Protein AF-0000000084983436 (afdb_homodimer)

Sequence (596 aa):
MAKIRTFELDRWSEPDEKRRVRHIGMADAKETFDRLQTHLELKGLLPDEYFLFSDELTGELPEFDQALCIPNFGASEGIYLDISLACRDKDGKRYFQNFATGKTLGETADDYYRMFRIAAECSLMLNGRGNTYEQKKVDIVLTEQEAEAVGTVVDMELCGHHPPEAEAILNSALEKIDRIAFAKVQTITCHGKDNYSLWSAEIPKDMLHSILHEACERVGTLDELMDAMNPKDGYEMRLFIQTPGRQFAFYRIPERLSNLEDYANEGCSVRGTKDEIMAEIFTEWAPAQEDLEDDFELMAKIRTFELDRWSEPDEKRRVRHIGMADAKETFDRLQTHLELKGLLPDEYFLFSDELTGELPEFDQALCIPNFGASEGIYLDISLACRDKDGKRYFQNFATGKTLGETADDYYRMFRIAAECSLMLNGRGNTYEQKKVDIVLTEQEAEAVGTVVDMELCGHHPPEAEAILNSALEKIDRIAFAKVQTITCHGKDNYSLWSAEIPKDMLHSILHEACERVGTLDELMDAMNPKDGYEMRLFIQTPGRQFAFYRIPERLSNLEDYANEGCSVRGTKDEIMAEIFTEWAPAQEDLEDDFEL

Radius of gyration: 29.07 Å; Cα contacts (8 Å, |Δi|>4): 1118; chains: 2; bounding box: 85×86×65 Å

Nearest PDB structures (foldseek):
  2o0y-assembly2_D  TM=4.821E-01  e=8.576E-01  Rhodococcus sp. (in: high G+C Gram-positive bacteria)
  2il5-assembly1_A  TM=3.786E-01  e=1.068E+00  Staphylococcus aureus subsp. aureus USA300
  5hzk-assembly1_B  TM=2.200E-01  e=2.177E-01  Homo sapiens
  6icp-assembly1_B  TM=2.223E-01  e=8.118E-01  Pseudomonas putida
  6icp-assembly1_A-2  TM=2.241E-01  e=1.749E+00  Pseudomonas putida

Solvent-accessible surface area (backbone atoms only — not comparable to full-atom values): 32017 Å² total; per-residue (Å²): 126,44,24,44,66,24,43,65,38,72,35,65,46,73,62,44,98,84,65,49,65,44,83,74,48,45,37,47,39,64,61,50,48,54,49,49,50,50,51,26,50,74,69,71,44,53,53,79,71,38,72,42,76,35,83,83,58,72,57,51,38,72,76,56,82,41,55,44,49,46,61,42,72,40,94,84,62,22,32,32,34,43,31,30,30,39,26,57,50,98,85,63,50,76,46,72,43,65,49,34,43,30,28,31,71,51,74,33,45,50,45,51,49,49,44,30,52,35,27,39,53,52,32,46,34,62,58,39,54,42,42,72,27,49,34,61,60,40,79,32,73,31,40,55,67,28,42,52,52,50,42,48,52,52,53,57,57,65,73,49,93,62,59,68,68,60,44,52,39,50,51,53,40,41,51,45,49,47,49,63,31,61,33,83,42,38,33,44,31,34,58,48,89,65,33,30,32,41,34,38,26,26,29,42,31,55,55,52,48,52,36,65,69,71,28,61,73,49,77,36,44,65,70,60,51,58,66,67,58,73,43,82,79,61,60,38,62,28,39,48,45,82,39,88,88,78,25,29,35,38,26,42,58,50,76,95,53,66,60,46,72,75,57,31,26,49,65,50,73,49,73,36,37,55,70,55,48,50,52,52,53,53,61,72,57,55,65,80,71,68,80,58,67,71,76,73,63,128,128,47,25,44,70,23,43,66,39,71,34,65,46,72,62,43,98,86,65,50,64,44,82,74,47,45,38,46,38,66,61,52,47,52,49,50,52,50,50,25,48,75,68,71,47,53,54,79,71,39,74,41,76,36,83,86,59,71,60,50,38,73,76,55,83,41,55,44,50,46,62,42,73,40,95,85,64,21,32,33,35,44,30,28,30,39,25,57,49,97,85,64,50,75,46,74,43,65,49,33,42,30,29,32,72,51,74,32,44,48,45,52,48,50,45,30,52,36,27,39,53,51,32,46,33,63,58,40,54,41,43,71,27,49,34,61,61,41,79,32,74,30,40,56,66,29,42,51,52,49,41,49,51,52,53,57,58,66,72,49,92,63,58,69,68,59,45,51,40,50,51,53,42,41,51,48,48,47,48,64,32,62,33,83,42,38,31,44,30,32,59,46,89,64,33,30,32,40,35,40,24,30,30,42,31,54,56,51,49,52,36,65,71,69,27,61,74,48,76,37,45,63,69,58,52,57,66,66,59,72,42,82,80,60,62,35,61,28,38,48,46,80,41,89,85,80,26,28,34,37,26,43,57,48,77,95,54,64,61,48,71,78,56,26,35,37,67,51,75,48,75,35,37,55,70,54,46,52,52,52,54,55,61,72,56,55,66,80,72,69,79,59,67,70,77,71,66,130

Secondary structure (DSSP, 8-state):
--EEEPP--EEEPPP-TTS---EEEE-BHHHHHHHHHHHHHHTT---SSEEEE-TT--SBPPPEEEEEEEEEE-SSSSEEEEEEEEEE-TTS-EEEEEEEEEEE---SHHHHHHHHHHHHHHHHHHHSTT-EEE--EEEEEEEHHHHHHHHHHHHHHHTS---HHHHHHHHHHHHHHHHT-EEEEEEEEEEETTEEEEEEEEEEHHHHHHHHHHSPEEEE-HHHHHHH---SSS-EEEEEEEETTTEEEEEEPPGGG--GGGT-EEEEEEEE-HHHHHHHHHHHT-------STT---/--EEEPP--EEEPPP-TT----EEEE-BHHHHHHHHHHHHHHTT---SSEEEE-TT--SBPPPEEEEEEEEEE-SSSSEEEEEEEEEE-TTS-EEEEEEEEEEE---SHHHHHHHHHHHHHHHHHHHSTT-EEE--EEEEEEEHHHHHHHHHHHHHHHTS---HHHHHHHHHHHHHHHHT-EEEEEEEEEEETTEEEEEEEEEEHHHHHHHHHHSPEEEE-HHHHHHH---SSS-EEEEEEEETTTEEEEEEPPGGG--GGGG-SSEEEEEE-HHHHHHHHHHHT-------STT---

pLDDT: mean 81.08, std 16.31, range [18.8, 98.56]

Foldseek 3Di:
DDKDWADQFWDWDQQDPVRDIDTDATHFQVVLQVVLQVVCVVVVLAADPDKDFDPVDGTGDDDAQFWDWDWDADPVFWIKTWTWGWDADPVRDTDIHTTMMGTHRDDDPVRRVSSVVSSVSVRCRVNVNGDMDDDDDDDDDDDLVVLVVVLVVLVVVLVDDDDPVVNVVSVVVSCVSLQAHWDWWWKWKDFDAQKIKIKIFTAGPVLVVVQVVPWDKDKDALVVVVVPDDDPDGMFMWIWDQDPPNMIITTGGDPVCVPVVVGTDDMDMDIGGSVVVVVVVVVVVPPPPPPVPPPPDD/DDKDWADQFWDWDQQDPVGDIDTPATHFQVVLQVVLQVVCVVVVLAADPDKDFDPVDGTGDDDAQFWDWDWDADPVFWIKTWTWGWDADPVRDTDIHTTMMGTHRDDDPVRRVSSVVSSVSVRCRVNVNGDMDDDDDDDDDDDLVRLVVVLVVLVVVLVDDDDPVVNVVSVVVSCVSLQAHWDWWWKWKDFDAQKIKIKIFTAGPVLVVVQVVPWDKDKDALVVVVVPDDDPDGMFMWIWDQDPPNMIITTGGDPVCVPRVVGTPDMDMDIGGSVVVVVVVCVVPPPPPPPVPPPPDD

Structure (mmCIF, N/CA/C/O backbone):
data_AF-0000000084983436-model_v1
#
loop_
_entity.id
_entity.type
_entity.pdbx_description
1 polymer 'Uncharacterized protein'
#
loop_
_atom_site.group_PDB
_atom_site.id
_atom_site.type_symbol
_atom_site.label_atom_id
_atom_site.label_alt_id
_atom_site.label_comp_id
_atom_site.label_asym_id
_atom_site.label_entity_id
_atom_site.label_seq_id
_atom_site.pdbx_PDB_ins_code
_atom_site.Cartn_x
_atom_site.Cartn_y
_atom_site.Cartn_z
_atom_site.occupancy
_atom_site.B_iso_or_equiv
_atom_site.auth_seq_id
_atom_site.auth_comp_id
_atom_site.auth_asym_id
_atom_site.auth_atom_id
_atom_site.pdbx_PDB_model_num
ATOM 1 N N . MET A 1 1 ? 10.188 -8.695 -18.422 1 47.88 1 MET A N 1
ATOM 2 C CA . MET A 1 1 ? 9.352 -7.938 -17.5 1 47.88 1 MET A CA 1
ATOM 3 C C . MET A 1 1 ? 8.656 -8.867 -16.5 1 47.88 1 MET A C 1
ATOM 5 O O . MET A 1 1 ? 8.203 -9.945 -16.875 1 47.88 1 MET A O 1
ATOM 9 N N . ALA A 1 2 ? 8.773 -8.5 -15.164 1 62.19 2 ALA A N 1
ATOM 10 C CA . ALA A 1 2 ? 8.211 -9.406 -14.164 1 62.19 2 ALA A CA 1
ATOM 11 C C . ALA A 1 2 ? 6.691 -9.445 -14.242 1 62.19 2 ALA A C 1
ATOM 13 O O . ALA A 1 2 ? 6.059 -8.469 -14.648 1 62.19 2 ALA A O 1
ATOM 14 N N . LYS A 1 3 ? 6.168 -10.625 -14.195 1 74.5 3 LYS A N 1
ATOM 15 C CA . LYS A 1 3 ? 4.723 -10.828 -14.219 1 74.5 3 LYS A CA 1
ATOM 16 C C . LYS A 1 3 ? 4.25 -11.57 -12.969 1 74.5 3 LYS A C 1
ATOM 18 O O . LYS A 1 3 ? 5.016 -12.32 -12.367 1 74.5 3 LYS A O 1
ATOM 23 N N . ILE A 1 4 ? 3.041 -11.25 -12.625 1 77.38 4 ILE A N 1
ATOM 24 C CA . ILE A 1 4 ? 2.402 -11.961 -11.523 1 77.38 4 ILE A CA 1
ATOM 25 C C . ILE A 1 4 ? 1.145 -12.664 -12.023 1 77.38 4 ILE A C 1
ATOM 27 O O . ILE A 1 4 ? 0.294 -12.047 -12.672 1 77.38 4 ILE A O 1
ATOM 31 N N . ARG A 1 5 ? 1.092 -13.922 -11.82 1 82.25 5 ARG A N 1
ATOM 32 C CA . ARG A 1 5 ? -0.089 -14.703 -12.18 1 82.25 5 ARG A CA 1
ATOM 33 C C . ARG A 1 5 ? -1.005 -14.891 -10.977 1 82.25 5 ARG A C 1
ATOM 35 O O . ARG A 1 5 ? -0.555 -15.305 -9.906 1 82.25 5 ARG A O 1
ATOM 42 N N . THR A 1 6 ? -2.23 -14.656 -11.195 1 90.06 6 THR A N 1
ATOM 43 C CA . THR A 1 6 ? -3.191 -14.773 -10.109 1 90.06 6 THR A CA 1
ATOM 44 C C . THR A 1 6 ? -3.77 -16.188 -10.039 1 90.06 6 THR A C 1
ATOM 46 O O . THR A 1 6 ? -3.469 -17.016 -10.891 1 90.06 6 THR A O 1
ATOM 49 N N . PHE A 1 7 ? -4.508 -16.453 -9.016 1 91.06 7 PHE A N 1
ATOM 50 C CA . PHE A 1 7 ? -5.035 -17.797 -8.797 1 91.06 7 PHE A CA 1
ATOM 51 C C . PHE A 1 7 ? -6.109 -18.125 -9.82 1 91.06 7 PHE A C 1
ATOM 53 O O . PHE A 1 7 ? -7.031 -17.344 -10.039 1 91.06 7 PHE A O 1
ATOM 60 N N . GLU A 1 8 ? -5.914 -19.234 -10.438 1 90.62 8 GLU A N 1
ATOM 61 C CA . GLU A 1 8 ? -6.996 -19.766 -11.258 1 90.62 8 GLU A CA 1
ATOM 62 C C . GLU A 1 8 ? -8.07 -20.422 -10.398 1 90.62 8 GLU A C 1
ATOM 64 O O . GLU A 1 8 ? -7.887 -21.547 -9.914 1 90.62 8 GLU A O 1
ATOM 69 N N . LEU A 1 9 ? -9.18 -19.766 -10.336 1 94.5 9 LEU A N 1
ATOM 70 C CA . LEU A 1 9 ? -10.172 -20.25 -9.391 1 94.5 9 LEU A CA 1
ATOM 71 C C . LEU A 1 9 ? -11.344 -20.906 -10.117 1 94.5 9 LEU A C 1
ATOM 73 O O . LEU A 1 9 ? -12.133 -21.625 -9.5 1 94.5 9 LEU A O 1
ATOM 77 N N . ASP A 1 10 ? -11.477 -20.609 -11.383 1 92.12 10 ASP A N 1
ATOM 78 C CA . ASP A 1 10 ? -12.531 -21.219 -12.188 1 92.12 10 ASP A CA 1
ATOM 79 C C . ASP A 1 10 ? -12.094 -22.578 -12.734 1 92.12 10 ASP A C 1
ATOM 81 O O . ASP A 1 10 ? -10.961 -22.734 -13.195 1 92.12 10 ASP A O 1
ATOM 85 N N . ARG A 1 11 ? -13.023 -23.484 -12.633 1 90.88 11 ARG A N 1
ATOM 86 C CA . ARG A 1 11 ? -12.789 -24.797 -13.234 1 90.88 11 ARG A CA 1
ATOM 87 C C . ARG A 1 11 ? -13.578 -24.953 -14.531 1 90.88 11 ARG A C 1
ATOM 89 O O . ARG A 1 11 ? -14.758 -24.609 -14.594 1 90.88 11 ARG A O 1
ATOM 96 N N . TRP A 1 12 ? -12.875 -25.453 -15.445 1 88.56 12 TRP A N 1
ATOM 97 C CA . TRP A 1 12 ? -13.477 -25.609 -16.766 1 88.56 12 TRP A CA 1
ATOM 98 C C . TRP A 1 12 ? -13.391 -27.047 -17.25 1 88.56 12 TRP A C 1
ATOM 100 O O . TRP A 1 12 ? -12.453 -27.766 -16.906 1 88.56 12 TRP A O 1
ATOM 110 N N . SER A 1 13 ? -14.375 -27.516 -18.016 1 86.88 13 SER A N 1
ATOM 111 C CA . SER A 1 13 ? -14.398 -28.859 -18.578 1 86.88 13 SER A CA 1
ATOM 112 C C . SER A 1 13 ? -13.383 -29.016 -19.703 1 86.88 13 SER A C 1
ATOM 114 O O . SER A 1 13 ? -12.867 -28.016 -20.219 1 86.88 13 SER A O 1
ATOM 116 N N . GLU A 1 14 ? -13.07 -30.25 -19.953 1 87.62 14 GLU A N 1
ATOM 117 C CA . GLU A 1 14 ? -12.344 -30.5 -21.188 1 87.62 14 GLU A CA 1
ATOM 118 C C . GLU A 1 14 ? -13.156 -30.078 -22.406 1 87.62 14 GLU A C 1
ATOM 120 O O . GLU A 1 14 ? -14.391 -30.109 -22.375 1 87.62 14 GLU A O 1
ATOM 125 N N . PRO A 1 15 ? -12.359 -29.547 -23.406 1 86.12 15 PRO A N 1
ATOM 126 C CA . PRO A 1 15 ? -13.109 -29.172 -24.609 1 86.12 15 PRO A CA 1
ATOM 127 C C . PRO A 1 15 ? -13.922 -30.328 -25.188 1 86.12 15 PRO A C 1
ATOM 129 O O . PRO A 1 15 ? -13.453 -31.469 -25.188 1 86.12 15 PRO A O 1
ATOM 132 N N . ASP A 1 16 ? -15.18 -30.125 -25.469 1 85 16 ASP A N 1
ATOM 133 C CA . ASP A 1 16 ? -16.016 -31.156 -26.078 1 85 16 ASP A CA 1
ATOM 134 C C . ASP A 1 16 ? -15.68 -31.312 -27.562 1 85 16 ASP A C 1
ATOM 136 O O . ASP A 1 16 ? -14.688 -30.766 -28.047 1 85 16 ASP A O 1
ATOM 140 N N . GLU A 1 17 ? -16.359 -32.219 -28.266 1 83.12 17 GLU A N 1
ATOM 141 C CA . GLU A 1 17 ? -16.125 -32.531 -29.672 1 83.12 17 GLU A CA 1
ATOM 142 C C . GLU A 1 17 ? -16.125 -31.25 -30.516 1 83.12 17 GLU A C 1
ATOM 144 O O . GLU A 1 17 ? -15.477 -31.203 -31.562 1 83.12 17 GLU A O 1
ATOM 149 N N . LYS A 1 18 ? -16.859 -30.344 -30.188 1 87.5 18 LYS A N 1
ATOM 150 C CA . LYS A 1 18 ? -16.953 -29.078 -30.906 1 87.5 18 LYS A CA 1
ATOM 151 C C . LYS A 1 18 ? -15.961 -28.062 -30.359 1 87.5 18 LYS A C 1
ATOM 153 O O . LYS A 1 18 ? -16.109 -26.859 -30.578 1 87.5 18 LYS A O 1
ATOM 158 N N . ARG A 1 19 ? -15.07 -28.375 -29.438 1 81.94 19 ARG A N 1
ATOM 159 C CA . ARG A 1 19 ? -13.992 -27.609 -28.844 1 81.94 19 ARG A CA 1
ATOM 160 C C . ARG A 1 19 ? -14.547 -26.578 -27.844 1 81.94 19 ARG A C 1
ATOM 162 O O . ARG A 1 19 ? -14 -25.484 -27.719 1 81.94 19 ARG A O 1
ATOM 169 N N . ARG A 1 20 ? -15.789 -26.844 -27.469 1 85.06 20 ARG A N 1
ATOM 170 C CA . ARG A 1 20 ? -16.391 -25.938 -26.5 1 85.06 20 ARG A CA 1
ATOM 171 C C . ARG A 1 20 ? -16.047 -26.375 -25.078 1 85.06 20 ARG A C 1
ATOM 173 O O . ARG A 1 20 ? -15.992 -27.578 -24.781 1 85.06 20 ARG A O 1
ATOM 180 N N . VAL A 1 21 ? -15.711 -25.375 -24.188 1 88.31 21 VAL A N 1
ATOM 181 C CA . VAL A 1 21 ? -15.406 -25.594 -22.766 1 88.31 21 VAL A CA 1
ATOM 182 C C . VAL A 1 21 ? -16.516 -24.984 -21.906 1 88.31 21 VAL A C 1
ATOM 184 O O . VAL A 1 21 ? -17.078 -23.938 -22.266 1 88.31 21 VAL A O 1
ATOM 187 N N . ARG A 1 22 ? -16.938 -25.688 -20.922 1 86.62 22 ARG A N 1
ATOM 188 C CA . ARG A 1 22 ? -17.969 -25.188 -20.016 1 86.62 22 ARG A CA 1
ATOM 189 C C . ARG A 1 22 ? -17.422 -24.984 -18.609 1 86.62 22 ARG A C 1
ATOM 191 O O . ARG A 1 22 ? -16.531 -25.719 -18.172 1 86.62 22 ARG A O 1
ATOM 198 N N . HIS A 1 23 ? -17.906 -23.891 -18 1 88.81 23 HIS A N 1
ATOM 199 C CA . HIS A 1 23 ? -17.609 -23.656 -16.594 1 88.81 23 HIS A CA 1
ATOM 200 C C . HIS A 1 23 ? -18.219 -24.75 -15.711 1 88.81 23 HIS A C 1
ATOM 202 O O . HIS A 1 23 ? -19.438 -24.938 -15.734 1 88.81 23 HIS A O 1
ATOM 208 N N . ILE A 1 24 ? -17.453 -25.516 -14.945 1 90.12 24 ILE A N 1
ATOM 209 C CA . ILE A 1 24 ? -18 -26.656 -14.219 1 90.12 24 ILE A CA 1
ATOM 210 C C . ILE A 1 24 ? -17.922 -26.406 -12.719 1 90.12 24 ILE A C 1
ATOM 212 O O . ILE A 1 24 ? -18.312 -27.266 -11.914 1 90.12 24 ILE A O 1
ATOM 216 N N . GLY A 1 25 ? -17.359 -25.297 -12.297 1 92.5 25 GLY A N 1
ATOM 217 C CA . GLY A 1 25 ? -17.344 -24.984 -10.875 1 92.5 25 GLY A CA 1
ATOM 218 C C . GLY A 1 25 ? -16.156 -24.109 -10.469 1 92.5 25 GLY A C 1
ATOM 219 O O . GLY A 1 25 ? -15.5 -23.516 -11.32 1 92.5 25 GLY A O 1
ATOM 220 N N . MET A 1 26 ? -16.031 -24.062 -9.102 1 95.69 26 MET A N 1
ATOM 221 C CA . MET A 1 26 ? -14.961 -23.234 -8.555 1 95.69 26 MET A CA 1
ATOM 222 C C . MET A 1 26 ? -13.914 -24.094 -7.852 1 95.69 26 MET A C 1
ATOM 224 O O . MET A 1 26 ? -14.164 -25.266 -7.562 1 95.69 26 MET A O 1
ATOM 228 N N . ALA A 1 27 ? -12.75 -23.516 -7.637 1 93.62 27 ALA A N 1
ATOM 229 C CA . ALA A 1 27 ? -11.68 -24.172 -6.891 1 93.62 27 ALA A CA 1
ATOM 230 C C . ALA A 1 27 ? -12.109 -24.469 -5.457 1 93.62 27 ALA A C 1
ATOM 232 O O . ALA A 1 27 ? -13.062 -23.875 -4.953 1 93.62 27 ALA A O 1
ATOM 233 N N . ASP A 1 28 ? -11.438 -25.375 -4.887 1 95.62 28 ASP A N 1
ATOM 234 C CA . ASP A 1 28 ? -11.68 -25.703 -3.488 1 95.62 28 ASP A CA 1
ATOM 235 C C . ASP A 1 28 ? -11.344 -24.531 -2.58 1 95.62 28 ASP A C 1
ATOM 237 O O . ASP A 1 28 ? -10.297 -23.891 -2.738 1 95.62 28 ASP A O 1
ATOM 241 N N . ALA A 1 29 ? -12.227 -24.297 -1.613 1 97.19 29 ALA A N 1
ATOM 242 C CA . ALA A 1 29 ? -12.086 -23.109 -0.774 1 97.19 29 ALA A CA 1
ATOM 243 C C . ALA A 1 29 ? -10.867 -23.203 0.135 1 97.19 29 ALA A C 1
ATOM 245 O O . ALA A 1 29 ? -10.062 -22.281 0.221 1 97.19 29 ALA A O 1
ATOM 246 N N . LYS A 1 30 ? -10.719 -24.281 0.813 1 96.12 30 LYS A N 1
ATOM 247 C CA . LYS A 1 30 ? -9.617 -24.469 1.75 1 96.12 30 LYS A CA 1
ATOM 248 C C . LYS A 1 30 ? -8.273 -24.484 1.022 1 96.12 30 LYS A C 1
ATOM 250 O O . LYS A 1 30 ? -7.305 -23.875 1.481 1 96.12 30 LYS A O 1
ATOM 255 N N . GLU A 1 31 ? -8.188 -25.141 -0.051 1 91.31 31 GLU A N 1
ATOM 256 C CA . GLU A 1 31 ? -6.965 -25.156 -0.845 1 91.31 31 GLU A CA 1
ATOM 257 C C . GLU A 1 31 ? -6.598 -23.766 -1.33 1 91.31 31 GLU A C 1
ATOM 259 O O . GLU A 1 31 ? -5.418 -23.406 -1.368 1 91.31 31 GLU A O 1
ATOM 264 N N . THR A 1 32 ? -7.605 -23.047 -1.757 1 93.75 32 THR A N 1
ATOM 265 C CA . THR A 1 32 ? -7.371 -21.672 -2.189 1 93.75 32 THR A CA 1
ATOM 266 C C . THR A 1 32 ? -6.789 -20.844 -1.053 1 93.75 32 THR A C 1
ATOM 268 O O . THR A 1 32 ? -5.836 -20.078 -1.257 1 93.75 32 THR A O 1
ATOM 271 N N . PHE A 1 33 ? -7.312 -21.062 0.119 1 97.19 33 PHE A N 1
ATOM 272 C CA . PHE A 1 33 ? -6.797 -20.344 1.283 1 97.19 33 PHE A CA 1
ATOM 273 C C . PHE A 1 33 ? -5.352 -20.75 1.566 1 97.19 33 PHE A C 1
ATOM 275 O O . PHE A 1 33 ? -4.512 -19.891 1.84 1 97.19 33 PHE A O 1
ATOM 282 N N . ASP A 1 34 ? -5.07 -21.938 1.565 1 90.44 34 ASP A N 1
ATOM 283 C CA . ASP A 1 34 ? -3.721 -22.422 1.837 1 90.44 34 ASP A CA 1
ATOM 284 C C . ASP A 1 34 ? -2.721 -21.844 0.838 1 90.44 34 ASP A C 1
ATOM 286 O O . ASP A 1 34 ? -1.609 -21.469 1.215 1 90.44 34 ASP A O 1
ATOM 290 N N . ARG A 1 35 ? -3.148 -21.797 -0.346 1 86.19 35 ARG A N 1
ATOM 291 C CA . ARG A 1 35 ? -2.305 -21.188 -1.371 1 86.19 35 ARG A CA 1
ATOM 292 C C . ARG A 1 35 ? -2.072 -19.719 -1.087 1 86.19 35 ARG A C 1
ATOM 294 O O . ARG A 1 35 ? -0.958 -19.219 -1.247 1 86.19 35 ARG A O 1
ATOM 301 N N . LEU A 1 36 ? -3.152 -19.078 -0.749 1 93.12 36 LEU A N 1
ATOM 302 C CA . LEU A 1 36 ? -3.053 -17.656 -0.431 1 93.12 36 LEU A CA 1
ATOM 303 C C . LEU A 1 36 ? -2.127 -17.438 0.759 1 93.12 36 LEU A C 1
ATOM 305 O O . LEU A 1 36 ? -1.293 -16.531 0.737 1 93.12 36 LEU A O 1
ATOM 309 N N . GLN A 1 37 ? -2.285 -18.219 1.765 1 89.81 37 GLN A N 1
ATOM 310 C CA . GLN A 1 37 ? -1.439 -18.125 2.951 1 89.81 37 GLN A CA 1
ATOM 311 C C . GLN A 1 37 ? 0.029 -18.344 2.596 1 89.81 37 GLN A C 1
ATOM 313 O O . GLN A 1 37 ? 0.899 -17.609 3.055 1 89.81 37 GLN A O 1
ATOM 318 N N . THR A 1 38 ? 0.26 -19.266 1.861 1 81.62 38 THR A N 1
ATOM 319 C CA . THR A 1 38 ? 1.623 -19.562 1.43 1 81.62 38 THR A CA 1
ATOM 320 C C . THR A 1 38 ? 2.191 -18.406 0.617 1 81.62 38 THR A C 1
ATOM 322 O O . THR A 1 38 ? 3.346 -18.016 0.804 1 81.62 38 THR A O 1
ATOM 325 N N . HIS A 1 39 ? 1.379 -17.953 -0.293 1 82.69 39 HIS A N 1
ATOM 326 C CA . HIS A 1 39 ? 1.778 -16.812 -1.114 1 82.69 39 HIS A CA 1
ATOM 327 C C . HIS A 1 39 ? 2.164 -15.617 -0.25 1 82.69 39 HIS A C 1
ATOM 329 O O . HIS A 1 39 ? 3.205 -14.992 -0.471 1 82.69 39 HIS A O 1
ATOM 335 N N . LEU A 1 40 ? 1.34 -15.328 0.712 1 87.88 40 LEU A N 1
ATOM 336 C CA . LEU A 1 40 ? 1.607 -14.203 1.607 1 87.88 40 LEU A CA 1
ATOM 337 C C . LEU A 1 40 ? 2.869 -14.453 2.426 1 87.88 40 LEU A C 1
ATOM 339 O O . LEU A 1 40 ? 3.666 -13.539 2.641 1 87.88 40 LEU A O 1
ATOM 343 N N . GLU A 1 41 ? 3.023 -15.586 2.893 1 80.38 41 GLU A N 1
ATOM 344 C CA . GLU A 1 41 ? 4.207 -15.938 3.672 1 80.38 41 GLU A CA 1
ATOM 345 C C . GLU A 1 41 ? 5.484 -15.727 2.867 1 80.38 41 GLU A C 1
ATOM 347 O O . GLU A 1 41 ? 6.453 -15.156 3.373 1 80.38 41 GLU A O 1
ATOM 352 N N . LEU A 1 42 ? 5.402 -16.125 1.711 1 70 42 LEU A N 1
ATOM 353 C CA . LEU A 1 42 ? 6.57 -16.016 0.843 1 70 42 LEU A CA 1
ATOM 354 C C . LEU A 1 42 ? 6.914 -14.562 0.564 1 70 42 LEU A C 1
ATOM 356 O O . LEU A 1 42 ? 8.086 -14.211 0.395 1 70 42 LEU A O 1
ATOM 360 N N . LYS A 1 43 ? 5.926 -13.781 0.546 1 75.06 43 LYS A N 1
ATOM 361 C CA . LYS A 1 43 ? 6.141 -12.359 0.268 1 75.06 43 LYS A CA 1
ATOM 362 C C . LYS A 1 43 ? 6.375 -11.578 1.557 1 75.06 43 LYS A C 1
ATOM 364 O O . LYS A 1 43 ? 6.535 -10.359 1.525 1 75.06 43 LYS A O 1
ATOM 369 N N . GLY A 1 44 ? 6.363 -12.273 2.686 1 76.88 44 GLY A N 1
ATOM 370 C CA . GLY A 1 44 ? 6.527 -11.602 3.965 1 76.88 44 GLY A CA 1
ATOM 371 C C . GLY A 1 44 ? 5.344 -10.727 4.332 1 76.88 44 GLY A C 1
ATOM 372 O O . GLY A 1 44 ? 5.5 -9.719 5.02 1 76.88 44 GLY A O 1
ATOM 373 N N . LEU A 1 45 ? 4.18 -11.102 3.797 1 88.31 45 LEU A N 1
ATOM 374 C CA . LEU A 1 45 ? 2.986 -10.281 3.973 1 88.31 45 LEU A CA 1
ATOM 375 C C . LEU A 1 45 ? 1.933 -11.023 4.793 1 88.31 45 LEU A C 1
ATOM 377 O O . LEU A 1 45 ? 0.735 -10.766 4.645 1 88.31 45 LEU A O 1
ATOM 381 N N . LEU A 1 46 ? 2.32 -11.938 5.531 1 92.44 46 LEU A N 1
ATOM 382 C CA . LEU A 1 46 ? 1.369 -12.586 6.426 1 92.44 46 LEU A CA 1
ATOM 383 C C . LEU A 1 46 ? 1.088 -11.719 7.648 1 92.44 46 LEU A C 1
ATOM 385 O O . LEU A 1 46 ? 2.014 -11.172 8.258 1 92.44 46 LEU A O 1
ATOM 389 N N . PRO A 1 47 ? -0.253 -11.57 7.953 1 95.56 47 PRO A N 1
ATOM 390 C CA . PRO A 1 47 ? -0.505 -10.883 9.219 1 95.56 47 PRO A CA 1
ATOM 391 C C . PRO A 1 47 ? 0.227 -11.523 10.398 1 95.56 47 PRO A C 1
ATOM 393 O O . PRO A 1 47 ? 0.364 -12.742 10.453 1 95.56 47 PRO A O 1
ATOM 396 N N . ASP A 1 48 ? 0.618 -10.719 11.383 1 92.69 48 ASP A N 1
ATOM 397 C CA . ASP A 1 48 ? 1.535 -11.219 12.398 1 92.69 48 ASP A CA 1
ATOM 398 C C . ASP A 1 48 ? 0.776 -11.922 13.523 1 92.69 48 ASP A C 1
ATOM 400 O O . ASP A 1 48 ? 1.308 -12.836 14.156 1 92.69 48 ASP A O 1
ATOM 404 N N . GLU A 1 49 ? -0.437 -11.578 13.906 1 96.38 49 GLU A N 1
ATOM 405 C CA . GLU A 1 49 ? -1.158 -12.25 14.984 1 96.38 49 GLU A CA 1
ATOM 406 C C . GLU A 1 49 ? -1.826 -13.523 14.484 1 96.38 49 GLU A C 1
ATOM 408 O O . GLU A 1 49 ? -1.589 -14.609 15.023 1 96.38 49 GLU A O 1
ATOM 413 N N . TYR A 1 50 ? -2.699 -13.352 13.492 1 96.94 50 TYR A N 1
ATOM 414 C CA . TYR A 1 50 ? -3.246 -14.562 12.891 1 96.94 50 TYR A CA 1
ATOM 415 C C . TYR A 1 50 ? -3.814 -14.273 11.508 1 96.94 50 TYR A C 1
ATOM 417 O O . TYR A 1 50 ? -4.062 -13.117 11.156 1 96.94 50 TYR A O 1
ATOM 425 N N . PHE A 1 51 ? -3.883 -15.305 10.734 1 97.94 51 PHE A N 1
ATOM 426 C CA . PHE A 1 51 ? -4.582 -15.391 9.453 1 97.94 51 PHE A CA 1
ATOM 427 C C . PHE A 1 51 ? -5.359 -16.703 9.352 1 97.94 51 PHE A C 1
ATOM 429 O O . PHE A 1 51 ? -4.766 -17.766 9.18 1 97.94 51 PHE A O 1
ATOM 436 N N . LEU A 1 52 ? -6.758 -16.547 9.367 1 98 52 LEU A N 1
ATOM 437 C CA . LEU A 1 52 ? -7.57 -17.734 9.594 1 98 52 LEU A CA 1
ATOM 438 C C . LEU A 1 52 ? -8.609 -17.906 8.492 1 98 52 LEU A C 1
ATOM 440 O O . LEU A 1 52 ? -9.219 -16.922 8.047 1 98 52 LEU A O 1
ATOM 444 N N . PHE A 1 53 ? -8.719 -19.141 8.141 1 97.94 53 PHE A N 1
ATOM 445 C CA . PHE A 1 53 ? -9.758 -19.531 7.191 1 97.94 53 PHE A CA 1
ATOM 446 C C . PHE A 1 53 ? -11.117 -19.594 7.879 1 97.94 53 PHE A C 1
ATOM 448 O O . PHE A 1 53 ? -11.227 -20.047 9.023 1 97.94 53 PHE A O 1
ATOM 455 N N . SER A 1 54 ? -12.156 -19.156 7.09 1 96.38 54 SER A N 1
ATOM 456 C CA . SER A 1 54 ? -13.508 -19.156 7.637 1 96.38 54 SER A CA 1
ATOM 457 C C . SER A 1 54 ? -14.023 -20.578 7.816 1 96.38 54 SER A C 1
ATOM 459 O O . SER A 1 54 ? -14.031 -21.375 6.867 1 96.38 54 SER A O 1
ATOM 461 N N . ASP A 1 55 ? -14.633 -20.828 8.883 1 92.25 55 ASP A N 1
ATOM 462 C CA . ASP A 1 55 ? -15.195 -22.141 9.172 1 92.25 55 ASP A CA 1
ATOM 463 C C . ASP A 1 55 ? -16.531 -22.344 8.469 1 92.25 55 ASP A C 1
ATOM 465 O O . ASP A 1 55 ? -17.031 -23.469 8.383 1 92.25 55 ASP A O 1
ATOM 469 N N . GLU A 1 56 ? -17.031 -21.391 7.941 1 92.44 56 GLU A N 1
ATOM 470 C CA . GLU A 1 56 ? -18.344 -21.453 7.285 1 92.44 56 GLU A CA 1
ATOM 471 C C . GLU A 1 56 ? -18.219 -22 5.867 1 92.44 56 GLU A C 1
ATOM 473 O O . GLU A 1 56 ? -19.219 -22.375 5.258 1 92.44 56 GLU A O 1
ATOM 478 N N . LEU A 1 57 ? -17.062 -21.984 5.379 1 93.94 57 LEU A N 1
ATOM 479 C CA . LEU A 1 57 ? -16.844 -22.422 4.004 1 93.94 57 LEU A CA 1
ATOM 480 C C . LEU A 1 57 ? -16.328 -23.859 3.965 1 93.94 57 LEU A C 1
ATOM 482 O O . LEU A 1 57 ? -15.367 -24.188 4.668 1 93.94 57 LEU A O 1
ATOM 486 N N . THR A 1 58 ? -17.016 -24.672 3.172 1 93 58 THR A N 1
ATOM 487 C CA . THR A 1 58 ? -16.594 -26.062 2.941 1 93 58 THR A CA 1
ATOM 488 C C . THR A 1 58 ? -16.688 -26.422 1.462 1 93 58 THR A C 1
ATOM 490 O O . THR A 1 58 ? -17.641 -26 0.783 1 93 58 THR A O 1
ATOM 493 N N . GLY A 1 59 ? -15.773 -27.172 1.018 1 94.62 59 GLY A N 1
ATOM 494 C CA . GLY A 1 59 ? -15.797 -27.594 -0.37 1 94.62 59 GLY A CA 1
ATOM 495 C C . GLY A 1 59 ? -15.352 -26.531 -1.341 1 94.62 59 GLY A C 1
ATOM 496 O O . GLY A 1 59 ? -14.312 -25.891 -1.141 1 94.62 59 GLY A O 1
ATOM 497 N N . GLU A 1 60 ? -16.188 -26.359 -2.371 1 96 60 GLU A N 1
ATOM 498 C CA . GLU A 1 60 ? -15.836 -25.422 -3.426 1 96 60 GLU A CA 1
ATOM 499 C C . GLU A 1 60 ? -16.172 -23.984 -3.014 1 96 60 GLU A C 1
ATOM 501 O O . GLU A 1 60 ? -17.109 -23.766 -2.25 1 96 60 GLU A O 1
ATOM 506 N N . LEU A 1 61 ? -15.383 -23.109 -3.525 1 96.94 61 LEU A N 1
ATOM 507 C CA . LEU A 1 61 ? -15.758 -21.703 -3.406 1 96.94 61 LEU A CA 1
ATOM 508 C C . LEU A 1 61 ? -17.125 -21.453 -4.031 1 96.94 61 LEU A C 1
ATOM 510 O O . LEU A 1 61 ? -17.453 -22.016 -5.074 1 96.94 61 LEU A O 1
ATOM 514 N N . PRO A 1 62 ? -17.922 -20.641 -3.41 1 95.94 62 PRO A N 1
ATOM 515 C CA . PRO A 1 62 ? -19.094 -20.172 -4.145 1 95.94 62 PRO A CA 1
ATOM 516 C C . PRO A 1 62 ? -18.734 -19.297 -5.348 1 95.94 62 PRO A C 1
ATOM 518 O O . PRO A 1 62 ? -17.656 -18.719 -5.383 1 95.94 62 PRO A O 1
ATOM 521 N N . GLU A 1 63 ? -19.672 -19.328 -6.258 1 94.5 63 GLU A N 1
ATOM 522 C CA . GLU A 1 63 ? -19.484 -18.328 -7.305 1 94.5 63 GLU A CA 1
ATOM 523 C C . GLU A 1 63 ? -19.578 -16.906 -6.738 1 94.5 63 GLU A C 1
ATOM 525 O O . GLU A 1 63 ? -20.547 -16.578 -6.043 1 94.5 63 GLU A O 1
ATOM 530 N N . PHE A 1 64 ? -18.516 -16.125 -6.938 1 95.38 64 PHE A N 1
ATOM 531 C CA . PHE A 1 64 ? -18.531 -14.773 -6.395 1 95.38 64 PHE A CA 1
ATOM 532 C C . PHE A 1 64 ? -18.125 -13.766 -7.457 1 95.38 64 PHE A C 1
ATOM 534 O O . PHE A 1 64 ? -17.359 -14.094 -8.375 1 95.38 64 PHE A O 1
ATOM 541 N N . ASP A 1 65 ? -18.594 -12.609 -7.324 1 92.81 65 ASP A N 1
ATOM 542 C CA . ASP A 1 65 ? -18.281 -11.516 -8.234 1 92.81 65 ASP A CA 1
ATOM 543 C C . ASP A 1 65 ? -16.938 -10.867 -7.871 1 92.81 65 ASP A C 1
ATOM 545 O O . ASP A 1 65 ? -16.156 -10.523 -8.758 1 92.81 65 ASP A O 1
ATOM 549 N N . GLN A 1 66 ? -16.766 -10.742 -6.578 1 94.56 66 GLN A N 1
ATOM 550 C CA . GLN A 1 66 ? -15.57 -10.039 -6.109 1 94.56 66 GLN A CA 1
ATOM 551 C C . GLN A 1 66 ? -15.203 -10.469 -4.688 1 94.56 66 GLN A C 1
ATOM 553 O O . GLN A 1 66 ? -16.078 -10.68 -3.854 1 94.56 66 GLN A O 1
ATOM 558 N N . ALA A 1 67 ? -13.938 -10.625 -4.492 1 97.44 67 ALA A N 1
ATOM 559 C CA . ALA A 1 67 ? -13.43 -10.758 -3.129 1 97.44 67 ALA A CA 1
ATOM 560 C C . ALA A 1 67 ? -13.102 -9.398 -2.525 1 97.44 67 ALA A C 1
ATOM 562 O O . ALA A 1 67 ? -12.234 -8.68 -3.025 1 97.44 67 ALA A O 1
ATOM 563 N N . LEU A 1 68 ? -13.82 -9.07 -1.52 1 96.5 68 LEU A N 1
ATOM 564 C CA . LEU A 1 68 ? -13.602 -7.805 -0.831 1 96.5 68 LEU A CA 1
ATOM 565 C C . LEU A 1 68 ? -12.602 -7.969 0.308 1 96.5 68 LEU A C 1
ATOM 567 O O . LEU A 1 68 ? -12.852 -8.719 1.254 1 96.5 68 LEU A O 1
ATOM 571 N N . CYS A 1 69 ? -11.484 -7.301 0.168 1 97.81 69 CYS A N 1
ATOM 572 C CA . CYS A 1 69 ? -10.43 -7.324 1.181 1 97.81 69 CYS A CA 1
ATOM 573 C C . CYS A 1 69 ? -10.344 -5.988 1.905 1 97.81 69 CYS A C 1
ATOM 575 O O . CYS A 1 69 ? -9.781 -5.027 1.377 1 97.81 69 CYS A O 1
ATOM 577 N N . ILE A 1 70 ? -10.805 -5.969 3.158 1 95.81 70 ILE A N 1
ATOM 578 C CA . ILE A 1 70 ? -11.016 -4.68 3.809 1 95.81 70 ILE A CA 1
ATOM 579 C C . ILE A 1 70 ? -10.312 -4.66 5.16 1 95.81 70 ILE A C 1
ATOM 581 O O . ILE A 1 70 ? -10.703 -5.371 6.086 1 95.81 70 ILE A O 1
ATOM 585 N N . PRO A 1 71 ? -9.305 -3.838 5.273 1 96.81 71 PRO A N 1
ATOM 586 C CA . PRO A 1 71 ? -8.711 -3.602 6.59 1 96.81 71 PRO A CA 1
ATOM 587 C C . PRO A 1 71 ? -9.516 -2.611 7.43 1 96.81 71 PRO A C 1
ATOM 589 O O . PRO A 1 71 ? -10.078 -1.653 6.895 1 96.81 71 PRO A O 1
ATOM 592 N N . ASN A 1 72 ? -9.555 -2.85 8.695 1 93.5 72 ASN A N 1
ATOM 593 C CA . ASN A 1 72 ? -10.203 -1.932 9.625 1 93.5 72 ASN A CA 1
ATOM 594 C C . ASN A 1 72 ? -9.594 -2.029 11.023 1 93.5 72 ASN A C 1
ATOM 596 O O . ASN A 1 72 ? -9.188 -3.109 11.453 1 93.5 72 ASN A O 1
ATOM 600 N N . PHE A 1 73 ? -9.617 -0.873 11.664 1 93.38 73 PHE A N 1
ATOM 601 C CA . PHE A 1 73 ? -9.242 -0.916 13.07 1 93.38 73 PHE A CA 1
ATOM 602 C C . PHE A 1 73 ? -10.266 -1.689 13.891 1 93.38 73 PHE A C 1
ATOM 604 O O . PHE A 1 73 ? -11.469 -1.569 13.648 1 93.38 73 PHE A O 1
ATOM 611 N N . GLY A 1 74 ? -9.75 -2.486 14.75 1 90.69 74 GLY A N 1
ATOM 612 C CA . GLY A 1 74 ? -10.648 -3.139 15.688 1 90.69 74 GLY A CA 1
ATOM 613 C C . GLY A 1 74 ? -11.234 -2.188 16.703 1 90.69 74 GLY A C 1
ATOM 614 O O . GLY A 1 74 ? -10.664 -1.131 16.984 1 90.69 74 GLY A O 1
ATOM 615 N N . ALA A 1 75 ? -12.367 -2.59 17.188 1 86.38 75 ALA A N 1
ATOM 616 C CA . ALA A 1 75 ? -13.016 -1.774 18.219 1 86.38 75 ALA A CA 1
ATOM 617 C C . ALA A 1 75 ? -12.172 -1.724 19.484 1 86.38 75 ALA A C 1
ATOM 619 O O . ALA A 1 75 ? -12.094 -0.686 20.141 1 86.38 75 ALA A O 1
ATOM 620 N N . SER A 1 76 ? -11.523 -2.762 19.734 1 87.5 76 SER A N 1
ATOM 621 C CA . SER A 1 76 ? -10.781 -2.848 20.984 1 87.5 76 SER A CA 1
ATOM 622 C C . SER A 1 76 ? -9.273 -2.754 20.75 1 87.5 76 SER A C 1
ATOM 624 O O . SER A 1 76 ? -8.57 -2.031 21.453 1 87.5 76 SER A O 1
ATOM 626 N N . GLU A 1 77 ? -8.867 -3.596 19.812 1 92.06 77 GLU A N 1
ATOM 627 C CA . GLU A 1 77 ? -7.426 -3.604 19.594 1 92.06 77 GLU A CA 1
ATOM 628 C C . GLU A 1 77 ? -7.09 -4.086 18.188 1 92.06 77 GLU A C 1
ATOM 630 O O . GLU A 1 77 ? -7.848 -4.852 17.594 1 92.06 77 GLU A O 1
ATOM 635 N N . GLY A 1 78 ? -5.973 -3.504 17.703 1 95.25 78 GLY A N 1
ATOM 636 C CA . GLY A 1 78 ? -5.363 -4.043 16.5 1 95.25 78 GLY A CA 1
ATOM 637 C C . GLY A 1 78 ? -6.09 -3.637 15.234 1 95.25 78 GLY A C 1
ATOM 638 O O . GLY A 1 78 ? -6.969 -2.771 15.266 1 95.25 78 GLY A O 1
ATOM 639 N N . ILE A 1 79 ? -5.645 -4.105 14.172 1 96.94 79 ILE A N 1
ATOM 640 C CA . ILE A 1 79 ? -6.195 -3.895 12.836 1 96.94 79 ILE A CA 1
ATOM 641 C C . ILE A 1 79 ? -6.559 -5.238 12.211 1 96.94 79 ILE A C 1
ATOM 643 O O . ILE A 1 79 ? -5.762 -6.18 12.242 1 96.94 79 ILE A O 1
ATOM 647 N N . TYR A 1 80 ? -7.73 -5.297 11.695 1 97.62 80 TYR A N 1
ATOM 648 C CA . TYR A 1 80 ? -8.234 -6.531 11.109 1 97.62 80 TYR A CA 1
ATOM 649 C C . TYR A 1 80 ? -8.273 -6.434 9.586 1 97.62 80 TYR A C 1
ATOM 651 O O . TYR A 1 80 ? -8.375 -5.34 9.031 1 97.62 80 TYR A O 1
ATOM 659 N N . LEU A 1 81 ? -8.047 -7.566 8.977 1 98.19 81 LEU A N 1
ATOM 660 C CA . LEU A 1 81 ? -8.344 -7.754 7.559 1 98.19 81 LEU A CA 1
ATOM 661 C C . LEU A 1 81 ? -9.461 -8.773 7.371 1 98.19 81 LEU A C 1
ATOM 663 O O . LEU A 1 81 ? -9.297 -9.953 7.688 1 98.19 81 LEU A O 1
ATOM 667 N N . ASP A 1 82 ? -10.562 -8.305 6.91 1 97.12 82 ASP A N 1
ATOM 668 C CA . ASP A 1 82 ? -11.68 -9.188 6.578 1 97.12 82 ASP A CA 1
ATOM 669 C C . ASP A 1 82 ? -11.773 -9.406 5.07 1 97.12 82 ASP A C 1
ATOM 671 O O . ASP A 1 82 ? -11.883 -8.445 4.305 1 97.12 82 ASP A O 1
ATOM 675 N N . ILE A 1 83 ? -11.719 -10.648 4.695 1 98.19 83 ILE A N 1
ATOM 676 C CA . ILE A 1 83 ? -11.922 -11.016 3.297 1 98.19 83 ILE A CA 1
ATOM 677 C C . ILE A 1 83 ? -13.281 -11.68 3.123 1 98.19 83 ILE A C 1
ATOM 679 O O . ILE A 1 83 ? -13.539 -12.742 3.686 1 98.19 83 ILE A O 1
ATOM 683 N N . SER A 1 84 ? -14.094 -11.039 2.389 1 97.06 84 SER A N 1
ATOM 684 C CA . SER A 1 84 ? -15.438 -11.555 2.123 1 97.06 84 SER A CA 1
ATOM 685 C C . SER A 1 84 ? -15.688 -11.695 0.626 1 97.06 84 SER A C 1
ATOM 687 O O . SER A 1 84 ? -15.25 -10.859 -0.165 1 97.06 84 SER A O 1
ATOM 689 N N . LEU A 1 85 ? -16.406 -12.742 0.262 1 97.44 85 LEU A N 1
ATOM 690 C CA . LEU A 1 85 ? -16.797 -12.961 -1.126 1 97.44 85 LEU A CA 1
ATOM 691 C C . LEU A 1 85 ? -18.188 -12.414 -1.394 1 97.44 85 LEU A C 1
ATOM 693 O O . LEU A 1 85 ? -19.156 -12.781 -0.709 1 97.44 85 LEU A O 1
ATOM 697 N N . ALA A 1 86 ? -18.234 -11.477 -2.295 1 95.19 86 ALA A N 1
ATOM 698 C CA . ALA A 1 86 ? -19.531 -10.961 -2.721 1 95.19 86 ALA A CA 1
ATOM 699 C C . ALA A 1 86 ? -20.219 -11.93 -3.676 1 95.19 86 ALA A C 1
ATOM 701 O O . ALA A 1 86 ? -19.812 -12.078 -4.828 1 95.19 86 ALA A O 1
ATOM 702 N N . CYS A 1 87 ? -21.297 -12.461 -3.164 1 95.19 87 CYS A N 1
ATOM 703 C CA . CYS A 1 87 ? -21.984 -13.508 -3.904 1 95.19 87 CYS A CA 1
ATOM 704 C C . CYS A 1 87 ? -23.422 -13.094 -4.203 1 95.19 87 CYS A C 1
ATOM 706 O O . CYS A 1 87 ? -23.891 -12.062 -3.717 1 95.19 87 CYS A O 1
ATOM 708 N N . ARG A 1 88 ? -24.047 -13.859 -5.062 1 92.88 88 ARG A N 1
ATOM 709 C CA . ARG A 1 88 ? -25.484 -13.727 -5.34 1 92.88 88 ARG A CA 1
ATOM 710 C C . ARG A 1 88 ? -26.188 -15.062 -5.164 1 92.88 88 ARG A C 1
ATOM 712 O O . ARG A 1 88 ? -25.688 -16.109 -5.574 1 92.88 88 ARG A O 1
ATOM 719 N N . ASP A 1 89 ? -27.312 -14.945 -4.527 1 92 89 ASP A N 1
ATOM 720 C CA . ASP A 1 89 ? -28.094 -16.172 -4.387 1 92 89 ASP A CA 1
ATOM 721 C C . ASP A 1 89 ? -28.906 -16.453 -5.645 1 92 89 ASP A C 1
ATOM 723 O O . ASP A 1 89 ? -28.75 -15.773 -6.66 1 92 89 ASP A O 1
ATOM 727 N N . LYS A 1 90 ? -29.797 -17.516 -5.547 1 91.19 90 LYS A N 1
ATOM 728 C CA . LYS A 1 90 ? -30.578 -17.969 -6.699 1 91.19 90 LYS A CA 1
ATOM 729 C C . LYS A 1 90 ? -31.547 -16.891 -7.164 1 91.19 90 LYS A C 1
ATOM 731 O O . LYS A 1 90 ? -31.875 -16.812 -8.352 1 91.19 90 LYS A O 1
ATOM 736 N N . ASP A 1 91 ? -31.984 -15.977 -6.352 1 93.19 91 ASP A N 1
ATOM 737 C CA . ASP A 1 91 ? -32.938 -14.922 -6.676 1 93.19 91 ASP A CA 1
ATOM 738 C C . ASP A 1 91 ? -32.219 -13.633 -7.07 1 93.19 91 ASP A C 1
ATOM 740 O O . ASP A 1 91 ? -32.875 -12.602 -7.305 1 93.19 91 ASP A O 1
ATOM 744 N N . GLY A 1 92 ? -30.938 -13.617 -7.02 1 90.75 92 GLY A N 1
ATOM 745 C CA . GLY A 1 92 ? -30.156 -12.469 -7.445 1 90.75 92 GLY A CA 1
ATOM 746 C C . GLY A 1 92 ? -29.812 -11.531 -6.309 1 90.75 92 GLY A C 1
ATOM 747 O O . GLY A 1 92 ? -29.188 -10.484 -6.523 1 90.75 92 GLY A O 1
ATOM 748 N N . LYS A 1 93 ? -30.25 -11.938 -5.176 1 90.25 93 LYS A N 1
ATOM 749 C CA . LYS A 1 93 ? -29.953 -11.102 -4.016 1 90.25 93 LYS A CA 1
ATOM 750 C C . LYS A 1 93 ? -28.5 -11.234 -3.59 1 90.25 93 LYS A C 1
ATOM 752 O O . LYS A 1 93 ? -27.969 -12.344 -3.498 1 90.25 93 LYS A O 1
ATOM 757 N N . ARG A 1 94 ? -27.891 -10.148 -3.258 1 89.69 94 ARG A N 1
ATOM 758 C CA . ARG A 1 94 ? -26.484 -10.117 -2.898 1 89.69 94 ARG A CA 1
ATOM 759 C C . ARG A 1 94 ? -26.281 -10.539 -1.447 1 89.69 94 ARG A C 1
ATOM 761 O O . ARG A 1 94 ? -27.078 -10.188 -0.573 1 89.69 94 ARG A O 1
ATOM 768 N N . TYR A 1 95 ? -25.266 -11.344 -1.212 1 91.56 95 TYR A N 1
ATOM 769 C CA . TYR A 1 95 ? -24.828 -11.672 0.14 1 91.56 95 TYR A CA 1
ATOM 770 C C . TYR A 1 95 ? -23.312 -11.789 0.206 1 91.56 95 TYR A C 1
ATOM 772 O O . TYR A 1 95 ? -22.656 -11.875 -0.827 1 91.56 95 TYR A O 1
ATOM 780 N N . PHE A 1 96 ? -22.828 -11.758 1.376 1 93 96 PHE A N 1
ATOM 781 C CA . PHE A 1 96 ? -21.391 -11.82 1.576 1 93 96 PHE A CA 1
ATOM 782 C C . PHE A 1 96 ? -21.016 -13.07 2.359 1 93 96 PHE A C 1
ATOM 784 O O . PHE A 1 96 ? -21.578 -13.344 3.42 1 93 96 PHE A O 1
ATOM 791 N N . GLN A 1 97 ? -20.094 -13.797 1.807 1 96.31 97 GLN A N 1
ATOM 792 C CA . GLN A 1 97 ? -19.547 -14.984 2.461 1 96.31 97 GLN A CA 1
ATOM 793 C C . GLN A 1 97 ? -18.156 -14.711 3.01 1 96.31 97 GLN A C 1
ATOM 795 O O . GLN A 1 97 ? -17.25 -14.352 2.258 1 96.31 97 GLN A O 1
ATOM 800 N N . ASN A 1 98 ? -18.031 -14.953 4.312 1 97.38 98 ASN A N 1
ATOM 801 C CA . ASN A 1 98 ? -16.703 -14.773 4.898 1 97.38 98 ASN A CA 1
ATOM 802 C C . ASN A 1 98 ? -15.719 -15.812 4.391 1 97.38 98 ASN A C 1
ATOM 804 O O . ASN A 1 98 ? -16.016 -17.016 4.398 1 97.38 98 ASN A O 1
ATOM 808 N N . PHE A 1 99 ? -14.547 -15.406 3.979 1 98.5 99 PHE A N 1
ATOM 809 C CA . PHE A 1 99 ? -13.531 -16.297 3.432 1 98.5 99 PHE A CA 1
ATOM 810 C C . PHE A 1 99 ? -12.367 -16.453 4.398 1 98.5 99 PHE A C 1
ATOM 812 O O . PHE A 1 99 ? -11.922 -17.562 4.676 1 98.5 99 PHE A O 1
ATOM 819 N N . ALA A 1 100 ? -11.859 -15.32 4.836 1 98.56 100 ALA A N 1
ATOM 820 C CA . ALA A 1 100 ? -10.711 -15.336 5.742 1 98.56 100 ALA A CA 1
ATOM 821 C C . ALA A 1 100 ? -10.664 -14.07 6.59 1 98.56 100 ALA A C 1
ATOM 823 O O . ALA A 1 100 ? -11.227 -13.039 6.211 1 98.56 100 ALA A O 1
ATOM 824 N N . THR A 1 101 ? -10.023 -14.195 7.734 1 98.06 101 THR A N 1
ATOM 825 C CA . THR A 1 101 ? -9.797 -13.055 8.617 1 98.06 101 THR A CA 1
ATOM 826 C C . THR A 1 101 ? -8.352 -13.016 9.102 1 98.06 101 THR A C 1
ATOM 828 O O . THR A 1 101 ? -7.812 -14.031 9.539 1 98.06 101 THR A O 1
ATOM 831 N N . GLY A 1 102 ? -7.723 -11.883 8.938 1 98.12 102 GLY A N 1
ATOM 832 C CA . GLY A 1 102 ? -6.395 -11.641 9.477 1 98.12 102 GLY A CA 1
ATOM 833 C C . GLY A 1 102 ? -6.359 -10.539 10.516 1 98.12 102 GLY A C 1
ATOM 834 O O . GLY A 1 102 ? -7.27 -9.711 10.578 1 98.12 102 GLY A O 1
ATOM 835 N N . LYS A 1 103 ? -5.324 -10.586 11.344 1 97.69 103 LYS A N 1
ATOM 836 C CA . LYS A 1 103 ? -5.207 -9.586 12.398 1 97.69 103 LYS A CA 1
ATOM 837 C C . LYS A 1 103 ? -3.742 -9.258 12.688 1 97.69 103 LYS A C 1
ATOM 839 O O . LYS A 1 103 ? -2.881 -10.141 12.609 1 97.69 103 LYS A O 1
ATOM 844 N N . THR A 1 104 ? -3.482 -8.023 12.914 1 97.12 104 THR A N 1
ATOM 845 C CA . THR A 1 104 ? -2.246 -7.562 13.531 1 97.12 104 THR A CA 1
ATOM 846 C C . THR A 1 104 ? -2.543 -6.797 14.82 1 97.12 104 THR A C 1
ATOM 848 O O . THR A 1 104 ? -3.598 -6.172 14.945 1 97.12 104 THR A O 1
ATOM 851 N N . LEU A 1 105 ? -1.662 -6.773 15.75 1 95 105 LEU A N 1
ATOM 852 C CA . LEU A 1 105 ? -1.866 -6.094 17.031 1 95 105 LEU A CA 1
ATOM 853 C C . LEU A 1 105 ? -1.442 -4.629 16.938 1 95 105 LEU A C 1
ATOM 855 O O . LEU A 1 105 ? -1.787 -3.826 17.797 1 95 105 LEU A O 1
ATOM 859 N N . GLY A 1 106 ? -0.659 -4.371 15.93 1 93.06 106 GLY A N 1
ATOM 860 C CA . GLY A 1 106 ? -0.252 -2.986 15.742 1 93.06 106 GLY A CA 1
ATOM 861 C C . GLY A 1 106 ? -1.421 -2.047 15.523 1 93.06 106 GLY A C 1
ATOM 862 O O . GLY A 1 106 ? -2.449 -2.445 14.969 1 93.06 106 GLY A O 1
ATOM 863 N N . GLU A 1 107 ? -1.211 -0.769 15.922 1 93.12 107 GLU A N 1
ATOM 864 C CA . GLU A 1 107 ? -2.289 0.208 15.797 1 93.12 107 GLU A CA 1
ATOM 865 C C . GLU A 1 107 ? -1.785 1.514 15.188 1 93.12 107 GLU A C 1
ATOM 867 O O . GLU A 1 107 ? -2.48 2.531 15.227 1 93.12 107 GLU A O 1
ATOM 872 N N . THR A 1 108 ? -0.61 1.507 14.664 1 92.25 108 THR A N 1
ATOM 873 C CA . THR A 1 108 ? -0.037 2.695 14.047 1 92.25 108 THR A CA 1
ATOM 874 C C . THR A 1 108 ? -0.53 2.846 12.609 1 92.25 108 THR A C 1
ATOM 876 O O . THR A 1 108 ? -1.142 1.93 12.055 1 92.25 108 THR A O 1
ATOM 879 N N . ALA A 1 109 ? -0.235 4.016 12.086 1 91.62 109 ALA A N 1
ATOM 880 C CA . ALA A 1 109 ? -0.521 4.211 10.664 1 91.62 109 ALA A CA 1
ATOM 881 C C . ALA A 1 109 ? 0.281 3.24 9.805 1 91.62 109 ALA A C 1
ATOM 883 O O . ALA A 1 109 ? -0.225 2.721 8.805 1 91.62 109 ALA A O 1
ATOM 884 N N . ASP A 1 110 ? 1.479 2.975 10.242 1 91.44 110 ASP A N 1
ATOM 885 C CA . ASP A 1 110 ? 2.326 2.027 9.523 1 91.44 110 ASP A CA 1
ATOM 886 C C . ASP A 1 110 ? 1.678 0.646 9.469 1 91.44 110 ASP A C 1
ATOM 888 O O . ASP A 1 110 ? 1.696 -0.009 8.422 1 91.44 110 ASP A O 1
ATOM 892 N N . ASP A 1 111 ? 1.157 0.266 10.586 1 94.94 111 ASP A N 1
ATOM 893 C CA . ASP A 1 111 ? 0.491 -1.032 10.633 1 94.94 111 ASP A CA 1
ATOM 894 C C . ASP A 1 111 ? -0.732 -1.058 9.719 1 94.94 111 ASP A C 1
ATOM 896 O O . ASP A 1 111 ? -1.002 -2.064 9.062 1 94.94 111 ASP A O 1
ATOM 900 N N . TYR A 1 112 ? -1.404 0.035 9.766 1 96.75 112 TYR A N 1
ATOM 901 C CA . TYR A 1 112 ? -2.602 0.141 8.938 1 96.75 112 TYR A CA 1
ATOM 902 C C . TYR A 1 112 ? -2.254 0.044 7.457 1 96.75 112 TYR A C 1
ATOM 904 O O . TYR A 1 112 ? -2.885 -0.711 6.715 1 96.75 112 TYR A O 1
ATOM 912 N N . TYR A 1 113 ? -1.29 0.729 6.992 1 94.62 113 TYR A N 1
ATOM 913 C CA . TYR A 1 113 ? -0.841 0.688 5.605 1 94.62 113 TYR A CA 1
ATOM 914 C C . TYR A 1 113 ? -0.338 -0.702 5.234 1 94.62 113 TYR A C 1
ATOM 916 O O . TYR A 1 113 ? -0.57 -1.177 4.121 1 94.62 113 TYR A O 1
ATOM 924 N N . ARG A 1 114 ? 0.314 -1.317 6.113 1 94.69 114 ARG A N 1
ATOM 925 C CA . ARG A 1 114 ? 0.771 -2.68 5.863 1 94.69 114 ARG A CA 1
ATOM 926 C C . ARG A 1 114 ? -0.408 -3.617 5.625 1 94.69 114 ARG A C 1
ATOM 928 O O . ARG A 1 114 ? -0.369 -4.453 4.719 1 94.69 114 ARG A O 1
ATOM 935 N N . MET A 1 115 ? -1.409 -3.465 6.441 1 97.38 115 MET A N 1
ATOM 936 C CA . MET A 1 115 ? -2.572 -4.332 6.281 1 97.38 115 MET A CA 1
ATOM 937 C C . MET A 1 115 ? -3.26 -4.082 4.941 1 97.38 115 MET A C 1
ATOM 939 O O . MET A 1 115 ? -3.809 -5.004 4.34 1 97.38 115 MET A O 1
ATOM 943 N N . PHE A 1 116 ? -3.186 -2.871 4.457 1 97.25 116 PHE A N 1
ATOM 944 C CA . PHE A 1 116 ? -3.738 -2.594 3.137 1 97.25 116 PHE A CA 1
ATOM 945 C C . PHE A 1 116 ? -2.875 -3.215 2.045 1 97.25 116 PHE A C 1
ATOM 947 O O . PHE A 1 116 ? -3.385 -3.629 1.002 1 97.25 116 PHE A O 1
ATOM 954 N N . ARG A 1 117 ? -1.622 -3.262 2.244 1 95.12 117 ARG A N 1
ATOM 955 C CA . ARG A 1 117 ? -0.761 -3.965 1.298 1 95.1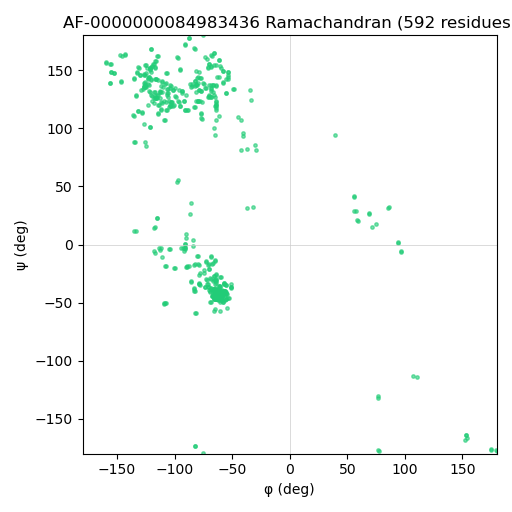2 117 ARG A CA 1
ATOM 956 C C . ARG A 1 117 ? -1.115 -5.445 1.229 1 95.12 117 ARG A C 1
ATOM 958 O O . ARG A 1 117 ? -1.16 -6.027 0.144 1 95.12 117 ARG A O 1
ATOM 965 N N . ILE A 1 118 ? -1.305 -5.969 2.365 1 96.69 118 ILE A N 1
ATOM 966 C CA . ILE A 1 118 ? -1.718 -7.367 2.424 1 96.69 118 ILE A CA 1
ATOM 967 C C . ILE A 1 118 ? -3.055 -7.543 1.709 1 96.69 118 ILE A C 1
ATOM 969 O O . ILE A 1 118 ? -3.225 -8.469 0.911 1 96.69 118 ILE A O 1
ATOM 973 N N . ALA A 1 119 ? -3.938 -6.656 2.006 1 98.25 119 ALA A N 1
ATOM 974 C CA . ALA A 1 119 ? -5.246 -6.688 1.358 1 98.25 119 ALA A CA 1
ATOM 975 C C . ALA A 1 119 ? -5.109 -6.621 -0.16 1 98.25 119 ALA A C 1
ATOM 977 O O . ALA A 1 119 ? -5.832 -7.309 -0.886 1 98.25 119 ALA A O 1
ATOM 978 N N . ALA A 1 120 ? -4.246 -5.773 -0.621 1 97.12 120 ALA A N 1
ATOM 979 C CA . ALA A 1 120 ? -4.023 -5.625 -2.057 1 97.12 120 ALA A CA 1
ATOM 980 C C . ALA A 1 120 ? -3.582 -6.949 -2.68 1 97.12 120 ALA A C 1
ATOM 982 O O . ALA A 1 120 ? -4.082 -7.34 -3.736 1 97.12 120 ALA A O 1
ATOM 983 N N . GLU A 1 121 ? -2.631 -7.555 -2.018 1 94.62 121 GLU A N 1
ATOM 984 C CA . GLU A 1 121 ? -2.133 -8.836 -2.502 1 94.62 121 GLU A CA 1
ATOM 985 C C . GLU A 1 121 ? -3.244 -9.883 -2.543 1 94.62 121 GLU A C 1
ATOM 987 O O . GLU A 1 121 ? -3.391 -10.602 -3.531 1 94.62 121 GLU A O 1
ATOM 992 N N . CYS A 1 122 ? -3.973 -9.969 -1.48 1 97.88 122 CYS A N 1
ATOM 993 C CA . CYS A 1 122 ? -5.09 -10.906 -1.422 1 97.88 122 CYS A CA 1
ATOM 994 C C . CYS A 1 122 ? -6.09 -10.633 -2.537 1 97.88 122 CYS A C 1
ATOM 996 O O . CYS A 1 122 ? -6.512 -11.555 -3.24 1 97.88 122 CYS A O 1
ATOM 998 N N . SER A 1 123 ? -6.457 -9.391 -2.643 1 98.06 123 SER A N 1
ATOM 999 C CA . SER A 1 123 ? -7.441 -8.984 -3.637 1 98.06 123 SER A CA 1
ATOM 1000 C C . SER A 1 123 ? -6.98 -9.336 -5.047 1 98.06 123 SER A C 1
ATOM 1002 O O . SER A 1 123 ? -7.762 -9.859 -5.848 1 98.06 123 SER A O 1
ATOM 1004 N N . LEU A 1 124 ? -5.758 -9.047 -5.336 1 96.25 124 LEU A N 1
ATOM 1005 C CA . LEU A 1 124 ? -5.234 -9.336 -6.668 1 96.25 124 LEU A CA 1
ATOM 1006 C C . LEU A 1 124 ? -5.277 -10.836 -6.953 1 96.25 124 LEU A C 1
ATOM 1008 O O . LEU A 1 124 ? -5.746 -11.258 -8.016 1 96.25 124 LEU A O 1
ATOM 1012 N N . MET A 1 125 ? -4.832 -11.625 -6.039 1 94.06 125 MET A N 1
ATOM 1013 C CA . MET A 1 125 ? -4.73 -13.062 -6.238 1 94.06 125 MET A CA 1
ATOM 1014 C C . MET A 1 125 ? -6.113 -13.695 -6.395 1 94.06 125 MET A C 1
ATOM 1016 O O . MET A 1 125 ? -6.293 -14.625 -7.184 1 94.06 125 MET A O 1
ATOM 1020 N N . LEU A 1 126 ? -7.043 -13.211 -5.648 1 96.94 126 LEU A N 1
ATOM 1021 C CA . LEU A 1 126 ? -8.367 -13.82 -5.648 1 96.94 126 LEU A CA 1
ATOM 1022 C C . LEU A 1 126 ? -9.211 -13.297 -6.805 1 96.94 126 LEU A C 1
ATOM 1024 O O . LEU A 1 126 ? -9.953 -14.055 -7.43 1 96.94 126 LEU A O 1
ATOM 1028 N N . ASN A 1 127 ? -9.117 -12.055 -7.141 1 96.19 127 ASN A N 1
ATOM 1029 C CA . ASN A 1 127 ? -9.984 -11.445 -8.141 1 96.19 127 ASN A CA 1
ATOM 1030 C C . ASN A 1 127 ? -9.398 -11.555 -9.539 1 96.19 127 ASN A C 1
ATOM 1032 O O . ASN A 1 127 ? -10.109 -11.383 -10.531 1 96.19 127 ASN A O 1
ATOM 1036 N N . GLY A 1 128 ? -8.156 -11.781 -9.625 1 92.38 128 GLY A N 1
ATOM 1037 C CA . GLY A 1 128 ? -7.531 -11.898 -10.93 1 92.38 128 GLY A CA 1
ATOM 1038 C C . GLY A 1 128 ? -8.008 -13.109 -11.711 1 92.38 128 GLY A C 1
ATOM 1039 O O . GLY A 1 128 ? -7.926 -13.125 -12.945 1 92.38 128 GLY A O 1
ATOM 1040 N N . ARG A 1 129 ? -8.43 -14.141 -11.109 1 90.69 129 ARG A N 1
ATOM 1041 C CA . ARG A 1 129 ? -9.062 -15.32 -11.703 1 90.69 129 ARG A CA 1
ATOM 1042 C C . ARG A 1 129 ? -8.172 -15.93 -12.781 1 90.69 129 ARG A C 1
ATOM 1044 O O . ARG A 1 129 ? -8.641 -16.234 -13.883 1 90.69 129 ARG A O 1
ATOM 1051 N N . GLY A 1 130 ? -6.941 -15.984 -12.516 1 86.69 130 GLY A N 1
ATOM 1052 C CA . GLY A 1 130 ? -6.016 -16.656 -13.414 1 86.69 130 GLY A CA 1
ATOM 1053 C C . GLY A 1 130 ? -5.32 -15.719 -14.375 1 86.69 130 GLY A C 1
ATOM 1054 O O . GLY A 1 130 ? -4.398 -16.125 -15.094 1 86.69 130 GLY A O 1
ATOM 1055 N N . ASN A 1 131 ? -5.676 -14.508 -14.406 1 87.88 131 ASN A N 1
ATOM 1056 C CA . ASN A 1 131 ? -5.031 -13.531 -15.273 1 87.88 131 ASN A CA 1
ATOM 1057 C C . ASN A 1 131 ? -3.617 -13.203 -14.805 1 87.88 131 ASN A C 1
ATOM 1059 O O . ASN A 1 131 ? -3.309 -13.328 -13.617 1 87.88 131 ASN A O 1
ATOM 1063 N N . THR A 1 132 ? -2.838 -12.844 -15.789 1 86.5 132 THR A N 1
ATOM 1064 C CA . THR A 1 132 ? -1.464 -12.422 -15.531 1 86.5 132 THR A CA 1
ATOM 1065 C C . THR A 1 132 ? -1.32 -10.914 -15.68 1 86.5 132 THR A C 1
ATOM 1067 O O . THR A 1 132 ? -1.86 -10.32 -16.609 1 86.5 132 THR A O 1
ATOM 1070 N N . TYR A 1 133 ? -0.659 -10.344 -14.734 1 85.5 133 TYR A N 1
ATOM 1071 C CA . TYR A 1 133 ? -0.464 -8.898 -14.75 1 85.5 133 TYR A CA 1
ATOM 1072 C C . TYR A 1 133 ? 1.019 -8.547 -14.734 1 85.5 133 TYR A C 1
ATOM 1074 O O . TYR A 1 133 ? 1.815 -9.219 -14.078 1 85.5 133 TYR A O 1
ATOM 1082 N N . GLU A 1 134 ? 1.312 -7.512 -15.43 1 84.44 134 GLU A N 1
ATOM 1083 C CA . GLU A 1 134 ? 2.684 -7.012 -15.391 1 84.44 134 GLU A CA 1
ATOM 1084 C C . GLU A 1 134 ? 2.99 -6.332 -14.062 1 84.44 134 GLU A C 1
ATOM 1086 O O . GLU A 1 134 ? 2.146 -5.621 -13.516 1 84.44 134 GLU A O 1
ATOM 1091 N N . GLN A 1 135 ? 4.121 -6.641 -13.516 1 83.44 135 GLN A N 1
ATOM 1092 C CA . GLN A 1 135 ? 4.641 -6.008 -12.305 1 83.44 135 GLN A CA 1
ATOM 1093 C C . GLN A 1 135 ? 6.102 -5.594 -12.492 1 83.44 135 GLN A C 1
ATOM 1095 O O . GLN A 1 135 ? 6.98 -6.445 -12.625 1 83.44 135 GLN A O 1
ATOM 1100 N N . LYS A 1 136 ? 6.293 -4.266 -12.461 1 76.5 136 LYS A N 1
ATOM 1101 C CA . LYS A 1 136 ? 7.633 -3.764 -12.742 1 76.5 136 LYS A CA 1
ATOM 1102 C C . LYS A 1 136 ? 8.211 -3.023 -11.547 1 76.5 136 LYS A C 1
ATOM 1104 O O . LYS A 1 136 ? 9.383 -2.646 -11.547 1 76.5 136 LYS A O 1
ATOM 1109 N N . LYS A 1 137 ? 7.387 -2.881 -10.57 1 83.69 137 LYS A N 1
ATOM 1110 C CA . LYS A 1 137 ? 7.816 -2.074 -9.438 1 83.69 137 LYS A CA 1
ATOM 1111 C C . LYS A 1 137 ? 7.852 -2.906 -8.156 1 83.69 137 LYS A C 1
ATOM 1113 O O . LYS A 1 137 ? 7.234 -3.971 -8.086 1 83.69 137 LYS A O 1
ATOM 1118 N N . VAL A 1 138 ? 8.68 -2.414 -7.281 1 81.38 138 VAL A N 1
ATOM 1119 C CA . VAL A 1 138 ? 8.781 -3.021 -5.957 1 81.38 138 VAL A CA 1
ATOM 1120 C C . VAL A 1 138 ? 8.492 -1.975 -4.883 1 81.38 138 VAL A C 1
ATOM 1122 O O . VAL A 1 138 ? 8.906 -0.819 -5.012 1 81.38 138 VAL A O 1
ATOM 1125 N N . ASP A 1 139 ? 7.742 -2.42 -3.924 1 81.88 139 ASP A N 1
ATOM 1126 C CA . ASP A 1 139 ? 7.453 -1.563 -2.777 1 81.88 139 ASP A CA 1
ATOM 1127 C C . ASP A 1 139 ? 8.477 -1.772 -1.663 1 81.88 139 ASP A C 1
ATOM 1129 O O . ASP A 1 139 ? 8.641 -2.889 -1.166 1 81.88 139 ASP A O 1
ATOM 1133 N N . ILE A 1 140 ? 9.047 -0.7 -1.333 1 85.62 140 ILE A N 1
ATOM 1134 C CA . ILE A 1 140 ? 10.031 -0.732 -0.259 1 85.62 140 ILE A CA 1
ATOM 1135 C C . ILE A 1 140 ? 9.555 0.136 0.904 1 85.62 140 ILE A C 1
ATOM 1137 O O . ILE A 1 140 ? 9.117 1.271 0.702 1 85.62 140 ILE A O 1
ATOM 1141 N N . VAL A 1 141 ? 9.625 -0.466 2.072 1 85.75 141 VAL A N 1
ATOM 1142 C CA . VAL A 1 141 ? 9.227 0.275 3.266 1 85.75 141 VAL A CA 1
ATOM 1143 C C . VAL A 1 141 ? 10.453 0.538 4.141 1 85.75 141 VAL A C 1
ATOM 1145 O O . VAL A 1 141 ? 11.086 -0.401 4.629 1 85.75 141 VAL A O 1
ATOM 1148 N N . LEU A 1 142 ? 10.758 1.821 4.285 1 86.94 142 LEU A N 1
ATOM 1149 C CA . LEU A 1 142 ? 11.883 2.232 5.113 1 86.94 142 LEU A CA 1
ATOM 1150 C C . LEU A 1 142 ? 11.43 3.154 6.238 1 86.94 142 LEU A C 1
ATOM 1152 O O . LEU A 1 142 ? 10.383 3.799 6.133 1 86.94 142 LEU A O 1
ATOM 1156 N N . THR A 1 143 ? 12.211 3.08 7.316 1 84.88 143 THR A N 1
ATOM 1157 C CA . THR A 1 143 ? 12.031 4.172 8.266 1 84.88 143 THR A CA 1
ATOM 1158 C C . THR A 1 143 ? 12.516 5.492 7.672 1 84.88 143 THR A C 1
ATOM 1160 O O . THR A 1 143 ? 13.25 5.5 6.684 1 84.88 143 THR A O 1
ATOM 1163 N N . GLU A 1 144 ? 12.055 6.523 8.312 1 78.44 144 GLU A N 1
ATOM 1164 C CA . GLU A 1 144 ? 12.5 7.836 7.852 1 78.44 144 GLU A CA 1
ATOM 1165 C C . GLU A 1 144 ? 14.023 7.941 7.887 1 78.44 144 GLU A C 1
ATOM 1167 O O . GLU A 1 144 ? 14.641 8.484 6.969 1 78.44 144 GLU A O 1
ATOM 1172 N N . GLN A 1 145 ? 14.594 7.43 8.906 1 80.62 145 GLN A N 1
ATOM 1173 C CA . GLN A 1 145 ? 16.047 7.461 9.047 1 80.62 145 GLN A CA 1
ATOM 1174 C C . GLN A 1 145 ? 16.734 6.637 7.961 1 80.62 145 GLN A C 1
ATOM 1176 O O . GLN A 1 145 ? 17.75 7.051 7.406 1 80.62 145 GLN A O 1
ATOM 1181 N N . GLU A 1 146 ? 16.172 5.535 7.707 1 85.81 146 GLU A N 1
ATOM 1182 C CA . GLU A 1 146 ? 16.719 4.676 6.656 1 85.81 146 GLU A CA 1
ATOM 1183 C C . GLU A 1 146 ? 16.625 5.355 5.293 1 85.81 146 GLU A C 1
ATOM 1185 O O . GLU A 1 146 ? 17.578 5.309 4.512 1 85.81 146 GLU A O 1
ATOM 1190 N N . ALA A 1 147 ? 15.484 5.879 5.062 1 84.75 147 ALA A N 1
ATOM 1191 C CA . ALA A 1 147 ? 15.289 6.547 3.779 1 84.75 147 ALA A CA 1
ATOM 1192 C C . ALA A 1 147 ? 16.281 7.691 3.6 1 84.75 147 ALA A C 1
ATOM 1194 O O . ALA A 1 147 ? 16.844 7.867 2.518 1 84.75 147 ALA A O 1
ATOM 1195 N N . GLU A 1 148 ? 16.438 8.453 4.617 1 80.75 148 GLU A N 1
ATOM 1196 C CA . GLU A 1 148 ? 17.391 9.555 4.578 1 80.75 148 GLU A CA 1
ATOM 1197 C C . GLU A 1 148 ? 18.812 9.055 4.34 1 80.75 148 GLU A C 1
ATOM 1199 O O . GLU A 1 148 ? 19.562 9.641 3.559 1 80.75 148 GLU A O 1
ATOM 1204 N N . ALA A 1 149 ? 19.156 8.016 5.066 1 81.5 149 ALA A N 1
ATOM 1205 C CA . ALA A 1 149 ? 20.484 7.441 4.914 1 81.5 149 ALA A CA 1
ATOM 1206 C C . ALA A 1 149 ? 20.719 6.949 3.49 1 81.5 149 ALA A C 1
ATOM 1208 O O . ALA A 1 149 ? 21.766 7.207 2.896 1 81.5 149 ALA A O 1
ATOM 1209 N N . VAL A 1 150 ? 19.734 6.277 2.977 1 86.38 150 VAL A N 1
ATOM 1210 C CA . VAL A 1 150 ? 19.828 5.746 1.622 1 86.38 150 VAL A CA 1
ATOM 1211 C C . VAL A 1 150 ? 19.891 6.895 0.619 1 86.38 150 VAL A C 1
ATOM 1213 O O . VAL A 1 150 ? 20.703 6.871 -0.314 1 86.38 150 VAL A O 1
ATOM 1216 N N . GLY A 1 151 ? 19 7.832 0.825 1 84.19 151 GLY A N 1
ATOM 1217 C CA . GLY A 1 151 ? 19.016 8.992 -0.045 1 84.19 151 GLY A CA 1
ATOM 1218 C C . GLY A 1 151 ? 20.359 9.688 -0.081 1 84.19 151 GLY A C 1
ATOM 1219 O O . GLY A 1 151 ? 20.844 10.078 -1.148 1 84.19 151 GLY A O 1
ATOM 1220 N N . THR A 1 152 ? 20.953 9.828 1.035 1 75.81 152 THR A N 1
ATOM 1221 C CA . THR A 1 152 ? 22.25 10.477 1.145 1 75.81 152 THR A CA 1
ATOM 1222 C C . THR A 1 152 ? 23.312 9.688 0.388 1 75.81 152 THR A C 1
ATOM 1224 O O . THR A 1 152 ? 24.141 10.266 -0.323 1 75.81 152 THR A O 1
ATOM 1227 N N . VAL A 1 153 ? 23.297 8.398 0.575 1 75.88 153 VAL A N 1
ATOM 1228 C CA . VAL A 1 153 ? 24.281 7.535 -0.076 1 75.88 153 VAL A CA 1
ATOM 1229 C C . VAL A 1 153 ? 24.125 7.621 -1.592 1 75.88 153 VAL A C 1
ATOM 1231 O O . VAL A 1 153 ? 25.109 7.691 -2.324 1 75.88 153 VAL A O 1
ATOM 1234 N N . VAL A 1 154 ? 22.922 7.586 -2.047 1 82.19 154 VAL A N 1
ATOM 1235 C CA . VAL A 1 154 ? 22.672 7.648 -3.482 1 82.19 154 VAL A CA 1
ATOM 1236 C C . VAL A 1 154 ? 23.078 9.016 -4.023 1 82.19 154 VAL A C 1
ATOM 1238 O O . VAL A 1 154 ? 23.672 9.102 -5.105 1 82.19 154 VAL A O 1
ATOM 1241 N N . ASP A 1 155 ? 22.797 10.016 -3.273 1 77.5 155 ASP A N 1
ATOM 1242 C CA . ASP A 1 155 ? 23.188 11.367 -3.668 1 77.5 155 ASP A CA 1
ATOM 1243 C C . ASP A 1 155 ? 24.703 11.492 -3.797 1 77.5 155 ASP A C 1
ATOM 1245 O O . ASP A 1 155 ? 25.203 12.094 -4.75 1 77.5 155 ASP A O 1
ATOM 1249 N N . MET A 1 156 ? 25.375 10.961 -2.84 1 67.12 156 MET A N 1
ATOM 1250 C CA . MET A 1 156 ? 26.828 10.992 -2.857 1 67.12 156 MET A CA 1
ATOM 1251 C C . MET A 1 156 ? 27.375 10.227 -4.059 1 67.12 156 MET A C 1
ATOM 1253 O O . MET A 1 156 ? 28.328 10.664 -4.695 1 67.12 156 MET A O 1
ATOM 1257 N N . GLU A 1 157 ? 26.766 9.078 -4.316 1 71.31 157 GLU A N 1
ATOM 1258 C CA . GLU A 1 157 ? 27.188 8.273 -5.457 1 71.31 157 GLU A CA 1
ATOM 1259 C C . GLU A 1 157 ? 27.016 9.039 -6.766 1 71.31 157 GLU A C 1
ATOM 1261 O O . GLU A 1 157 ? 27.828 8.898 -7.688 1 71.31 157 GLU A O 1
ATOM 1266 N N . LEU A 1 158 ? 26.016 9.82 -6.852 1 70.38 158 LEU A N 1
ATOM 1267 C CA . LEU A 1 158 ? 25.688 10.562 -8.062 1 70.38 158 LEU A CA 1
ATOM 1268 C C . LEU A 1 158 ? 26.719 11.672 -8.305 1 70.38 158 LEU A C 1
ATOM 1270 O O . LEU A 1 158 ? 26.844 12.172 -9.43 1 70.38 158 LEU A O 1
ATOM 1274 N N . CYS A 1 159 ? 27.406 12.055 -7.285 1 59.97 159 CYS A N 1
ATOM 1275 C CA . CYS A 1 159 ? 28.453 13.062 -7.438 1 59.97 159 CYS A CA 1
ATOM 1276 C C . CYS A 1 159 ? 29.672 12.484 -8.156 1 59.97 159 CYS A C 1
ATOM 1278 O O . CYS A 1 159 ? 30.5 13.227 -8.672 1 59.97 159 CYS A O 1
ATOM 1280 N N . GLY A 1 160 ? 29.719 11.156 -8.242 1 55.22 160 GLY A N 1
ATOM 1281 C CA . GLY A 1 160 ? 30.812 10.5 -8.938 1 55.22 160 GLY A CA 1
ATOM 1282 C C . GLY A 1 160 ? 30.547 10.336 -10.43 1 55.22 160 GLY A C 1
ATOM 1283 O O . GLY A 1 160 ? 29.578 10.875 -10.961 1 55.22 160 GLY A O 1
ATOM 1284 N N . HIS A 1 161 ? 31.516 9.797 -11.148 1 57.28 161 HIS A N 1
ATOM 1285 C CA . HIS A 1 161 ? 31.406 9.539 -12.578 1 57.28 161 HIS A CA 1
ATOM 1286 C C . HIS A 1 161 ? 30.672 8.227 -12.844 1 57.28 161 HIS A C 1
ATOM 1288 O O . HIS A 1 161 ? 31.062 7.18 -12.32 1 57.28 161 HIS A O 1
ATOM 1294 N N . HIS A 1 162 ? 29.547 8.359 -13.531 1 63.75 162 HIS A N 1
ATOM 1295 C CA . HIS A 1 162 ? 28.75 7.191 -13.906 1 63.75 162 HIS A CA 1
ATOM 1296 C C . HIS A 1 162 ? 28.344 7.246 -15.375 1 63.75 162 HIS A C 1
ATOM 1298 O O . HIS A 1 162 ? 28.25 8.328 -15.953 1 63.75 162 HIS A O 1
ATOM 1304 N N . PRO A 1 163 ? 28.25 6.039 -15.867 1 70.88 163 PRO A N 1
ATOM 1305 C CA . PRO A 1 163 ? 27.594 6.039 -17.172 1 70.88 163 PRO A CA 1
ATOM 1306 C C . PRO A 1 163 ? 26.219 6.707 -17.141 1 70.88 163 PRO A C 1
ATOM 1308 O O . PRO A 1 163 ? 25.516 6.637 -16.125 1 70.88 163 PRO A O 1
ATOM 1311 N N . PRO A 1 164 ? 25.906 7.422 -18.188 1 79.75 164 PRO A N 1
ATOM 1312 C CA . PRO A 1 164 ? 24.672 8.195 -18.219 1 79.75 164 PRO A CA 1
ATOM 1313 C C . PRO A 1 164 ? 23.438 7.359 -17.844 1 79.75 164 PRO A C 1
ATOM 1315 O O . PRO A 1 164 ? 22.531 7.852 -17.172 1 79.75 164 PRO A O 1
ATOM 1318 N N . GLU A 1 165 ? 23.422 6.148 -18.25 1 82.25 165 GLU A N 1
ATOM 1319 C CA . GLU A 1 165 ? 22.281 5.301 -17.969 1 82.25 165 GLU A CA 1
ATOM 1320 C C . GLU A 1 165 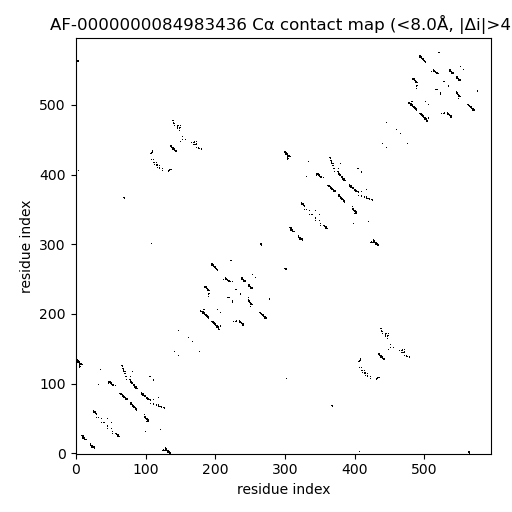? 22.156 5.016 -16.469 1 82.25 165 GLU A C 1
ATOM 1322 O O . GLU A 1 165 ? 21.062 5.051 -15.906 1 82.25 165 GLU A O 1
ATOM 1327 N N . ALA A 1 166 ? 23.281 4.719 -15.93 1 75.94 166 ALA A N 1
ATOM 1328 C CA . ALA A 1 166 ? 23.297 4.457 -14.492 1 75.94 166 ALA A CA 1
ATOM 1329 C C . ALA A 1 166 ? 22.906 5.707 -13.703 1 75.94 166 ALA A C 1
ATOM 1331 O O . ALA A 1 166 ? 22.188 5.621 -12.703 1 75.94 166 ALA A O 1
ATOM 1332 N N . GLU A 1 167 ? 23.359 6.797 -14.164 1 80.25 167 GLU A N 1
ATOM 1333 C CA . GLU A 1 167 ? 23.031 8.062 -13.523 1 80.25 167 GLU A CA 1
ATOM 1334 C C . GLU A 1 167 ? 21.531 8.352 -13.578 1 80.25 167 GLU A C 1
ATOM 1336 O O . GLU A 1 167 ? 20.938 8.82 -12.609 1 80.25 167 GLU A O 1
ATOM 1341 N N . ALA A 1 168 ? 21.016 8.055 -14.672 1 88.12 168 ALA A N 1
ATOM 1342 C CA . ALA A 1 168 ? 19.594 8.289 -14.852 1 88.12 168 ALA A CA 1
ATOM 1343 C C . ALA A 1 168 ? 18.766 7.426 -13.898 1 88.12 168 ALA A C 1
ATOM 1345 O O . ALA A 1 168 ? 17.781 7.887 -13.336 1 88.12 168 ALA A O 1
ATOM 1346 N N . ILE A 1 169 ? 19.156 6.195 -13.703 1 87.94 169 ILE A N 1
ATOM 1347 C CA . ILE A 1 169 ? 18.453 5.258 -12.836 1 87.94 169 ILE A CA 1
ATOM 1348 C C . ILE A 1 169 ? 18.562 5.723 -11.383 1 87.94 169 ILE A C 1
ATOM 1350 O O . ILE A 1 169 ? 17.547 5.754 -10.664 1 87.94 169 ILE A O 1
ATOM 1354 N N . LEU A 1 170 ? 19.703 6.109 -11.031 1 84.19 170 LEU A N 1
ATOM 1355 C CA . LEU A 1 170 ? 19.922 6.539 -9.648 1 84.19 170 LEU A CA 1
ATOM 1356 C C . LEU A 1 170 ? 19.203 7.855 -9.375 1 84.19 170 LEU A C 1
ATOM 1358 O O . LEU A 1 170 ? 18.656 8.047 -8.289 1 84.19 170 LEU A O 1
ATOM 1362 N N . ASN A 1 171 ? 19.25 8.742 -10.32 1 85.12 171 ASN A N 1
ATOM 1363 C CA . ASN A 1 171 ? 18.531 10.008 -10.164 1 85.12 171 ASN A CA 1
ATOM 1364 C C . ASN A 1 171 ? 17.031 9.781 -10 1 85.12 171 ASN A C 1
ATOM 1366 O O . ASN A 1 171 ? 16.375 10.422 -9.172 1 85.12 171 ASN A O 1
ATOM 1370 N N . SER A 1 172 ? 16.578 8.93 -10.812 1 88.5 172 SER A N 1
ATOM 1371 C CA . SER A 1 172 ? 15.164 8.586 -10.711 1 88.5 172 SER A CA 1
ATOM 1372 C C . SER A 1 172 ? 14.836 7.98 -9.352 1 88.5 172 SER A C 1
ATOM 1374 O O . SER A 1 172 ? 13.828 8.336 -8.734 1 88.5 172 SER A O 1
ATOM 1376 N N . ALA A 1 173 ? 15.664 7.094 -8.906 1 87.81 173 ALA A N 1
ATOM 1377 C CA . ALA A 1 173 ? 15.477 6.473 -7.598 1 87.81 173 ALA A CA 1
ATOM 1378 C C . ALA A 1 173 ? 15.531 7.516 -6.48 1 87.81 173 ALA A C 1
ATOM 1380 O O . ALA A 1 173 ? 14.695 7.504 -5.57 1 87.81 173 ALA A O 1
ATOM 1381 N N . LEU A 1 174 ? 16.469 8.359 -6.641 1 84.69 174 LEU A N 1
ATOM 1382 C CA . LEU A 1 174 ? 16.656 9.383 -5.617 1 84.69 174 LEU A CA 1
ATOM 1383 C C . LEU A 1 174 ? 15.422 10.281 -5.531 1 84.69 174 LEU A C 1
ATOM 1385 O O . LEU A 1 174 ? 14.992 10.648 -4.438 1 84.69 174 LEU A O 1
ATOM 1389 N N . GLU A 1 175 ? 14.891 10.68 -6.598 1 82.19 175 GLU A N 1
ATOM 1390 C CA . GLU A 1 175 ? 13.688 11.508 -6.617 1 82.19 175 GLU A CA 1
ATOM 1391 C C . GLU A 1 175 ? 12.539 10.836 -5.867 1 82.19 175 GLU A C 1
ATOM 1393 O O . GLU A 1 175 ? 11.805 11.492 -5.129 1 82.19 175 GLU A O 1
ATOM 1398 N N . LYS A 1 176 ? 12.438 9.641 -6.043 1 81.56 176 LYS A N 1
ATOM 1399 C CA . LYS A 1 176 ? 11.367 8.875 -5.41 1 81.56 176 LYS A CA 1
ATOM 1400 C C . LYS A 1 176 ? 11.625 8.703 -3.916 1 81.56 176 LYS A C 1
ATOM 1402 O O . LYS A 1 176 ? 10.688 8.703 -3.115 1 81.56 176 LYS A O 1
ATOM 1407 N N . ILE A 1 177 ? 12.828 8.539 -3.609 1 79.69 177 ILE A N 1
ATOM 1408 C CA . ILE A 1 177 ? 13.195 8.391 -2.209 1 79.69 177 ILE A CA 1
ATOM 1409 C C . ILE A 1 177 ? 13.023 9.719 -1.479 1 79.69 177 ILE A C 1
ATOM 1411 O O . ILE A 1 177 ? 12.516 9.758 -0.355 1 79.69 177 ILE A O 1
ATOM 1415 N N . ASP A 1 178 ? 13.32 10.805 -2.15 1 67.06 178 ASP A N 1
ATOM 1416 C CA . ASP A 1 178 ? 13.273 12.133 -1.551 1 67.06 178 ASP A CA 1
ATOM 1417 C C . ASP A 1 178 ? 11.836 12.648 -1.467 1 67.06 178 ASP A C 1
ATOM 1419 O O . ASP A 1 178 ? 11.516 13.461 -0.597 1 67.06 178 ASP A O 1
ATOM 1423 N N . ARG A 1 179 ? 11.117 12.258 -2.443 1 60.38 179 ARG A N 1
ATOM 1424 C CA . ARG A 1 179 ? 9.742 12.734 -2.479 1 60.38 179 ARG A CA 1
ATOM 1425 C C . ARG A 1 179 ? 9 12.352 -1.204 1 60.38 179 ARG A C 1
ATOM 1427 O O . ARG A 1 179 ? 8.125 13.086 -0.745 1 60.38 179 ARG A O 1
ATOM 1434 N N . ILE A 1 180 ? 9.383 11.289 -0.767 1 58.34 180 ILE A N 1
ATOM 1435 C CA . ILE A 1 180 ? 8.602 10.805 0.368 1 58.34 180 ILE A CA 1
ATOM 1436 C C . ILE A 1 180 ? 9.219 11.305 1.67 1 58.34 180 ILE A C 1
ATOM 1438 O O . ILE A 1 180 ? 8.617 11.188 2.738 1 58.34 180 ILE A O 1
ATOM 1442 N N . ALA A 1 181 ? 10.258 11.938 1.444 1 59.34 181 ALA A N 1
ATOM 1443 C CA . ALA A 1 181 ? 10.945 12.445 2.625 1 59.34 181 ALA A CA 1
ATOM 1444 C C . ALA A 1 181 ? 10.289 13.719 3.139 1 59.34 181 ALA A C 1
ATOM 1446 O O . ALA A 1 181 ? 9.727 14.492 2.359 1 59.34 181 ALA A O 1
ATOM 1447 N N . PHE A 1 182 ? 9.906 13.672 4.332 1 61.31 182 PHE A N 1
ATOM 1448 C CA . PHE A 1 182 ? 9.406 14.867 5.008 1 61.31 182 PHE A CA 1
ATOM 1449 C C . PHE A 1 182 ? 10.555 15.75 5.473 1 61.31 182 PHE A C 1
ATOM 1451 O O . PHE A 1 182 ? 11.656 15.266 5.734 1 61.31 182 PHE A O 1
ATOM 1458 N N . ALA A 1 183 ? 10.227 17.016 5.227 1 61.97 183 ALA A N 1
ATOM 1459 C CA . ALA A 1 183 ? 11.18 18 5.742 1 61.97 183 ALA A CA 1
ATOM 1460 C C . ALA A 1 183 ? 10.617 18.719 6.977 1 61.97 183 ALA A C 1
ATOM 1462 O O . ALA A 1 183 ? 9.43 19.031 7.031 1 61.97 183 ALA A O 1
ATOM 1463 N N . LYS A 1 184 ? 11.461 18.734 7.957 1 65 184 LYS A N 1
ATOM 1464 C CA . LYS A 1 184 ? 11.094 19.578 9.094 1 65 184 LYS A CA 1
ATOM 1465 C C . LYS A 1 184 ? 11.039 21.047 8.703 1 65 184 LYS A C 1
ATOM 1467 O O . LYS A 1 184 ? 11.969 21.562 8.086 1 65 184 LYS A O 1
ATOM 1472 N N . VAL A 1 185 ? 9.781 21.562 8.938 1 75.5 185 VAL A N 1
ATOM 1473 C CA . VAL A 1 185 ? 9.641 22.969 8.625 1 75.5 185 VAL A CA 1
ATOM 1474 C C . VAL A 1 185 ? 9.148 23.734 9.859 1 75.5 185 VAL A C 1
ATOM 1476 O O . VAL A 1 185 ? 8.555 23.125 10.758 1 75.5 185 VAL A O 1
ATOM 1479 N N . GLN A 1 186 ? 9.539 25 9.891 1 79.44 186 GLN A N 1
ATOM 1480 C CA . GLN A 1 186 ? 9.016 25.906 10.914 1 79.44 186 GLN A CA 1
ATOM 1481 C C . GLN A 1 186 ? 8.406 27.141 10.273 1 79.44 186 GLN A C 1
ATOM 1483 O O . GLN A 1 186 ? 8.906 27.641 9.266 1 79.44 186 GLN A O 1
ATOM 1488 N N . THR A 1 187 ? 7.273 27.438 10.805 1 86.62 187 THR A N 1
ATOM 1489 C CA . THR A 1 187 ? 6.637 28.688 10.367 1 86.62 187 THR A CA 1
ATOM 1490 C C . THR A 1 187 ? 6.426 29.625 11.547 1 86.62 187 THR A C 1
ATOM 1492 O O . THR A 1 187 ? 6.18 29.188 12.672 1 86.62 187 THR A O 1
ATOM 1495 N N . ILE A 1 188 ? 6.637 30.938 11.25 1 87.44 188 ILE A N 1
ATOM 1496 C CA . ILE A 1 188 ? 6.281 31.984 12.195 1 87.44 188 ILE A CA 1
ATOM 1497 C C . ILE A 1 188 ? 5.023 32.719 11.711 1 87.44 188 ILE A C 1
ATOM 1499 O O . ILE A 1 188 ? 4.926 33.062 10.531 1 87.44 188 ILE A O 1
ATOM 1503 N N . THR A 1 189 ? 4.082 32.812 12.586 1 87.38 189 THR A N 1
ATOM 1504 C CA . THR A 1 189 ? 2.859 33.531 12.281 1 87.38 189 THR A CA 1
ATOM 1505 C C . THR A 1 189 ? 2.721 34.75 13.188 1 87.38 189 THR A C 1
ATOM 1507 O O . THR A 1 189 ? 2.854 34.656 14.406 1 87.38 189 THR A O 1
ATOM 1510 N N . CYS A 1 190 ? 2.539 35.906 12.578 1 91.69 190 CYS A N 1
ATOM 1511 C CA . CYS A 1 190 ? 2.262 37.125 13.312 1 91.69 190 CYS A CA 1
ATOM 1512 C C . CYS A 1 190 ? 0.766 37.406 13.344 1 91.69 190 CYS A C 1
ATOM 1514 O O . CYS A 1 190 ? 0.12 37.5 12.305 1 91.69 190 CYS A O 1
ATOM 1516 N N . HIS A 1 191 ? 0.205 37.531 14.5 1 89.12 191 HIS A N 1
ATOM 1517 C CA . HIS A 1 191 ? -1.225 37.781 14.688 1 89.12 191 HIS A CA 1
ATOM 1518 C C . HIS A 1 191 ? -1.513 39.219 15.062 1 89.12 191 HIS A C 1
ATOM 1520 O O . HIS A 1 191 ? -2.674 39.594 15.211 1 89.12 191 HIS A O 1
ATOM 1526 N N . GLY A 1 192 ? -0.543 39.938 15.219 1 86.44 192 GLY A N 1
ATOM 1527 C CA . GLY A 1 192 ? -0.63 41.312 15.68 1 86.44 192 GLY A CA 1
ATOM 1528 C C . GLY A 1 192 ? 0.617 41.781 16.406 1 86.44 192 GLY A C 1
ATOM 1529 O O . GLY A 1 192 ? 1.684 41.188 16.266 1 86.44 192 GLY A O 1
ATOM 1530 N N . LYS A 1 193 ? 0.377 42.875 17.078 1 85.31 193 LYS A N 1
ATOM 1531 C CA . LYS A 1 193 ? 1.527 43.438 17.766 1 85.31 193 LYS A CA 1
ATOM 1532 C C . LYS A 1 193 ? 2.041 42.5 18.844 1 85.31 193 LYS A C 1
ATOM 1534 O O . LYS A 1 193 ? 1.309 42.156 19.781 1 85.31 193 LYS A O 1
ATOM 1539 N N . ASP A 1 194 ? 3.289 42.031 18.703 1 89.75 194 ASP A N 1
ATOM 1540 C CA . ASP A 1 194 ? 4.039 41.188 19.625 1 89.75 194 ASP A CA 1
ATOM 1541 C C . ASP A 1 194 ? 3.277 39.906 19.938 1 89.75 194 ASP A C 1
ATOM 1543 O O . ASP A 1 194 ? 3.225 39.469 21.094 1 89.75 194 ASP A O 1
ATOM 1547 N N . ASN A 1 195 ? 2.502 39.438 19.094 1 92.06 195 ASN A N 1
ATOM 1548 C CA . ASN A 1 195 ? 1.739 38.188 19.156 1 92.06 195 ASN A CA 1
ATOM 1549 C C . ASN A 1 195 ? 2.096 37.281 18 1 92.06 195 ASN A C 1
ATOM 1551 O O . ASN A 1 195 ? 1.604 37.438 16.875 1 92.06 195 ASN A O 1
ATOM 1555 N N . TYR A 1 196 ? 2.926 36.312 18.344 1 91.12 196 TYR A N 1
ATOM 1556 C CA . TYR A 1 196 ? 3.451 35.406 17.328 1 91.12 196 TYR A CA 1
ATOM 1557 C C . TYR A 1 196 ? 3.168 33.938 17.688 1 91.12 196 TYR A C 1
ATOM 1559 O O . TYR A 1 196 ? 2.883 33.625 18.844 1 91.12 196 TYR A O 1
ATOM 1567 N N . SER A 1 197 ? 3.117 33.125 16.656 1 88.06 197 SER A N 1
ATOM 1568 C CA . SER A 1 197 ? 3.086 31.688 16.828 1 88.06 197 SER A CA 1
ATOM 1569 C C . SER A 1 197 ? 4.18 31 16.016 1 88.06 197 SER A C 1
ATOM 1571 O O . SER A 1 197 ? 4.496 31.438 14.906 1 88.06 197 SER A O 1
ATOM 1573 N N . LEU A 1 198 ? 4.84 30.078 16.641 1 86.5 198 LEU A N 1
ATOM 1574 C CA . LEU A 1 198 ? 5.809 29.188 16 1 86.5 198 LEU A CA 1
ATOM 1575 C C . LEU A 1 198 ? 5.219 27.797 15.781 1 86.5 198 LEU A C 1
ATOM 1577 O O . LEU A 1 198 ? 4.738 27.172 16.734 1 86.5 198 LEU A O 1
ATOM 1581 N N . TRP A 1 199 ? 5.203 27.5 14.516 1 82.75 199 TRP A N 1
ATOM 1582 C CA . TRP A 1 199 ? 4.699 26.188 14.164 1 82.75 199 TRP A CA 1
ATOM 1583 C C . TRP A 1 199 ? 5.805 25.312 13.578 1 82.75 199 TRP A C 1
ATOM 1585 O O . TRP A 1 199 ? 6.531 25.75 12.68 1 82.75 199 TRP A O 1
ATOM 1595 N N . SER A 1 200 ? 6.07 24.203 14.227 1 76.62 200 SER A N 1
ATOM 1596 C CA . SER A 1 200 ? 7.02 23.219 13.727 1 76.62 200 SER A CA 1
ATOM 1597 C C . SER A 1 200 ? 6.301 21.953 13.258 1 76.62 200 SER A C 1
ATOM 1599 O O . SER A 1 200 ? 5.445 21.422 13.969 1 76.62 200 SER A O 1
ATOM 1601 N N . ALA A 1 201 ? 6.629 21.734 11.992 1 72.56 201 ALA A N 1
ATOM 1602 C CA . ALA A 1 201 ? 5.977 20.547 11.453 1 72.56 201 ALA A CA 1
ATOM 1603 C C . ALA A 1 201 ? 6.863 19.844 10.414 1 72.56 201 ALA A C 1
ATOM 1605 O O . ALA A 1 201 ? 7.938 20.344 10.078 1 72.56 201 ALA A O 1
ATOM 1606 N N . GLU A 1 202 ? 6.523 18.656 10.148 1 69.69 202 GLU A N 1
ATOM 1607 C CA . GLU A 1 202 ? 7.102 17.969 8.992 1 69.69 202 GLU A CA 1
ATOM 1608 C C . GLU A 1 202 ? 6.141 17.969 7.809 1 69.69 202 GLU A C 1
ATOM 1610 O O . GLU A 1 202 ? 4.965 17.641 7.953 1 69.69 202 GLU A O 1
ATOM 1615 N N . ILE A 1 203 ? 6.688 18.594 6.754 1 69.69 203 ILE A N 1
ATOM 1616 C CA . ILE A 1 203 ? 5.879 18.609 5.539 1 69.69 203 ILE A CA 1
ATOM 1617 C C . ILE A 1 203 ? 6.59 17.844 4.43 1 69.69 203 ILE A C 1
ATOM 1619 O O . ILE A 1 203 ? 7.801 17.625 4.496 1 69.69 203 ILE A O 1
ATOM 1623 N N . PRO A 1 204 ? 5.801 17.297 3.51 1 63.16 204 PRO A N 1
ATOM 1624 C CA . PRO A 1 204 ? 6.461 16.656 2.369 1 63.16 204 PRO A CA 1
ATOM 1625 C C . PRO A 1 204 ? 7.531 17.547 1.738 1 63.16 204 PRO A C 1
ATOM 1627 O O . PRO A 1 204 ? 7.32 18.734 1.561 1 63.16 204 PRO A O 1
ATOM 1630 N N . LYS A 1 205 ? 8.617 16.953 1.496 1 63.44 205 LYS A N 1
ATOM 1631 C CA . LYS A 1 205 ? 9.758 17.688 0.95 1 63.44 205 LYS A CA 1
ATOM 1632 C C . LYS A 1 205 ? 9.383 18.406 -0.35 1 63.44 205 LYS A C 1
ATOM 1634 O O . LYS A 1 205 ? 9.836 19.516 -0.608 1 63.44 205 LYS A O 1
ATOM 1639 N N . ASP A 1 206 ? 8.508 17.719 -1.076 1 62.72 206 ASP A N 1
ATOM 1640 C CA . ASP A 1 206 ? 8.086 18.328 -2.332 1 62.72 206 ASP A CA 1
ATOM 1641 C C . ASP A 1 206 ? 7.32 19.625 -2.08 1 62.72 206 ASP A C 1
ATOM 1643 O O . ASP A 1 206 ? 7.43 20.578 -2.857 1 62.72 206 ASP A O 1
ATOM 1647 N N . MET A 1 207 ? 6.543 19.594 -1.098 1 68.75 207 MET A N 1
ATOM 1648 C CA . MET A 1 207 ? 5.824 20.812 -0.739 1 68.75 207 MET A CA 1
ATOM 1649 C C . MET A 1 207 ? 6.797 21.922 -0.335 1 68.75 207 MET A C 1
ATOM 1651 O O . MET A 1 207 ? 6.617 23.078 -0.712 1 68.75 207 MET A O 1
ATOM 1655 N N . LEU A 1 208 ? 7.703 21.516 0.467 1 72.12 208 LEU A N 1
ATOM 1656 C CA . LEU A 1 208 ? 8.719 22.5 0.854 1 72.12 208 LEU A CA 1
ATOM 1657 C C . LEU A 1 208 ? 9.414 23.062 -0.374 1 72.12 208 LEU A C 1
ATOM 1659 O O . LEU A 1 208 ? 9.594 24.281 -0.486 1 72.12 208 LEU A O 1
ATOM 1663 N N . HIS A 1 209 ? 9.664 22.219 -1.274 1 65.38 209 HIS A N 1
ATOM 1664 C CA . HIS A 1 209 ? 10.344 22.656 -2.488 1 65.38 209 HIS A CA 1
ATOM 1665 C C . HIS A 1 209 ? 9.461 23.625 -3.285 1 65.38 209 HIS A C 1
ATOM 1667 O O . HIS A 1 209 ? 9.953 24.625 -3.816 1 65.38 209 HIS A O 1
ATOM 1673 N N . SER A 1 210 ? 8.305 23.297 -3.361 1 65.5 210 SER A N 1
ATOM 1674 C CA . SER A 1 210 ? 7.363 24.156 -4.066 1 65.5 210 SER A CA 1
ATOM 1675 C C . SER A 1 210 ? 7.289 25.531 -3.416 1 65.5 210 SER A C 1
ATOM 1677 O O . SER A 1 210 ? 7.25 26.562 -4.113 1 65.5 210 SER A O 1
ATOM 1679 N N . ILE A 1 211 ? 7.223 25.547 -2.121 1 72.69 211 ILE A N 1
ATOM 1680 C CA . ILE A 1 211 ? 7.176 26.812 -1.398 1 72.69 211 ILE A CA 1
ATOM 1681 C C . ILE A 1 211 ? 8.461 27.594 -1.654 1 72.69 211 ILE A C 1
ATOM 1683 O O . ILE A 1 211 ? 8.414 28.781 -2 1 72.69 211 ILE A O 1
ATOM 1687 N N . LEU A 1 212 ? 9.57 26.922 -1.593 1 70.12 212 LEU A N 1
ATOM 1688 C CA . LEU A 1 212 ? 10.867 27.578 -1.731 1 70.12 212 LEU A CA 1
ATOM 1689 C C . LEU A 1 212 ? 11.062 28.094 -3.154 1 70.12 212 LEU A C 1
ATOM 1691 O O . LEU A 1 212 ? 11.695 29.141 -3.361 1 70.12 212 LEU A O 1
ATOM 1695 N N . HIS A 1 213 ? 10.492 27.453 -4.051 1 65.19 213 HIS A N 1
ATOM 1696 C CA . HIS A 1 213 ? 10.648 27.844 -5.453 1 65.19 213 HIS A CA 1
ATOM 1697 C C . HIS A 1 213 ? 9.766 29.031 -5.797 1 65.19 213 HIS A C 1
ATOM 1699 O O . HIS A 1 213 ? 10.148 29.875 -6.613 1 65.19 213 HIS A O 1
ATOM 1705 N N . GLU A 1 214 ? 8.672 29.125 -5.246 1 62.94 214 GLU A N 1
ATOM 1706 C CA . GLU A 1 214 ? 7.684 30.125 -5.652 1 62.94 214 GLU A CA 1
ATOM 1707 C C . GLU A 1 214 ? 7.703 31.328 -4.719 1 62.94 214 GLU A C 1
ATOM 1709 O O . GLU A 1 214 ? 7.211 32.406 -5.074 1 62.94 214 GLU A O 1
ATOM 1714 N N . ALA A 1 215 ? 8.219 31.125 -3.568 1 64.31 215 ALA A N 1
ATOM 1715 C CA . ALA A 1 215 ? 8.039 32.125 -2.506 1 64.31 215 ALA A CA 1
ATOM 1716 C C . ALA A 1 215 ? 9.047 33.25 -2.639 1 64.31 215 ALA A C 1
ATOM 1718 O O . ALA A 1 215 ? 10.156 33.062 -3.146 1 64.31 215 ALA A O 1
ATOM 1719 N N . CYS A 1 216 ? 8.539 34.469 -2.375 1 68.62 216 CYS A N 1
ATOM 1720 C CA . CYS A 1 216 ? 9.461 35.594 -2.156 1 68.62 216 CYS A CA 1
ATOM 1721 C C . CYS A 1 216 ? 10.219 35.406 -0.843 1 68.62 216 CYS A C 1
ATOM 1723 O O . CYS A 1 216 ? 9.609 35.156 0.201 1 68.62 216 CYS A O 1
ATOM 1725 N N . GLU A 1 217 ? 11.586 35.5 -1.054 1 75.31 217 GLU A N 1
ATOM 1726 C CA . GLU A 1 217 ? 12.469 35.281 0.089 1 75.31 217 GLU A CA 1
ATOM 1727 C C . GLU A 1 217 ? 12.977 36.594 0.647 1 75.31 217 GLU A C 1
ATOM 1729 O O . GLU A 1 217 ? 13.25 37.531 -0.109 1 75.31 217 GLU A O 1
ATOM 1734 N N . ARG A 1 218 ? 12.953 36.844 1.972 1 80.56 218 ARG A N 1
ATOM 1735 C CA . ARG A 1 218 ? 13.633 37.906 2.703 1 80.56 218 ARG A CA 1
ATOM 1736 C C . ARG A 1 218 ? 14.648 37.344 3.682 1 80.56 218 ARG A C 1
ATOM 1738 O O . ARG A 1 218 ? 14.352 36.406 4.43 1 80.56 218 ARG A O 1
ATOM 1745 N N . VAL A 1 219 ? 15.875 37.844 3.531 1 80.06 219 VAL A N 1
ATOM 1746 C CA . VAL A 1 219 ? 16.938 37.344 4.391 1 80.06 219 VAL A CA 1
ATOM 1747 C C . VAL A 1 219 ? 17.312 38.406 5.43 1 80.06 219 VAL A C 1
ATOM 1749 O O . VAL A 1 219 ? 17.328 39.594 5.129 1 80.06 219 VAL A O 1
ATOM 1752 N N . GLY A 1 220 ? 17.547 38 6.672 1 81.75 220 GLY A N 1
ATOM 1753 C CA . GLY A 1 220 ? 17.922 38.875 7.758 1 81.75 220 GLY A CA 1
ATOM 1754 C C . GLY A 1 220 ? 18.016 38.188 9.102 1 81.75 220 GLY A C 1
ATOM 1755 O O . GLY A 1 220 ? 18 36.938 9.156 1 81.75 220 GLY A O 1
ATOM 1756 N N . THR A 1 221 ? 18.297 39 10.086 1 83.5 221 THR A N 1
ATOM 1757 C CA . THR A 1 221 ? 18.203 38.438 11.43 1 83.5 221 THR A CA 1
ATOM 1758 C C . THR A 1 221 ? 16.766 38.125 11.781 1 83.5 221 THR A C 1
ATOM 1760 O O . THR A 1 221 ? 15.828 38.688 11.219 1 83.5 221 THR A O 1
ATOM 1763 N N . LEU A 1 222 ? 16.625 37.156 12.641 1 87.75 222 LEU A N 1
ATOM 1764 C CA . LEU A 1 222 ? 15.273 36.781 13.047 1 87.75 222 LEU A CA 1
ATOM 1765 C C . LEU A 1 222 ? 14.5 37.969 13.586 1 87.75 222 LEU A C 1
ATOM 1767 O O . LEU A 1 222 ? 13.32 38.156 13.281 1 87.75 222 LEU A O 1
ATOM 1771 N N . ASP A 1 223 ? 15.195 38.781 14.383 1 90 223 ASP A N 1
ATOM 1772 C CA . ASP A 1 223 ? 14.586 39.969 14.984 1 90 223 ASP A CA 1
ATOM 1773 C C . ASP A 1 223 ? 14.055 40.906 13.906 1 90 223 ASP A C 1
ATOM 1775 O O . ASP A 1 223 ? 12.914 41.375 13.977 1 90 223 ASP A O 1
ATOM 1779 N N . GLU A 1 224 ? 14.836 41.156 12.953 1 89.69 224 GLU A N 1
ATOM 1780 C CA . GLU A 1 224 ? 14.469 42.062 11.867 1 89.69 224 GLU A CA 1
ATOM 1781 C C . GLU A 1 224 ? 13.305 41.5 11.055 1 89.69 224 GLU A C 1
ATOM 1783 O O . GLU A 1 224 ? 12.391 42.25 10.688 1 89.69 224 GLU A O 1
ATOM 1788 N N . LEU A 1 225 ? 13.438 40.281 10.75 1 90.81 225 LEU A N 1
ATOM 1789 C CA . LEU A 1 225 ? 12.438 39.656 9.906 1 90.81 225 LEU A CA 1
ATOM 1790 C C . LEU A 1 225 ? 11.078 39.625 10.609 1 90.81 225 LEU A C 1
ATOM 1792 O O . LEU A 1 225 ? 10.047 39.875 9.984 1 90.81 225 LEU A O 1
ATOM 1796 N N . MET A 1 226 ? 11.062 39.344 11.844 1 92.12 226 MET A N 1
ATOM 1797 C CA . MET A 1 226 ? 9.82 39.281 12.602 1 92.12 226 MET A CA 1
ATOM 1798 C C . MET A 1 226 ? 9.211 40.688 12.75 1 92.12 226 MET A C 1
ATOM 1800 O O . MET A 1 226 ? 7.988 40.844 12.664 1 92.12 226 MET A O 1
ATOM 1804 N N . ASP A 1 227 ? 10.016 41.625 12.922 1 90.25 227 ASP A N 1
ATOM 1805 C CA . ASP A 1 227 ? 9.547 43 13.047 1 90.25 227 ASP A CA 1
ATOM 1806 C C . ASP A 1 227 ? 8.906 43.469 11.75 1 90.25 227 ASP A C 1
ATOM 1808 O O . ASP A 1 227 ? 8.008 44.344 11.766 1 90.25 227 ASP A O 1
ATOM 1812 N N . ALA A 1 228 ? 9.383 42.938 10.711 1 89.19 228 ALA A N 1
ATOM 1813 C CA . ALA A 1 228 ? 8.906 43.375 9.406 1 89.19 228 ALA A CA 1
ATOM 1814 C C . ALA A 1 228 ? 7.555 42.75 9.078 1 89.19 228 ALA A C 1
ATOM 1816 O O . ALA A 1 228 ? 6.895 43.156 8.117 1 89.19 228 ALA A O 1
ATOM 1817 N N . MET A 1 229 ? 7.246 41.688 9.812 1 89.62 229 MET A N 1
ATOM 1818 C CA . MET A 1 229 ? 5.934 41.094 9.586 1 89.62 229 MET A CA 1
ATOM 1819 C C . MET A 1 229 ? 4.816 42.062 9.977 1 89.62 229 MET A C 1
ATOM 1821 O O . MET A 1 229 ? 4.898 42.719 11.008 1 89.62 229 MET A O 1
ATOM 1825 N N . ASN A 1 230 ? 3.863 42.312 9.055 1 81.06 230 ASN A N 1
ATOM 1826 C CA . ASN A 1 230 ? 2.748 43.219 9.258 1 81.06 230 ASN A CA 1
ATOM 1827 C C . ASN A 1 230 ? 1.429 42.625 8.789 1 81.06 230 ASN A C 1
ATOM 1829 O O . ASN A 1 230 ? 1.047 42.781 7.629 1 81.06 230 ASN A O 1
ATOM 1833 N N . PRO A 1 231 ? 0.784 41.906 9.742 1 79.69 231 PRO A N 1
ATOM 1834 C CA . PRO A 1 231 ? -0.502 41.344 9.32 1 79.69 231 PRO A CA 1
ATOM 1835 C C . PRO A 1 231 ? -1.545 42.438 9.023 1 79.69 231 PRO A C 1
ATOM 1837 O O . PRO A 1 231 ? -1.841 43.25 9.883 1 79.69 231 PRO A O 1
ATOM 1840 N N . LYS A 1 232 ? -1.885 42.875 7.898 1 70.5 232 LYS A N 1
ATOM 1841 C CA . LYS A 1 232 ? -2.924 43.844 7.57 1 70.5 232 LYS A CA 1
ATOM 1842 C C . LYS A 1 232 ? -4.309 43.312 7.922 1 70.5 232 LYS A C 1
ATOM 1844 O O . LYS A 1 232 ? -5.121 44.031 8.516 1 70.5 232 LYS A O 1
ATOM 1849 N N . ASP A 1 233 ? -4.621 42.25 7.426 1 70 233 ASP A N 1
ATOM 1850 C CA . ASP A 1 233 ? -5.922 41.625 7.652 1 70 233 ASP A CA 1
ATOM 1851 C C . ASP A 1 233 ? -5.758 40.188 8.172 1 70 233 ASP A C 1
ATOM 1853 O O . ASP A 1 233 ? -5.637 39.25 7.383 1 70 233 ASP A O 1
ATOM 1857 N N . GLY A 1 234 ? -5.656 40.156 9.594 1 78.44 234 GLY A N 1
ATOM 1858 C CA . GLY A 1 234 ? -5.68 38.812 10.148 1 78.44 234 GLY A CA 1
ATOM 1859 C C . GLY A 1 234 ? -4.324 38.344 10.656 1 78.44 234 GLY A C 1
ATOM 1860 O O . GLY A 1 234 ? -3.807 38.906 11.633 1 78.44 234 GLY A O 1
ATOM 1861 N N . TYR A 1 235 ? -3.777 37.375 10.016 1 82.94 235 TYR A N 1
ATOM 1862 C CA . TYR A 1 235 ? -2.479 36.844 10.422 1 82.94 235 TYR A CA 1
ATOM 1863 C C . TYR A 1 235 ? -1.534 36.75 9.227 1 82.94 235 TYR A C 1
ATOM 1865 O O . TYR A 1 235 ? -1.975 36.812 8.078 1 82.94 235 TYR A O 1
ATOM 1873 N N . GLU A 1 236 ? -0.261 36.969 9.438 1 87.38 236 GLU A N 1
ATOM 1874 C CA . GLU A 1 236 ? 0.783 36.75 8.438 1 87.38 236 GLU A CA 1
ATOM 1875 C C . GLU A 1 236 ? 1.671 35.594 8.82 1 87.38 236 GLU A C 1
ATOM 1877 O O . GLU A 1 236 ? 2.227 35.531 9.914 1 87.38 236 GLU A O 1
ATOM 1882 N N . MET A 1 237 ? 1.758 34.594 7.918 1 87.38 237 MET A N 1
ATOM 1883 C CA . MET A 1 237 ? 2.549 33.406 8.148 1 87.38 237 MET A CA 1
ATOM 1884 C C . MET A 1 237 ? 3.736 33.344 7.195 1 87.38 237 MET A C 1
ATOM 1886 O O . MET A 1 237 ? 3.604 33.656 6.008 1 87.38 237 MET A O 1
ATOM 1890 N N . ARG A 1 238 ? 4.91 33.062 7.75 1 87.81 238 ARG A N 1
ATOM 1891 C CA . ARG A 1 238 ? 6.125 32.875 6.957 1 87.81 238 ARG A CA 1
ATOM 1892 C C . ARG A 1 238 ? 6.824 31.578 7.324 1 87.81 238 ARG A C 1
ATOM 1894 O O . ARG A 1 238 ? 6.895 31.219 8.5 1 87.81 238 ARG A O 1
ATOM 1901 N N . LEU A 1 239 ? 7.191 30.859 6.273 1 87.62 239 LEU A N 1
ATOM 1902 C CA . LEU A 1 239 ? 8.133 29.766 6.469 1 87.62 239 LEU A CA 1
ATOM 1903 C C . LEU A 1 239 ? 9.562 30.297 6.59 1 87.62 239 LEU A C 1
ATOM 1905 O O . LEU A 1 239 ? 9.953 31.203 5.863 1 87.62 239 LEU A O 1
ATOM 1909 N N . PHE A 1 240 ? 10.273 29.828 7.574 1 84.19 240 PHE A N 1
ATOM 1910 C CA . PHE A 1 240 ? 11.633 30.344 7.652 1 84.19 240 PHE A CA 1
ATOM 1911 C C . PHE A 1 240 ? 12.641 29.203 7.688 1 84.19 240 PHE A C 1
ATOM 1913 O O . PHE A 1 240 ? 12.32 28.094 8.125 1 84.19 240 PHE A O 1
ATOM 1920 N N . ILE A 1 241 ? 13.828 29.391 7.094 1 74.12 241 ILE A N 1
ATOM 1921 C CA . ILE A 1 241 ? 14.969 28.5 7.074 1 74.12 241 ILE A CA 1
ATOM 1922 C C . ILE A 1 241 ? 16.219 29.234 7.57 1 74.12 241 ILE A C 1
ATOM 1924 O O . ILE A 1 241 ? 16.406 30.406 7.27 1 74.12 241 ILE A O 1
ATOM 1928 N N . GLN A 1 242 ? 16.953 28.484 8.383 1 68 242 GLN A N 1
ATOM 1929 C CA . GLN A 1 242 ? 18.219 29.062 8.828 1 68 242 GLN A CA 1
ATOM 1930 C C . GLN A 1 242 ? 19.281 28.969 7.727 1 68 242 GLN A C 1
ATOM 1932 O O . GLN A 1 242 ? 19.406 27.953 7.055 1 68 242 GLN A O 1
ATOM 1937 N N . THR A 1 243 ? 19.75 30.078 7.438 1 58.09 243 THR A N 1
ATOM 1938 C CA . THR A 1 243 ? 20.844 30.156 6.473 1 58.09 243 THR A CA 1
ATOM 1939 C C . THR A 1 243 ? 22.188 30.25 7.184 1 58.09 243 THR A C 1
ATOM 1941 O O . THR A 1 243 ? 22.25 30.469 8.398 1 58.09 243 THR A O 1
ATOM 1944 N N . PRO A 1 244 ? 23.234 29.906 6.348 1 58.16 244 PRO A N 1
ATOM 1945 C CA . PRO A 1 244 ? 24.547 30.094 6.973 1 58.16 244 PRO A CA 1
ATOM 1946 C C . PRO A 1 244 ? 24.734 31.5 7.527 1 58.16 244 PRO A C 1
ATOM 1948 O O . PRO A 1 244 ? 24.25 32.469 6.945 1 58.16 244 PRO A O 1
ATOM 1951 N N . GLY A 1 245 ? 25.484 31.734 8.703 1 57.12 245 GLY A N 1
ATOM 1952 C CA . GLY A 1 245 ? 25.797 33.031 9.281 1 57.12 245 GLY A CA 1
ATOM 1953 C C . GLY A 1 245 ? 24.703 33.562 10.188 1 57.12 245 GLY A C 1
ATOM 1954 O O . GLY A 1 245 ? 24.516 34.781 10.273 1 57.12 245 GLY A O 1
ATOM 1955 N N . ARG A 1 246 ? 24 32.781 10.828 1 61.38 246 ARG A N 1
ATOM 1956 C CA . ARG A 1 246 ? 22.938 33.125 11.781 1 61.38 246 ARG A CA 1
ATOM 1957 C C . ARG A 1 246 ? 21.859 33.969 11.117 1 61.38 246 ARG A C 1
ATOM 1959 O O . ARG A 1 246 ? 21.297 34.875 11.75 1 61.38 246 ARG A O 1
ATOM 1966 N N . GLN A 1 247 ? 21.797 33.906 9.867 1 73.81 247 GLN A N 1
ATOM 1967 C CA . GLN A 1 247 ? 20.719 34.562 9.141 1 73.81 247 GLN A CA 1
ATOM 1968 C C . GLN A 1 247 ? 19.578 33.594 8.852 1 73.81 247 GLN A C 1
ATOM 1970 O O . GLN A 1 247 ? 19.75 32.375 8.992 1 73.81 247 GLN A O 1
ATOM 1975 N N . PHE A 1 248 ? 18.438 34.219 8.781 1 81.44 248 PHE A N 1
ATOM 1976 C CA . PHE A 1 248 ? 17.25 33.469 8.469 1 81.44 248 PHE A CA 1
ATOM 1977 C C . PHE A 1 248 ? 16.641 33.938 7.148 1 81.44 248 PHE A C 1
ATOM 1979 O O . PHE A 1 248 ? 16.781 35.094 6.766 1 81.44 248 PHE A O 1
ATOM 1986 N N . ALA A 1 249 ? 16.156 33.031 6.422 1 77.81 249 ALA A N 1
ATOM 1987 C CA . ALA A 1 249 ? 15.344 33.312 5.238 1 77.81 249 ALA A CA 1
ATOM 1988 C C . ALA A 1 249 ? 13.867 33.062 5.508 1 77.81 249 ALA A C 1
ATOM 1990 O O . ALA A 1 249 ? 13.484 31.969 5.961 1 77.81 249 ALA A O 1
ATOM 1991 N N . PHE A 1 250 ? 13.055 34.188 5.367 1 87.31 250 PHE A N 1
ATOM 1992 C CA . PHE A 1 250 ? 11.602 34.062 5.461 1 87.31 250 PHE A CA 1
ATOM 1993 C C . PHE A 1 250 ? 10.984 33.875 4.078 1 87.31 250 PHE A C 1
ATOM 1995 O O . PHE A 1 250 ? 11.344 34.594 3.135 1 87.31 250 PHE A O 1
ATOM 2002 N N . TYR A 1 251 ? 10.133 32.906 3.984 1 83.06 251 TYR A N 1
ATOM 2003 C CA . TYR A 1 251 ? 9.422 32.625 2.74 1 83.06 251 TYR A CA 1
ATOM 2004 C C . TYR A 1 251 ? 7.926 32.844 2.9 1 83.06 251 TYR A C 1
ATOM 2006 O O . TYR A 1 251 ? 7.32 32.375 3.859 1 83.06 251 TYR A O 1
ATOM 2014 N N . ARG A 1 252 ? 7.395 33.656 1.932 1 84.75 252 ARG A N 1
ATOM 2015 C CA . ARG A 1 252 ? 5.938 33.75 1.869 1 84.75 252 ARG A CA 1
ATOM 2016 C C . ARG A 1 252 ? 5.34 32.438 1.364 1 84.75 252 ARG A C 1
ATOM 2018 O O . ARG A 1 252 ? 5.797 31.891 0.361 1 84.75 252 ARG A O 1
ATOM 2025 N N . ILE A 1 253 ? 4.414 31.953 2.1 1 78.75 253 ILE A N 1
ATOM 2026 C CA . ILE A 1 253 ? 3.738 30.734 1.686 1 78.75 253 ILE A CA 1
ATOM 2027 C C . ILE A 1 253 ? 2.656 31.062 0.66 1 78.75 253 ILE A C 1
ATOM 2029 O O . ILE A 1 253 ? 1.761 31.875 0.929 1 78.75 253 ILE A O 1
ATOM 2033 N N . PRO A 1 254 ? 2.725 30.453 -0.492 1 69.31 254 PRO A N 1
ATOM 2034 C CA . PRO A 1 254 ? 1.676 30.688 -1.486 1 69.31 254 PRO A CA 1
ATOM 2035 C C . PRO A 1 254 ? 0.282 30.328 -0.97 1 69.31 254 PRO A C 1
ATOM 2037 O O . PRO A 1 254 ? 0.129 29.391 -0.188 1 69.31 254 PRO A O 1
ATOM 2040 N N . GLU A 1 255 ? -0.724 31.031 -1.451 1 72.94 255 GLU A N 1
ATOM 2041 C CA . GLU A 1 255 ? -2.098 30.875 -0.98 1 72.94 255 GLU A CA 1
ATOM 2042 C C . GLU A 1 255 ? -2.576 29.438 -1.128 1 72.94 255 GLU A C 1
ATOM 2044 O O . GLU A 1 255 ? -3.26 28.906 -0.246 1 72.94 255 GLU A O 1
ATOM 2049 N N . ARG A 1 256 ? -2.225 28.844 -2.184 1 64.69 256 ARG A N 1
ATOM 2050 C CA . ARG A 1 256 ? -2.693 27.484 -2.451 1 64.69 256 ARG A CA 1
ATOM 2051 C C . ARG A 1 256 ? -2.135 26.5 -1.428 1 64.69 256 ARG A C 1
ATOM 2053 O O . ARG A 1 256 ? -2.658 25.406 -1.271 1 64.69 256 ARG A O 1
ATOM 2060 N N . LEU A 1 257 ? -1.093 26.969 -0.667 1 64.56 257 LEU A N 1
ATOM 2061 C CA . LEU A 1 257 ? -0.448 26.094 0.304 1 64.56 257 LEU A CA 1
ATOM 2062 C C . LEU A 1 257 ? -0.621 26.625 1.721 1 64.56 257 LEU A C 1
ATOM 2064 O O . LEU A 1 257 ? 0.115 26.234 2.631 1 64.56 257 LEU A O 1
ATOM 2068 N N . SER A 1 258 ? -1.498 27.531 1.947 1 64.5 258 SER A N 1
ATOM 2069 C CA . SER A 1 258 ? -1.663 28.203 3.232 1 64.5 258 SER A CA 1
ATOM 2070 C C . SER A 1 258 ? -2.162 27.234 4.301 1 64.5 258 SER A C 1
ATOM 2072 O O . SER A 1 258 ? -2.016 27.484 5.496 1 64.5 258 SER A O 1
ATOM 2074 N N . ASN A 1 259 ? -2.652 26.141 3.877 1 62.69 259 ASN A N 1
ATOM 2075 C CA . ASN A 1 259 ? -3.113 25.141 4.84 1 62.69 259 ASN A CA 1
ATOM 2076 C C . ASN A 1 259 ? -2.061 24.062 5.078 1 62.69 259 ASN A C 1
ATOM 2078 O O . ASN A 1 259 ? -2.361 22.875 5.004 1 62.69 259 ASN A O 1
ATOM 2082 N N . LEU A 1 260 ? -0.854 24.516 5.438 1 65.62 260 LEU A N 1
ATOM 2083 C CA . LEU A 1 260 ? 0.265 23.609 5.633 1 65.62 260 LEU A CA 1
ATOM 2084 C C . LEU A 1 260 ? -0.077 22.547 6.676 1 65.62 260 LEU A C 1
ATOM 2086 O O . LEU A 1 260 ? 0.385 21.406 6.578 1 65.62 260 LEU A O 1
ATOM 2090 N N . GLU A 1 261 ? -0.867 23.062 7.598 1 64 261 GLU A N 1
ATOM 2091 C CA . GLU A 1 261 ? -1.202 22.172 8.711 1 64 261 GLU A CA 1
ATOM 2092 C C . GLU A 1 261 ? -1.925 20.922 8.227 1 64 261 GLU A C 1
ATOM 2094 O O . GLU A 1 261 ? -1.805 19.859 8.828 1 64 261 GLU A O 1
ATOM 2099 N N . ASP A 1 262 ? -2.545 21.172 7.164 1 60 262 ASP A N 1
ATOM 2100 C CA . ASP A 1 262 ? -3.338 20.062 6.637 1 60 262 ASP A CA 1
ATOM 2101 C C . ASP A 1 262 ? -2.443 18.969 6.07 1 60 262 ASP A C 1
ATOM 2103 O O . ASP A 1 262 ? -2.879 17.828 5.906 1 60 262 ASP A O 1
ATOM 2107 N N . TYR A 1 263 ? -1.241 19.5 5.871 1 57.38 263 TYR A N 1
ATOM 2108 C CA . TYR A 1 263 ? -0.346 18.578 5.188 1 57.38 263 TYR A CA 1
ATOM 2109 C C . TYR A 1 263 ? 0.767 18.109 6.117 1 57.38 263 TYR A C 1
ATOM 2111 O O . TYR A 1 263 ? 1.622 17.312 5.719 1 57.38 263 TYR A O 1
ATOM 2119 N N . ALA A 1 264 ? 0.831 18.734 7.18 1 57.44 264 ALA A N 1
ATOM 2120 C CA . ALA A 1 264 ? 1.961 18.516 8.078 1 57.44 264 ALA A CA 1
ATOM 2121 C C . ALA A 1 264 ? 1.744 17.281 8.938 1 57.44 264 ALA A C 1
ATOM 2123 O O . ALA A 1 264 ? 0.606 16.938 9.273 1 57.44 264 ALA A O 1
ATOM 2124 N N . ASN A 1 265 ? 2.949 16.578 8.945 1 50.47 265 ASN A N 1
ATOM 2125 C CA . ASN A 1 265 ? 3.037 15.578 10.008 1 50.47 265 ASN A CA 1
ATOM 2126 C C . ASN A 1 265 ? 3.434 16.203 11.344 1 50.47 265 ASN A C 1
ATOM 2128 O O . ASN A 1 265 ? 4.391 16.984 11.406 1 50.47 265 ASN A O 1
ATOM 2132 N N . GLU A 1 266 ? 2.732 15.922 12.508 1 53.94 266 GLU A N 1
ATOM 2133 C CA . GLU A 1 266 ? 2.982 16.359 13.875 1 53.94 266 GLU A CA 1
ATOM 2134 C C . GLU A 1 266 ? 3.439 17.812 13.914 1 53.94 266 GLU A C 1
ATOM 2136 O O . GLU A 1 266 ? 4.383 18.203 13.211 1 53.94 266 GLU A O 1
ATOM 2141 N N . GLY A 1 267 ? 2.537 18.688 14.102 1 57.66 267 GLY A N 1
ATOM 2142 C CA . GLY A 1 267 ? 2.947 20.078 14.281 1 57.66 267 GLY A CA 1
ATOM 2143 C C . GLY A 1 267 ? 2.672 20.594 15.68 1 57.66 267 GLY A C 1
ATOM 2144 O O . GLY A 1 267 ? 1.852 20.031 16.406 1 57.66 267 GLY A O 1
ATOM 2145 N N . CYS A 1 268 ? 3.666 21.078 16.234 1 61.06 268 CYS A N 1
ATOM 2146 C CA . CYS A 1 268 ? 3.484 21.812 17.5 1 61.06 268 CYS A CA 1
ATOM 2147 C C . CYS A 1 268 ? 3.547 23.312 17.266 1 61.06 268 CYS A C 1
ATOM 2149 O O . CYS A 1 268 ? 4.203 23.781 16.344 1 61.06 268 CYS A O 1
ATOM 2151 N N . SER A 1 269 ? 2.549 23.891 17.984 1 74.69 269 SER A N 1
ATOM 2152 C CA . SER A 1 269 ? 2.529 25.344 17.875 1 74.69 269 SER A CA 1
ATOM 2153 C C . SER A 1 269 ? 2.684 26 19.25 1 74.69 269 SER A C 1
ATOM 2155 O O . SER A 1 269 ? 2.16 25.5 20.25 1 74.69 269 SER A O 1
ATOM 2157 N N . VAL A 1 270 ? 3.602 26.906 19.344 1 75.44 270 VAL A N 1
ATOM 2158 C CA . VAL A 1 270 ? 3.771 27.75 20.531 1 75.44 270 VAL A CA 1
ATOM 2159 C C . VAL A 1 270 ? 3.426 29.203 20.188 1 75.44 270 VAL A C 1
ATOM 2161 O O . VAL A 1 270 ? 3.779 29.688 19.125 1 75.44 270 VAL A O 1
ATOM 2164 N N . ARG A 1 271 ? 2.596 29.75 21.078 1 86.31 271 ARG A N 1
ATOM 2165 C CA . ARG A 1 271 ? 2.246 31.156 20.906 1 86.31 271 ARG A CA 1
ATOM 2166 C C . ARG A 1 271 ? 2.865 32 22 1 86.31 271 ARG A C 1
ATOM 2168 O O . ARG A 1 271 ? 2.975 31.578 23.141 1 86.31 271 ARG A O 1
ATOM 2175 N N . GLY A 1 272 ? 3.328 33.156 21.609 1 84.81 272 GLY A N 1
ATOM 2176 C CA . GLY A 1 272 ? 3.955 34.062 22.562 1 84.81 272 GLY A CA 1
ATOM 2177 C C . GLY A 1 272 ? 4.449 35.344 21.938 1 84.81 272 GLY A C 1
ATOM 2178 O O . GLY A 1 272 ? 4.09 35.656 20.797 1 84.81 272 GLY A O 1
ATOM 2179 N N . THR A 1 273 ? 5.074 36.094 22.828 1 90.31 273 THR A N 1
ATOM 2180 C CA . THR A 1 273 ? 5.699 37.312 22.375 1 90.31 273 THR A CA 1
ATOM 2181 C C . THR A 1 273 ? 6.867 37.031 21.438 1 90.31 273 THR A C 1
ATOM 2183 O O . THR A 1 273 ? 7.289 35.875 21.312 1 90.31 273 THR A O 1
ATOM 2186 N N . LYS A 1 274 ? 7.277 38.094 20.75 1 91.75 274 LYS A N 1
ATOM 2187 C CA . LYS A 1 274 ? 8.43 37.938 19.875 1 91.75 274 LYS A CA 1
ATOM 2188 C C . LYS A 1 274 ? 9.617 37.344 20.609 1 91.75 274 LYS A C 1
ATOM 2190 O O . LYS A 1 274 ? 10.25 36.375 20.141 1 91.75 274 LYS A O 1
ATOM 2195 N N . ASP A 1 275 ? 9.898 37.844 21.75 1 90.94 275 ASP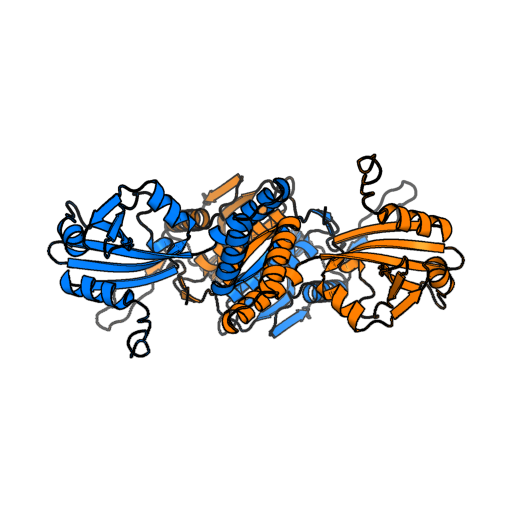 A N 1
ATOM 2196 C CA . ASP A 1 275 ? 11.039 37.375 22.547 1 90.94 275 ASP A CA 1
ATOM 2197 C C . ASP A 1 275 ? 10.883 35.906 22.922 1 90.94 275 ASP A C 1
ATOM 2199 O O . ASP A 1 275 ? 11.852 35.156 22.906 1 90.94 275 ASP A O 1
ATOM 2203 N N . GLU A 1 276 ? 9.758 35.531 23.25 1 87 276 GLU A N 1
ATOM 2204 C CA . GLU A 1 276 ? 9.492 34.156 23.641 1 87 276 GLU A CA 1
ATOM 2205 C C . GLU A 1 276 ? 9.672 33.188 22.453 1 87 276 GLU A C 1
ATOM 2207 O O . GLU A 1 276 ? 10.234 32.125 22.609 1 87 276 GLU A O 1
ATOM 2212 N N . ILE A 1 277 ? 9.141 33.625 21.344 1 90.12 277 ILE A N 1
ATOM 2213 C CA . ILE A 1 277 ? 9.227 32.812 20.141 1 90.12 277 ILE A CA 1
ATOM 2214 C C . ILE A 1 277 ? 10.68 32.688 19.703 1 90.12 277 ILE A C 1
ATOM 2216 O O . ILE A 1 277 ? 11.133 31.609 19.312 1 90.12 277 ILE A O 1
ATOM 2220 N N . MET A 1 278 ? 11.375 33.75 19.688 1 86.69 278 MET A N 1
ATOM 2221 C CA . MET A 1 278 ? 12.789 33.719 19.328 1 86.69 278 MET A CA 1
ATOM 2222 C C . MET A 1 278 ? 13.57 32.812 20.266 1 86.69 278 MET A C 1
ATOM 2224 O O . MET A 1 278 ? 14.438 32.062 19.812 1 86.69 278 MET A O 1
ATOM 2228 N N . ALA A 1 279 ? 13.289 32.812 21.5 1 81.06 279 ALA A N 1
ATOM 2229 C CA . ALA A 1 279 ? 13.945 31.922 22.469 1 81.06 279 ALA A CA 1
ATOM 2230 C C . ALA A 1 279 ? 13.688 30.453 22.125 1 81.06 279 ALA A C 1
ATOM 2232 O O . ALA A 1 279 ? 14.594 29.625 22.219 1 81.06 279 ALA A O 1
ATOM 2233 N N . GLU A 1 280 ? 12.5 30.25 21.781 1 80.5 280 GLU A N 1
ATOM 2234 C CA . GLU A 1 280 ? 12.125 28.875 21.422 1 80.5 280 GLU A CA 1
ATOM 2235 C C . GLU A 1 280 ? 12.898 28.406 20.188 1 80.5 280 GLU A C 1
ATOM 2237 O O . GLU A 1 280 ? 13.352 27.25 20.141 1 80.5 280 GLU A O 1
ATOM 2242 N N . ILE A 1 281 ? 13.023 29.234 19.188 1 79.81 281 ILE A N 1
ATOM 2243 C CA . ILE A 1 281 ? 13.695 28.906 17.938 1 79.81 281 ILE A CA 1
ATOM 2244 C C . ILE A 1 281 ? 15.18 28.656 18.188 1 79.81 281 ILE A C 1
ATOM 2246 O O . ILE A 1 281 ? 15.758 27.688 17.672 1 79.81 281 ILE A O 1
ATOM 2250 N N . PHE A 1 282 ? 15.82 29.469 18.938 1 74.75 282 PHE A N 1
ATOM 2251 C CA . PHE A 1 282 ? 17.25 29.359 19.172 1 74.75 282 PHE A CA 1
ATOM 2252 C C . PHE A 1 282 ? 17.547 28.203 20.109 1 74.75 282 PHE A C 1
ATOM 2254 O O . PHE A 1 282 ? 18.656 27.641 20.078 1 74.75 282 PHE A O 1
ATOM 2261 N N . THR A 1 283 ? 16.641 27.812 20.906 1 62.09 283 THR A N 1
ATOM 2262 C CA . THR A 1 283 ? 16.812 26.609 21.719 1 62.09 283 THR A CA 1
ATOM 2263 C C . THR A 1 283 ? 16.812 25.359 20.844 1 62.09 283 THR A C 1
ATOM 2265 O O . THR A 1 283 ? 17.594 24.422 21.062 1 62.09 283 THR A O 1
ATOM 2268 N N . GLU A 1 284 ? 16 25.406 19.906 1 56.34 284 GLU A N 1
ATOM 2269 C CA . GLU A 1 284 ? 15.883 24.266 19.016 1 56.34 284 GLU A CA 1
ATOM 2270 C C . GLU A 1 284 ? 17.094 24.156 18.094 1 56.34 284 GLU A C 1
ATOM 2272 O O . GLU A 1 284 ? 17.469 23.062 17.656 1 56.34 284 GLU A O 1
ATOM 2277 N N . TRP A 1 285 ? 17.688 25.266 17.781 1 47.41 285 TRP A N 1
ATOM 2278 C CA . TRP A 1 285 ? 18.828 25.297 16.875 1 47.41 285 TRP A CA 1
ATOM 2279 C C . TRP A 1 285 ? 20.141 25.203 17.641 1 47.41 285 TRP A C 1
ATOM 2281 O O . TRP A 1 285 ? 21.219 25.328 17.078 1 47.41 285 TRP A O 1
ATOM 2291 N N . ALA A 1 286 ? 20.297 25.203 18.828 1 41 286 ALA A N 1
ATOM 2292 C CA . ALA A 1 286 ? 21.594 25.078 19.484 1 41 286 ALA A CA 1
ATOM 2293 C C . ALA A 1 286 ? 22.438 24.016 18.812 1 41 286 ALA A C 1
ATOM 2295 O O . ALA A 1 286 ? 22 22.875 18.609 1 41 286 ALA A O 1
ATOM 2296 N N . PRO A 1 287 ? 23.453 24.438 18.078 1 36.09 287 PRO A N 1
ATOM 2297 C CA . PRO A 1 287 ? 24.453 23.516 17.531 1 36.09 287 PRO A CA 1
ATOM 2298 C C . PRO A 1 287 ? 24.719 22.328 18.469 1 36.09 287 PRO A C 1
ATOM 2300 O O . PRO A 1 287 ? 24.578 22.453 19.688 1 36.09 287 PRO A O 1
ATOM 2303 N N . ALA A 1 288 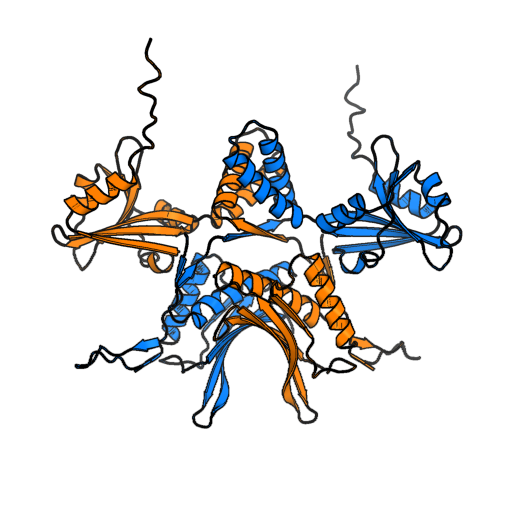? 24.578 21.125 18 1 32.09 288 ALA A N 1
ATOM 2304 C CA . ALA A 1 288 ? 25.406 20.188 18.781 1 32.09 288 ALA A CA 1
ATOM 2305 C C . ALA A 1 288 ? 26.719 20.828 19.188 1 32.09 288 ALA A C 1
ATOM 2307 O O . ALA A 1 288 ? 27.531 21.203 18.328 1 32.09 288 ALA A O 1
ATOM 2308 N N . GLN A 1 289 ? 26.828 21.531 20.109 1 29.95 289 GLN A N 1
ATOM 2309 C CA . GLN A 1 289 ? 28.125 21.812 20.719 1 29.95 289 GLN A CA 1
ATOM 2310 C C . GLN A 1 289 ? 29.078 20.641 20.531 1 29.95 289 GLN A C 1
ATOM 2312 O O . GLN A 1 289 ? 28.844 19.531 21.031 1 29.95 289 GLN A O 1
ATOM 2317 N N . GLU A 1 290 ? 29.703 20.531 19.406 1 32.09 290 GLU A N 1
ATOM 2318 C CA . GLU A 1 290 ? 31 19.875 19.562 1 32.09 290 GLU A CA 1
ATOM 2319 C C . GLU A 1 290 ? 31.703 20.375 20.828 1 32.09 290 GLU A C 1
ATOM 2321 O O . GLU A 1 290 ? 31.828 21.594 21.031 1 32.09 290 GLU A O 1
ATOM 2326 N N . ASP A 1 291 ? 31.609 19.734 21.875 1 31.73 291 ASP A N 1
ATOM 2327 C CA . ASP A 1 291 ? 32.656 19.734 22.875 1 31.73 291 ASP A CA 1
ATOM 2328 C C . ASP A 1 291 ? 34.031 19.875 22.234 1 31.73 291 ASP A C 1
ATOM 2330 O O . ASP A 1 291 ? 34.75 18.875 22.047 1 31.73 291 ASP A O 1
ATOM 2334 N N . LEU A 1 292 ? 34.25 20.531 21.188 1 29.44 292 LEU A N 1
ATOM 2335 C CA . LEU A 1 292 ? 35.625 20.766 20.781 1 29.44 292 LEU A CA 1
ATOM 2336 C C . LEU A 1 292 ? 36.312 21.719 21.766 1 29.44 292 LEU A C 1
ATOM 2338 O O . LEU A 1 292 ? 37.406 22.188 21.5 1 29.44 292 LEU A O 1
ATOM 2342 N N . GLU A 1 293 ? 35.656 22.391 22.734 1 29.98 293 GLU A N 1
ATOM 2343 C CA . GLU A 1 293 ? 36.656 23.172 23.469 1 29.98 293 GLU A CA 1
ATOM 2344 C C . GLU A 1 293 ? 37.781 22.297 23.984 1 29.98 293 GLU A C 1
ATOM 2346 O O . GLU A 1 293 ? 38.938 22.703 23.953 1 29.98 293 GLU A O 1
ATOM 2351 N N . ASP A 1 294 ? 37.594 21.266 24.703 1 30.38 294 ASP A N 1
ATOM 2352 C CA . ASP A 1 294 ? 38.688 21.016 25.594 1 30.38 294 ASP A CA 1
ATOM 2353 C C . ASP A 1 294 ? 39.875 20.375 24.859 1 30.38 294 ASP A C 1
ATOM 2355 O O . ASP A 1 294 ? 40.969 20.219 25.422 1 30.38 294 ASP A O 1
ATOM 2359 N N . ASP A 1 295 ? 39.688 19.672 23.719 1 26.97 295 ASP A N 1
ATOM 2360 C CA . ASP A 1 295 ? 40.969 19 23.5 1 26.97 295 ASP A CA 1
ATOM 2361 C C . ASP A 1 295 ? 41.969 19.922 22.781 1 26.97 295 ASP A C 1
ATOM 2363 O O . ASP A 1 295 ? 43 19.469 22.312 1 26.97 295 ASP A O 1
ATOM 2367 N N . PHE A 1 296 ? 41.594 21.172 22.422 1 21.36 296 PHE A N 1
ATOM 2368 C CA . PHE A 1 296 ? 42.75 21.938 21.969 1 21.36 296 PHE A CA 1
ATOM 2369 C C . PHE A 1 296 ? 43.469 22.578 23.141 1 21.36 296 PHE A C 1
ATOM 2371 O O . PHE A 1 296 ? 43.312 23.766 23.422 1 21.36 296 PHE A O 1
ATOM 2378 N N . GLU A 1 297 ? 43.562 21.969 24.328 1 22.58 297 GLU A N 1
ATOM 2379 C CA . GLU A 1 297 ? 44.75 22.328 25.078 1 22.58 297 GLU A CA 1
ATOM 2380 C C . GLU A 1 297 ? 46 21.938 24.312 1 22.58 297 GLU A C 1
ATOM 2382 O O . GLU A 1 297 ? 46.188 20.781 23.969 1 22.58 297 GLU A O 1
ATOM 2387 N N . LEU A 1 298 ? 46.75 23.016 23.828 1 18.98 298 LEU A N 1
ATOM 2388 C CA . LEU A 1 298 ? 48.188 23.094 23.969 1 18.98 298 LEU A CA 1
ATOM 2389 C C . LEU A 1 298 ? 48.594 23.125 25.438 1 18.98 298 LEU A C 1
ATOM 2391 O O . LEU A 1 298 ? 47.875 23.688 26.266 1 18.98 298 LEU A O 1
ATOM 2395 N N . MET B 1 1 ? 8.656 11.836 16.594 1 47.53 1 MET B N 1
ATOM 2396 C CA . MET B 1 1 ? 8.062 10.789 15.773 1 47.53 1 MET B CA 1
ATOM 2397 C C . MET B 1 1 ? 6.926 11.344 14.93 1 47.53 1 MET B C 1
ATOM 2399 O O . MET B 1 1 ? 6.156 12.188 15.383 1 47.53 1 MET B O 1
ATOM 2403 N N . ALA B 1 2 ? 6.961 10.992 13.578 1 62.25 2 ALA B N 1
ATOM 2404 C CA . ALA B 1 2 ? 5.957 11.578 12.695 1 62.25 2 ALA B CA 1
ATOM 2405 C C . ALA B 1 2 ? 4.566 11.039 13.008 1 62.25 2 ALA B C 1
ATOM 2407 O O . ALA B 1 2 ? 4.426 9.906 13.469 1 62.25 2 ALA B O 1
ATOM 2408 N N . LYS B 1 3 ? 3.639 11.914 13.078 1 74.38 3 LYS B N 1
ATOM 2409 C CA . LYS B 1 3 ? 2.246 11.547 13.32 1 74.38 3 LYS B CA 1
ATOM 2410 C C . LYS B 1 3 ? 1.346 12.016 12.18 1 74.38 3 LYS B C 1
ATOM 2412 O O . LYS B 1 3 ? 1.659 12.992 11.492 1 74.38 3 LYS B O 1
ATOM 2417 N N . ILE B 1 4 ? 0.321 11.234 11.984 1 77 4 ILE B N 1
ATOM 2418 C CA . ILE B 1 4 ? -0.697 11.609 11.008 1 77 4 ILE B CA 1
ATOM 2419 C C . ILE B 1 4 ? -2.041 11.797 11.703 1 77 4 ILE B C 1
ATOM 2421 O O . ILE B 1 4 ? -2.492 10.914 12.445 1 77 4 ILE B O 1
ATOM 2425 N N . ARG B 1 5 ? -2.59 12.945 11.578 1 82.31 5 ARG B N 1
ATOM 2426 C CA . ARG B 1 5 ? -3.916 13.227 12.117 1 82.31 5 ARG B CA 1
ATOM 2427 C C . ARG B 1 5 ? -4.996 13.008 11.062 1 82.31 5 ARG B C 1
ATOM 2429 O O . ARG B 1 5 ? -4.895 13.531 9.953 1 82.31 5 ARG B O 1
ATOM 2436 N N . THR B 1 6 ? -5.984 12.328 11.43 1 90.12 6 THR B N 1
ATOM 2437 C CA . THR B 1 6 ? -7.059 12.031 10.492 1 90.12 6 THR B CA 1
ATOM 2438 C C . THR B 1 6 ? -8.141 13.102 10.547 1 90.12 6 THR B C 1
ATOM 2440 O O . THR B 1 6 ? -8.078 14.016 11.375 1 90.12 6 THR B O 1
ATOM 2443 N N . PHE B 1 7 ? -9.07 13.039 9.656 1 91 7 PHE B N 1
ATOM 2444 C CA . PHE B 1 7 ? -10.102 14.07 9.547 1 91 7 PHE B CA 1
ATOM 2445 C C . PHE B 1 7 ? -11.062 13.992 10.727 1 91 7 PHE B C 1
ATOM 2447 O O . PHE B 1 7 ? -11.578 12.914 11.055 1 91 7 PHE B O 1
ATOM 2454 N N . GLU B 1 8 ? -11.227 15.094 11.352 1 90.69 8 GLU B N 1
ATOM 2455 C CA . GLU B 1 8 ? -12.297 15.195 12.336 1 90.69 8 GLU B CA 1
ATOM 2456 C C . GLU B 1 8 ? -13.656 15.352 11.656 1 90.69 8 GLU B C 1
ATOM 2458 O O . GLU B 1 8 ? -13.992 16.438 11.172 1 90.69 8 GLU B O 1
ATOM 2463 N N . LEU B 1 9 ? -14.414 14.32 11.727 1 94.69 9 LEU B N 1
ATOM 2464 C CA . LEU B 1 9 ? -15.648 14.352 10.945 1 94.69 9 LEU B CA 1
ATOM 2465 C C . LEU B 1 9 ? -16.859 14.523 11.852 1 94.69 9 LEU B C 1
ATOM 2467 O O . LEU B 1 9 ? -17.953 14.859 11.375 1 94.69 9 LEU B O 1
ATOM 2471 N N . ASP B 1 10 ? -16.688 14.242 13.117 1 92.31 10 ASP B N 1
ATOM 2472 C CA . ASP B 1 10 ? -17.781 14.414 14.086 1 92.31 10 ASP B CA 1
ATOM 2473 C C . ASP B 1 10 ? -17.828 15.844 14.602 1 92.31 10 ASP B C 1
ATOM 2475 O O . ASP B 1 10 ? -16.797 16.453 14.898 1 92.31 10 ASP B O 1
ATOM 2479 N N . ARG B 1 11 ? -19.047 16.312 14.641 1 91.31 11 ARG B N 1
ATOM 2480 C CA . ARG B 1 11 ? -19.25 17.625 15.234 1 91.31 11 ARG B CA 1
ATOM 2481 C C . ARG B 1 11 ? -19.844 17.5 16.641 1 91.31 11 ARG B C 1
ATOM 2483 O O . ARG B 1 11 ? -20.766 16.719 16.859 1 91.31 11 ARG B O 1
ATOM 2490 N N . TRP B 1 12 ? -19.297 18.297 17.453 1 88.81 12 TRP B N 1
ATOM 2491 C CA . TRP B 1 12 ? -19.703 18.25 18.859 1 88.81 12 TRP B CA 1
ATOM 2492 C C . TRP B 1 12 ? -20.125 19.625 19.344 1 88.81 12 TRP B C 1
ATOM 2494 O O . TRP B 1 12 ? -19.594 20.641 18.891 1 88.81 12 TRP B O 1
ATOM 2504 N N . SER B 1 13 ? -21.094 19.688 20.266 1 87.25 13 SER B N 1
ATOM 2505 C CA . SER B 1 13 ? -21.562 20.938 20.844 1 87.25 13 SER B CA 1
ATOM 2506 C C . SER B 1 13 ? -20.547 21.516 21.828 1 87.25 13 SER B C 1
ATOM 2508 O O . SER B 1 13 ? -19.609 20.812 22.234 1 87.25 13 SER B O 1
ATOM 2510 N N . GLU B 1 14 ? -20.75 22.781 22.062 1 88.56 14 GLU B N 1
ATOM 2511 C CA . GLU B 1 14 ? -20.016 23.344 23.203 1 88.56 14 GLU B CA 1
ATOM 2512 C C . GLU B 1 14 ? -20.438 22.688 24.5 1 88.56 14 GLU B C 1
ATOM 2514 O O . GLU B 1 14 ? -21.578 22.219 24.641 1 88.56 14 GLU B O 1
ATOM 2519 N N . PRO B 1 15 ? -19.375 22.547 25.375 1 87.5 15 PRO B N 1
ATOM 2520 C CA . PRO B 1 15 ? -19.766 21.969 26.672 1 87.5 15 PRO B CA 1
ATOM 2521 C C . PRO B 1 15 ? -20.875 22.75 27.359 1 87.5 15 PRO B C 1
ATOM 2523 O O . PRO B 1 15 ? -20.891 23.984 27.312 1 87.5 15 PRO B O 1
ATOM 2526 N N . ASP B 1 16 ? -21.891 22.031 27.797 1 86.38 16 ASP B N 1
ATOM 2527 C CA . ASP B 1 16 ? -22.984 22.688 28.531 1 86.38 16 ASP B CA 1
ATOM 2528 C C . ASP B 1 16 ? -22.547 23.031 29.953 1 86.38 16 ASP B C 1
ATOM 2530 O O . ASP B 1 16 ? -21.375 22.938 30.297 1 86.38 16 ASP B O 1
ATOM 2534 N N . GLU B 1 17 ? -23.469 23.625 30.719 1 84.5 17 GLU B N 1
ATOM 2535 C CA . GLU B 1 17 ? -23.203 24.047 32.094 1 84.5 17 GLU B CA 1
ATOM 2536 C C . GLU B 1 17 ? -22.594 22.922 32.906 1 84.5 17 GLU B C 1
ATOM 2538 O O . GLU B 1 17 ? -21.859 23.172 33.875 1 84.5 17 GLU B O 1
ATOM 2543 N N . LYS B 1 18 ? -22.953 21.781 32.719 1 88.44 18 LYS B N 1
ATOM 2544 C CA . LYS B 1 18 ? -22.453 20.625 33.438 1 88.44 18 LYS B CA 1
ATOM 2545 C C . LYS B 1 18 ? -21.219 20.031 32.719 1 88.44 18 LYS B C 1
ATOM 2547 O O . LYS B 1 18 ? -20.844 18.891 32.969 1 88.44 18 LYS B O 1
ATOM 2552 N N . ARG B 1 19 ? -20.625 20.703 31.656 1 79.94 19 ARG B N 1
ATOM 2553 C CA . ARG B 1 19 ? -19.422 20.359 30.906 1 79.94 19 ARG B CA 1
ATOM 2554 C C . ARG B 1 19 ? -19.641 19.156 30 1 79.94 19 ARG B C 1
ATOM 2556 O O . ARG B 1 19 ? -18.719 18.391 29.75 1 79.94 19 ARG B O 1
ATOM 2563 N N . ARG B 1 20 ? -20.938 18.859 29.828 1 84.38 20 ARG B N 1
ATOM 2564 C CA . ARG B 1 20 ? -21.234 17.75 28.922 1 84.38 20 ARG B CA 1
ATOM 2565 C C . ARG B 1 20 ? -21.281 18.219 27.469 1 84.38 20 ARG B C 1
ATOM 2567 O O . ARG B 1 20 ? -21.719 19.328 27.188 1 84.38 20 ARG B O 1
ATOM 2574 N N . VAL B 1 21 ? -20.688 17.422 26.547 1 87.62 21 VAL B N 1
ATOM 2575 C CA . VAL B 1 21 ? -20.656 17.672 25.109 1 87.62 21 VAL B CA 1
ATOM 2576 C C . VAL B 1 21 ? -21.547 16.656 24.391 1 87.62 21 VAL B C 1
ATOM 2578 O O . VAL B 1 21 ? -21.609 15.492 24.781 1 87.62 21 VAL B O 1
ATOM 2581 N N . ARG B 1 22 ? -22.328 17.156 23.453 1 86.69 22 ARG B N 1
ATOM 2582 C CA . ARG B 1 22 ? -23.203 16.25 22.703 1 86.69 22 ARG B CA 1
ATOM 2583 C C . ARG B 1 22 ? -22.812 16.234 21.219 1 86.69 22 ARG B C 1
ATOM 2585 O O . ARG B 1 22 ? -22.344 17.234 20.688 1 86.69 22 ARG B O 1
ATOM 2592 N N . HIS B 1 23 ? -22.922 14.984 20.656 1 89.31 23 HIS B N 1
ATOM 2593 C CA . HIS B 1 23 ? -22.75 14.844 19.219 1 89.31 23 HIS B CA 1
ATOM 2594 C C . HIS B 1 23 ? -23.859 15.57 18.453 1 89.31 23 HIS B C 1
ATOM 2596 O O . HIS B 1 23 ? -25.031 15.289 18.656 1 89.31 23 HIS B O 1
ATOM 2602 N N . ILE B 1 24 ? -23.562 16.562 17.609 1 90.38 24 ILE B N 1
ATOM 2603 C CA . ILE B 1 24 ? -24.609 17.375 17 1 90.38 24 ILE B CA 1
ATOM 2604 C C . ILE B 1 24 ? -24.656 17.109 15.492 1 90.38 24 ILE B C 1
ATOM 2606 O O . ILE B 1 24 ? -25.453 17.719 14.773 1 90.38 24 ILE B O 1
ATOM 2610 N N . GLY B 1 25 ? -23.734 16.312 14.969 1 92.75 25 GLY B N 1
ATOM 2611 C CA . GLY B 1 25 ? -23.797 15.969 13.562 1 92.75 25 GLY B CA 1
ATOM 2612 C C . GLY B 1 25 ? -22.453 15.609 12.969 1 92.75 25 GLY B C 1
ATOM 2613 O O . GLY B 1 25 ? -21.5 15.328 13.711 1 92.75 25 GLY B O 1
ATOM 2614 N N . MET B 1 26 ? -22.5 15.594 11.602 1 95.81 26 MET B N 1
ATOM 2615 C CA . MET B 1 26 ? -21.281 15.227 10.883 1 95.81 26 MET B CA 1
ATOM 2616 C C . MET B 1 26 ? -20.766 16.406 10.062 1 95.81 26 MET B C 1
ATOM 2618 O O . MET B 1 26 ? -21.484 17.375 9.836 1 95.81 26 MET B O 1
ATOM 2622 N N . ALA B 1 27 ? -19.516 16.312 9.672 1 93.81 27 ALA B N 1
ATOM 2623 C CA . ALA B 1 27 ? -18.891 17.312 8.797 1 93.81 27 ALA B CA 1
ATOM 2624 C C . ALA B 1 27 ? -19.609 17.375 7.449 1 93.81 27 ALA B C 1
ATOM 2626 O O . ALA B 1 27 ? -20.312 16.438 7.066 1 93.81 27 ALA B O 1
ATOM 2627 N N . ASP B 1 28 ? -19.422 18.469 6.824 1 95.81 28 ASP B N 1
ATOM 2628 C CA . ASP B 1 28 ? -19.969 18.625 5.48 1 95.81 28 ASP B CA 1
ATOM 2629 C C . ASP B 1 28 ? -19.344 17.641 4.5 1 95.81 28 ASP B C 1
ATOM 2631 O O . ASP B 1 28 ? -18.125 17.469 4.492 1 95.81 28 ASP B O 1
ATOM 2635 N N . ALA B 1 29 ? -20.188 17.062 3.656 1 97.31 29 ALA B N 1
ATOM 2636 C CA . ALA B 1 29 ? -19.719 16 2.77 1 97.31 29 ALA B CA 1
ATOM 2637 C C . ALA B 1 29 ? -18.781 16.547 1.698 1 97.31 29 ALA B C 1
ATOM 2639 O O . ALA B 1 29 ? -17.703 15.984 1.464 1 97.31 29 ALA B O 1
ATOM 2640 N N . LYS B 1 30 ? -19.156 17.562 1.041 1 96.25 30 LYS B N 1
ATOM 2641 C CA . LYS B 1 30 ? -18.359 18.141 -0.038 1 96.25 30 LYS B CA 1
ATOM 2642 C C . LYS B 1 30 ? -17.031 18.688 0.491 1 96.25 30 LYS B C 1
ATOM 2644 O O . LYS B 1 30 ? -15.984 18.484 -0.118 1 96.25 30 LYS B O 1
ATOM 2649 N N . GLU B 1 31 ? -17.062 19.359 1.563 1 91.31 31 GLU B N 1
ATOM 2650 C CA . GLU B 1 31 ? -15.836 19.875 2.172 1 91.31 31 GLU B CA 1
ATOM 2651 C C . GLU B 1 31 ? -14.891 18.75 2.561 1 91.31 31 GLU B C 1
ATOM 2653 O O . GLU B 1 31 ? -13.672 18.875 2.42 1 91.31 31 GLU B O 1
ATOM 2658 N N . THR B 1 32 ? -15.469 17.719 3.111 1 93.75 32 THR B N 1
ATOM 2659 C CA . THR B 1 32 ? -14.664 16.547 3.467 1 93.75 32 THR B CA 1
ATOM 2660 C C . THR B 1 32 ? -13.977 15.969 2.234 1 93.75 32 THR B C 1
ATOM 2662 O O . THR B 1 32 ? -12.789 15.641 2.279 1 93.75 32 THR B O 1
ATOM 2665 N N . PHE B 1 33 ? -14.703 15.938 1.152 1 97 33 PHE B N 1
ATOM 2666 C CA . PHE B 1 33 ? -14.125 15.445 -0.092 1 97 33 PHE B CA 1
ATOM 2667 C C . PHE B 1 33 ? -13.008 16.359 -0.57 1 97 33 PHE B C 1
ATOM 2669 O O . PHE B 1 33 ? -11.945 15.891 -0.985 1 97 33 PHE B O 1
ATOM 2676 N N . ASP B 1 34 ? -13.219 17.578 -0.583 1 90.44 34 ASP B N 1
ATOM 2677 C CA . ASP B 1 34 ? -12.219 18.531 -1.032 1 90.44 34 ASP B CA 1
ATOM 2678 C C . ASP B 1 34 ? -10.938 18.422 -0.205 1 90.44 34 ASP B C 1
ATOM 2680 O O . ASP B 1 34 ? -9.836 18.484 -0.746 1 90.44 34 ASP B O 1
ATOM 2684 N N . ARG B 1 35 ? -11.133 18.234 1.029 1 86.69 35 ARG B N 1
ATOM 2685 C CA . ARG B 1 35 ? -9.984 18.031 1.906 1 86.69 35 ARG B CA 1
ATOM 2686 C C . ARG B 1 35 ? -9.242 16.75 1.55 1 86.69 35 ARG B C 1
ATOM 2688 O O . ARG B 1 35 ? -8.008 16.734 1.534 1 86.69 35 ARG B O 1
ATOM 2695 N N . LEU B 1 36 ? -10.023 15.742 1.367 1 93 36 LEU B N 1
ATOM 2696 C CA . LEU B 1 36 ? -9.43 14.461 0.998 1 93 36 LEU B CA 1
ATOM 2697 C C . LEU B 1 36 ? -8.672 14.578 -0.319 1 93 36 LEU B C 1
ATOM 2699 O O . LEU B 1 36 ? -7.559 14.062 -0.443 1 93 36 LEU B O 1
ATOM 2703 N N . GLN B 1 37 ? -9.266 15.227 -1.276 1 89.44 37 GLN B N 1
ATOM 2704 C CA . GLN B 1 37 ? -8.625 15.43 -2.572 1 89.44 37 GLN B CA 1
ATOM 2705 C C . GLN B 1 37 ? -7.32 16.203 -2.426 1 89.44 37 GLN B C 1
ATOM 2707 O O . GLN B 1 37 ? -6.305 15.836 -3.023 1 89.44 37 GLN B O 1
ATOM 2712 N N . THR B 1 38 ? -7.359 17.172 -1.707 1 81.38 38 THR B N 1
ATOM 2713 C CA . THR B 1 38 ? -6.168 17.984 -1.47 1 81.38 38 THR B CA 1
ATOM 2714 C C . THR B 1 38 ? -5.086 17.156 -0.778 1 81.38 38 THR B C 1
ATOM 2716 O O . THR B 1 38 ? -3.91 17.234 -1.142 1 81.38 38 THR B O 1
ATOM 2719 N N . HIS B 1 39 ? -5.523 16.438 0.23 1 82.44 39 HIS B N 1
ATOM 2720 C CA . HIS B 1 39 ? -4.602 15.562 0.956 1 82.44 39 HIS B CA 1
ATOM 2721 C C . HIS B 1 39 ? -3.91 14.586 0.013 1 82.44 39 HIS B C 1
ATOM 2723 O O . HIS B 1 39 ? -2.689 14.414 0.072 1 82.44 39 HIS B O 1
ATOM 2729 N N . LEU B 1 40 ? -4.691 13.984 -0.83 1 87.75 40 LEU B N 1
ATOM 2730 C CA . LEU B 1 40 ? -4.141 13.023 -1.784 1 87.75 40 LEU B CA 1
ATOM 2731 C C . LEU B 1 40 ? -3.203 13.719 -2.768 1 87.75 40 LEU B C 1
ATOM 2733 O O . LEU B 1 40 ? -2.156 13.172 -3.123 1 87.75 40 LEU B O 1
ATOM 2737 N N . GLU B 1 41 ? -3.574 14.805 -3.217 1 80.12 41 GLU B N 1
ATOM 2738 C CA . GLU B 1 41 ? -2.744 15.562 -4.148 1 80.12 41 GLU B CA 1
ATOM 2739 C C . GLU B 1 41 ? -1.38 15.883 -3.541 1 80.12 41 GLU B C 1
ATOM 2741 O O . GLU B 1 41 ? -0.349 15.719 -4.199 1 80.12 41 GLU B O 1
ATOM 2746 N N . LEU B 1 42 ? -1.426 16.266 -2.381 1 70 42 LEU B N 1
ATOM 2747 C CA . LEU B 1 42 ? -0.197 16.641 -1.694 1 70 42 LEU B CA 1
ATOM 2748 C C . LEU B 1 42 ? 0.717 15.438 -1.507 1 70 42 LEU B C 1
ATOM 2750 O O . LEU B 1 42 ? 1.942 15.578 -1.514 1 70 42 LEU B O 1
ATOM 2754 N N . LYS B 1 43 ? 0.116 14.32 -1.378 1 75.19 43 LYS B N 1
ATOM 2755 C CA . LYS B 1 43 ? 0.898 13.109 -1.17 1 75.19 43 LYS B CA 1
ATOM 2756 C C . LYS B 1 43 ? 1.233 12.438 -2.498 1 75.19 43 LYS B C 1
ATOM 2758 O O . LYS B 1 43 ? 1.854 11.375 -2.523 1 75.19 43 LYS B O 1
ATOM 2763 N N . GLY B 1 44 ? 0.797 13.039 -3.584 1 76.94 44 GLY B N 1
ATOM 2764 C CA . GLY B 1 44 ? 1.023 12.445 -4.891 1 76.94 44 GLY B CA 1
ATOM 2765 C C . GLY B 1 44 ? 0.221 11.172 -5.109 1 76.94 44 GLY B C 1
ATOM 2766 O O . GLY B 1 44 ? 0.652 10.281 -5.84 1 76.94 44 GLY B O 1
ATOM 2767 N N . LEU B 1 45 ? -0.915 11.07 -4.406 1 88.44 45 LEU B N 1
ATOM 2768 C CA . LEU B 1 45 ? -1.715 9.852 -4.43 1 88.44 45 LEU B CA 1
ATOM 2769 C C . LEU B 1 45 ? -3.076 10.109 -5.066 1 88.44 45 LEU B C 1
ATOM 2771 O O . LEU B 1 45 ? -4.055 9.43 -4.746 1 88.44 45 LEU B O 1
ATOM 2775 N N . LEU B 1 46 ? -3.176 11.086 -5.828 1 92.19 46 LEU B N 1
ATOM 2776 C CA . LEU B 1 46 ? -4.422 11.297 -6.559 1 92.19 46 LEU B CA 1
ATOM 2777 C C . LEU B 1 46 ? -4.52 10.352 -7.75 1 92.19 46 LEU B C 1
ATOM 2779 O O . LEU B 1 46 ? -3.551 10.188 -8.492 1 92.19 46 LEU B O 1
ATOM 2783 N N . PRO B 1 47 ? -5.727 9.688 -7.875 1 95.56 47 PRO B N 1
ATOM 2784 C CA . PRO B 1 47 ? -5.871 8.914 -9.109 1 95.56 47 PRO B CA 1
ATOM 2785 C C . PRO B 1 47 ? -5.617 9.75 -10.359 1 95.56 47 PRO B C 1
ATOM 2787 O O . PRO B 1 47 ? -5.973 10.93 -10.398 1 95.56 47 PRO B O 1
ATOM 2790 N N . ASP B 1 48 ? -5.094 9.125 -11.4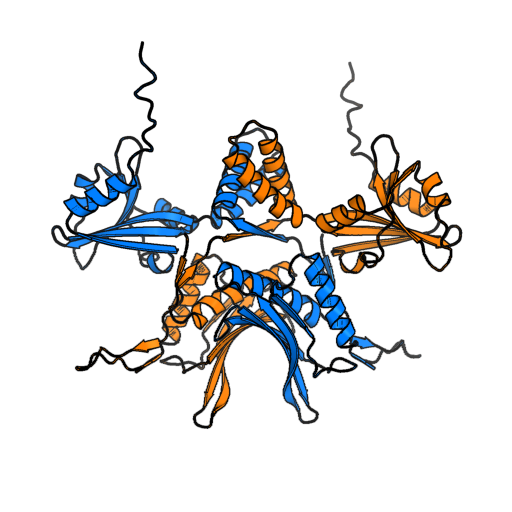06 1 92.62 48 ASP B N 1
ATOM 2791 C CA . ASP B 1 48 ? -4.598 9.906 -12.539 1 92.62 48 ASP B CA 1
ATOM 2792 C C . ASP B 1 48 ? -5.723 10.227 -13.516 1 92.62 48 ASP B C 1
ATOM 2794 O O . ASP B 1 48 ? -5.691 11.266 -14.188 1 92.62 48 ASP B O 1
ATOM 2798 N N . GLU B 1 49 ? -6.746 9.43 -13.734 1 96.25 49 GLU B N 1
ATOM 2799 C CA . GLU B 1 49 ? -7.82 9.734 -14.672 1 96.25 49 GLU B CA 1
ATOM 2800 C C . GLU B 1 49 ? -8.852 10.664 -14.055 1 96.25 49 GLU B C 1
ATOM 2802 O O . GLU B 1 49 ? -9.125 11.742 -14.586 1 96.25 49 GLU B O 1
ATOM 2807 N N . TYR B 1 50 ? -9.438 10.203 -12.969 1 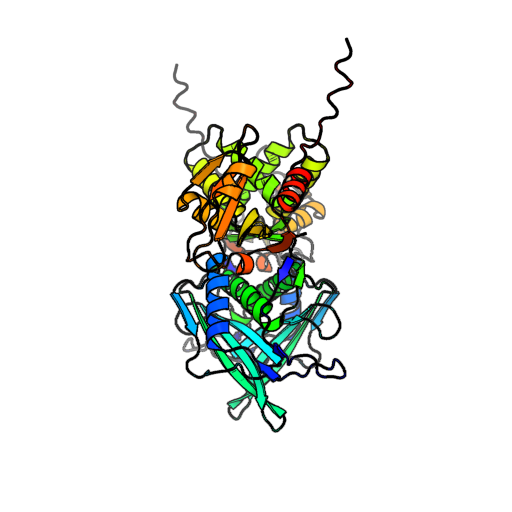96.88 50 TYR B N 1
ATOM 2808 C CA . TYR B 1 50 ? -10.32 11.125 -12.258 1 96.88 50 TYR B CA 1
ATOM 2809 C C . TYR B 1 50 ? -10.531 10.68 -10.82 1 96.88 50 TYR B C 1
ATOM 2811 O O . TYR B 1 50 ? -10.281 9.523 -10.477 1 96.88 50 TYR B O 1
ATOM 2819 N N . PHE B 1 51 ? -10.875 11.625 -10 1 97.88 51 PHE B N 1
ATOM 2820 C CA . PHE B 1 51 ? -11.367 11.477 -8.633 1 97.88 51 PHE B CA 1
ATOM 2821 C C . PHE B 1 51 ? -12.562 12.383 -8.383 1 97.88 51 PHE B C 1
ATOM 2823 O O . PHE B 1 51 ? -12.406 13.602 -8.258 1 97.88 51 PHE B O 1
ATOM 2830 N N . LEU B 1 52 ? -13.781 11.703 -8.219 1 98 52 LEU B N 1
ATOM 2831 C CA . LEU B 1 52 ? -15.016 12.484 -8.289 1 98 52 LEU B CA 1
ATOM 2832 C C . LEU B 1 52 ? -15.867 12.266 -7.043 1 98 52 LEU B C 1
ATOM 2834 O O . LEU B 1 52 ? -15.984 11.141 -6.551 1 98 52 LEU B O 1
ATOM 2838 N N . PHE B 1 53 ? -16.406 13.375 -6.641 1 97.88 53 PHE B N 1
ATOM 2839 C CA . PHE B 1 53 ? -17.359 13.352 -5.543 1 97.88 53 PHE B CA 1
ATOM 2840 C C . PHE B 1 53 ? -18.734 12.867 -6.027 1 97.88 53 PHE B C 1
ATOM 2842 O O . PHE B 1 53 ? -19.156 13.203 -7.133 1 97.88 53 PHE B O 1
ATOM 2849 N N . SER B 1 54 ? -19.391 12.086 -5.121 1 96.38 54 SER B N 1
ATOM 2850 C CA . SER B 1 54 ? -20.703 11.562 -5.461 1 96.38 54 SER B CA 1
ATOM 2851 C C . SER B 1 54 ? -21.75 12.672 -5.547 1 96.38 54 SER B C 1
ATOM 2853 O O . SER B 1 54 ? -21.906 13.445 -4.602 1 96.38 54 SER B O 1
ATOM 2855 N N . ASP B 1 55 ? -22.547 12.609 -6.492 1 92.31 55 ASP B N 1
ATOM 2856 C CA . ASP B 1 55 ? -23.609 13.602 -6.676 1 92.31 55 ASP B CA 1
ATOM 2857 C C . ASP B 1 55 ? -24.797 13.297 -5.781 1 92.31 55 ASP B C 1
ATOM 2859 O O . ASP B 1 55 ? -25.688 14.141 -5.602 1 92.31 55 ASP B O 1
ATOM 2863 N N . GLU B 1 56 ? -24.812 12.242 -5.199 1 92.62 56 GLU B N 1
ATOM 2864 C CA . GLU B 1 56 ? -25.938 11.82 -4.367 1 92.62 56 GLU B CA 1
ATOM 2865 C C . GLU B 1 56 ? -25.844 12.414 -2.963 1 92.62 56 GLU B C 1
ATOM 2867 O O . GLU B 1 56 ? -26.812 12.398 -2.207 1 92.62 56 GLU B O 1
ATOM 2872 N N . LEU B 1 57 ? -24.703 12.852 -2.639 1 93.88 57 LEU B N 1
ATOM 2873 C CA . LEU B 1 57 ? -24.469 13.383 -1.298 1 93.88 57 LEU B CA 1
ATOM 2874 C C . LEU B 1 57 ? -24.547 14.906 -1.293 1 93.88 57 LEU B C 1
ATOM 2876 O O . LEU B 1 57 ? -23.906 15.562 -2.117 1 93.88 57 LEU B O 1
ATOM 2880 N N . THR B 1 58 ? -25.391 15.414 -0.381 1 93 58 THR B N 1
ATOM 2881 C CA . THR B 1 58 ? -25.5 16.859 -0.178 1 93 58 THR B CA 1
ATOM 2882 C C . THR B 1 58 ? -25.516 17.188 1.311 1 93 58 THR B C 1
ATOM 2884 O O . THR B 1 58 ? -26.109 16.469 2.107 1 93 58 THR B O 1
ATOM 2887 N N . GLY B 1 59 ? -24.906 18.266 1.635 1 94.69 59 GLY B N 1
ATOM 2888 C CA . GLY B 1 59 ? -24.891 18.703 3.021 1 94.69 59 GLY B CA 1
ATOM 2889 C C . GLY B 1 59 ? -23.922 17.906 3.889 1 94.69 59 GLY B C 1
ATOM 2890 O O . GLY B 1 59 ? -22.766 17.719 3.523 1 94.69 59 GLY B O 1
ATOM 2891 N N . GLU B 1 60 ? -24.469 17.484 5.035 1 96.06 60 GLU B N 1
ATOM 2892 C CA . GLU B 1 60 ? -23.641 16.766 6 1 96.06 60 GLU B CA 1
ATOM 2893 C C . GLU B 1 60 ? -23.453 15.305 5.594 1 96.06 60 GLU B C 1
ATOM 2895 O O . GLU B 1 60 ? -24.328 14.719 4.961 1 96.06 60 GLU B O 1
ATOM 2900 N N . LEU B 1 61 ? -22.328 14.828 5.965 1 97 61 LEU B N 1
ATOM 2901 C CA . LEU B 1 61 ? -22.141 13.383 5.855 1 97 61 LEU B CA 1
ATOM 2902 C C . LEU B 1 61 ? -23.188 12.633 6.66 1 97 61 LEU B C 1
ATOM 2904 O O . LEU B 1 61 ? -23.562 13.062 7.762 1 97 61 LEU B O 1
ATOM 2908 N N . PRO B 1 62 ? -23.719 11.562 6.133 1 96 62 PRO B N 1
ATOM 2909 C CA . PRO B 1 62 ? -24.5 10.695 7.012 1 96 62 PRO B CA 1
ATOM 2910 C C . PRO B 1 62 ? -23.656 10.07 8.125 1 96 62 PRO B C 1
ATOM 2912 O O . PRO B 1 62 ? -22.438 9.938 7.984 1 96 62 PRO B O 1
ATOM 2915 N N . GLU B 1 63 ? -24.391 9.758 9.164 1 94.69 63 GLU B N 1
ATOM 2916 C CA . GLU B 1 63 ? -23.688 8.93 10.141 1 94.69 63 GLU B CA 1
ATOM 2917 C C . GLU B 1 63 ? -23.312 7.57 9.555 1 94.69 63 GLU B C 1
ATOM 2919 O O . GLU B 1 63 ? -24.156 6.891 8.969 1 94.69 63 GLU B O 1
ATOM 2924 N N . PHE B 1 64 ? -22.031 7.266 9.602 1 95.56 64 PHE B N 1
ATOM 2925 C CA . PHE B 1 64 ? -21.578 5.996 9.023 1 95.56 64 PHE B CA 1
ATOM 2926 C C . PHE B 1 64 ? -20.672 5.258 9.992 1 95.56 64 PHE B C 1
ATOM 2928 O O . PHE B 1 64 ? -19.984 5.879 10.797 1 95.56 64 PHE B O 1
ATOM 2935 N N . ASP B 1 65 ? -20.656 3.992 9.875 1 93 65 ASP B N 1
ATOM 2936 C CA . ASP B 1 65 ? -19.812 3.139 10.703 1 93 65 ASP B CA 1
ATOM 2937 C C . ASP B 1 65 ? -18.406 3.051 10.133 1 93 65 ASP B C 1
ATOM 2939 O O . ASP B 1 65 ? -17.422 3.057 10.883 1 93 65 ASP B O 1
ATOM 2943 N N . GLN B 1 66 ? -18.375 2.959 8.82 1 94.75 66 GLN B N 1
ATOM 2944 C CA . GLN B 1 66 ? -17.078 2.764 8.164 1 94.75 66 GLN B CA 1
ATOM 2945 C C . GLN B 1 66 ? -17.109 3.256 6.723 1 94.75 66 GLN B C 1
ATOM 2947 O O . GLN B 1 66 ? -18.125 3.09 6.031 1 94.75 66 GLN B O 1
ATOM 2952 N N . ALA B 1 67 ? -16.047 3.885 6.367 1 97.44 67 ALA B N 1
ATOM 2953 C CA . ALA B 1 67 ? -15.828 4.164 4.949 1 97.44 67 ALA B CA 1
ATOM 2954 C C . ALA B 1 67 ? -15.102 3.01 4.266 1 97.44 67 ALA B C 1
ATOM 2956 O O . ALA B 1 67 ? -13.953 2.703 4.609 1 97.44 67 ALA B O 1
ATOM 2957 N N . LEU B 1 68 ? -15.781 2.404 3.361 1 96.56 68 LEU B N 1
ATOM 2958 C CA . LEU B 1 68 ? -15.195 1.298 2.611 1 96.56 68 LEU B CA 1
ATOM 2959 C C . LEU B 1 68 ? -14.508 1.802 1.347 1 96.56 68 LEU B C 1
ATOM 2961 O O . LEU B 1 68 ? -15.156 2.367 0.465 1 96.56 68 LEU B O 1
ATOM 2965 N N . CYS B 1 69 ? -13.195 1.624 1.304 1 97.81 69 CYS B N 1
ATOM 2966 C CA . CYS B 1 69 ? -12.391 2.025 0.156 1 97.81 69 CYS B CA 1
ATOM 2967 C C . CYS B 1 69 ? -11.898 0.808 -0.615 1 97.81 69 CYS B C 1
ATOM 2969 O O . CYS B 1 69 ? -10.93 0.161 -0.206 1 97.81 69 CYS B O 1
ATOM 2971 N N . ILE B 1 70 ? -12.492 0.577 -1.79 1 95.69 70 ILE B N 1
ATOM 2972 C CA . ILE B 1 70 ? -12.281 -0.712 -2.438 1 95.69 70 ILE B CA 1
ATOM 2973 C C . ILE B 1 70 ? -11.82 -0.495 -3.879 1 95.69 70 ILE B C 1
ATOM 2975 O O . ILE B 1 70 ? -12.586 -0.01 -4.715 1 95.69 70 ILE B O 1
ATOM 2979 N N . PRO B 1 71 ? -10.602 -0.879 -4.152 1 96.75 71 PRO B N 1
ATOM 2980 C CA . PRO B 1 71 ? -10.156 -0.904 -5.547 1 96.75 71 PRO B CA 1
ATOM 2981 C C . PRO B 1 71 ? -10.617 -2.152 -6.293 1 96.75 71 PRO B C 1
ATOM 2983 O O . PRO B 1 71 ? -10.68 -3.238 -5.711 1 96.75 71 PRO B O 1
ATOM 2986 N N . ASN B 1 72 ? -10.938 -1.978 -7.539 1 93.5 72 ASN B N 1
ATOM 2987 C CA . ASN B 1 72 ? -11.305 -3.104 -8.391 1 93.5 72 ASN B CA 1
ATOM 2988 C C . ASN B 1 72 ? -10.984 -2.82 -9.859 1 93.5 72 ASN B C 1
ATOM 2990 O O . ASN B 1 72 ? -11.102 -1.681 -10.312 1 93.5 72 ASN B O 1
ATOM 2994 N N . PHE B 1 73 ? -10.648 -3.914 -10.508 1 93.31 73 PHE B N 1
ATOM 2995 C CA . PHE B 1 73 ? -10.523 -3.77 -11.953 1 93.31 73 PHE B CA 1
ATOM 2996 C C . PHE B 1 73 ? -11.875 -3.48 -12.594 1 93.31 73 PHE B C 1
ATOM 2998 O O . PHE B 1 73 ? -12.891 -4.047 -12.188 1 93.31 73 PHE B O 1
ATOM 3005 N N . GLY B 1 74 ? -11.812 -2.564 -13.492 1 90.56 74 GLY B N 1
ATOM 3006 C CA . GLY B 1 74 ? -13.023 -2.344 -14.273 1 90.56 74 GLY B CA 1
ATOM 3007 C C . GLY B 1 74 ? -13.328 -3.48 -15.227 1 90.56 74 GLY B C 1
ATOM 3008 O O . GLY B 1 74 ? -12.438 -4.25 -15.594 1 90.56 74 GLY B O 1
ATOM 3009 N N . ALA B 1 75 ? -14.594 -3.564 -15.547 1 86.19 75 ALA B N 1
ATOM 3010 C CA . ALA B 1 75 ? -15 -4.598 -16.5 1 86.19 75 ALA B CA 1
ATOM 3011 C C . ALA B 1 75 ? -14.391 -4.355 -17.875 1 86.19 75 ALA B C 1
ATOM 3013 O O . ALA B 1 75 ? -14.016 -5.305 -18.562 1 86.19 75 ALA B O 1
ATOM 3014 N N . SER B 1 76 ? -14.258 -3.156 -18.188 1 87.44 76 SER B N 1
ATOM 3015 C CA . SER B 1 76 ? -13.781 -2.828 -19.531 1 87.44 76 SER B CA 1
ATOM 3016 C C . SER B 1 76 ? -12.344 -2.322 -19.5 1 87.44 76 SER B C 1
ATOM 3018 O O . SER B 1 76 ? -11.523 -2.73 -20.328 1 87.44 76 SER B O 1
ATOM 3020 N N . GLU B 1 77 ? -12.172 -1.354 -18.609 1 92.06 77 GLU B N 1
ATOM 3021 C CA . GLU B 1 77 ? -10.836 -0.777 -18.594 1 92.06 77 GLU B CA 1
ATOM 3022 C C . GLU B 1 77 ? -10.516 -0.168 -17.234 1 92.06 77 GLU B C 1
ATOM 3024 O O . GLU B 1 77 ? -11.414 0.263 -16.516 1 92.06 77 GLU B O 1
ATOM 3029 N N . GLY B 1 78 ? -9.195 -0.255 -16.938 1 95.31 78 GLY B N 1
ATOM 3030 C CA . GLY B 1 78 ? -8.672 0.512 -15.812 1 95.31 78 GLY B CA 1
ATOM 3031 C C . GLY B 1 78 ? -9 -0.107 -14.469 1 95.31 78 GLY B C 1
ATOM 3032 O O . GLY B 1 78 ? -9.461 -1.249 -14.398 1 95.31 78 GLY B O 1
ATOM 3033 N N . ILE B 1 79 ? -8.641 0.52 -13.484 1 96.94 79 ILE B N 1
ATOM 3034 C CA . ILE B 1 79 ? -8.875 0.154 -12.086 1 96.94 79 ILE B CA 1
ATOM 3035 C C . ILE B 1 79 ? -9.633 1.273 -11.383 1 96.94 79 ILE B C 1
ATOM 3037 O O . ILE B 1 79 ? -9.273 2.447 -11.5 1 96.94 79 ILE B O 1
ATOM 3041 N N . TYR B 1 80 ? -10.641 0.888 -10.703 1 97.56 80 TYR B N 1
ATOM 3042 C CA . TYR B 1 80 ? -11.5 1.849 -10.008 1 97.56 80 TYR B CA 1
ATOM 3043 C C . TYR B 1 80 ? -11.273 1.794 -8.508 1 97.56 80 TYR B C 1
ATOM 3045 O O . TYR B 1 80 ? -10.875 0.759 -7.969 1 97.56 80 TYR B O 1
ATOM 3053 N N . LEU B 1 81 ? -11.422 2.947 -7.902 1 98.12 81 LEU B N 1
ATOM 3054 C CA . LEU B 1 81 ? -11.57 3.047 -6.453 1 98.12 81 LEU B CA 1
ATOM 3055 C C . LEU B 1 81 ? -12.953 3.561 -6.082 1 98.12 81 LEU B C 1
ATOM 3057 O O . LEU B 1 81 ? -13.305 4.699 -6.391 1 98.12 81 LEU B O 1
ATOM 3061 N N . ASP B 1 82 ? -13.711 2.715 -5.473 1 97.25 82 ASP B N 1
ATOM 3062 C CA . ASP B 1 82 ? -15.023 3.105 -4.961 1 97.25 82 ASP B CA 1
ATOM 3063 C C . ASP B 1 82 ? -14.984 3.312 -3.449 1 97.25 82 ASP B C 1
ATOM 3065 O O . ASP B 1 82 ? -14.602 2.408 -2.703 1 97.25 82 ASP B O 1
ATOM 3069 N N . ILE B 1 83 ? -15.359 4.492 -3.047 1 98.25 83 ILE B N 1
ATOM 3070 C CA . ILE B 1 83 ? -15.477 4.793 -1.624 1 98.25 83 ILE B CA 1
ATOM 3071 C C . ILE B 1 83 ? -16.953 4.879 -1.239 1 98.25 83 ILE B C 1
ATOM 3073 O O . ILE B 1 83 ? -17.688 5.742 -1.731 1 98.25 83 ILE B O 1
ATOM 3077 N N . SER B 1 84 ? -17.344 3.994 -0.412 1 97.12 84 SER B N 1
ATOM 3078 C CA . SER B 1 84 ? -18.719 3.957 0.059 1 97.12 84 SER B CA 1
ATOM 3079 C C . SER B 1 84 ? -18.797 4.035 1.58 1 97.12 84 SER B C 1
ATOM 3081 O O . SER B 1 84 ? -17.953 3.453 2.275 1 97.12 84 SER B O 1
ATOM 3083 N N . LEU B 1 85 ? -19.797 4.742 2.066 1 97.56 85 LEU B N 1
ATOM 3084 C CA . LEU B 1 85 ? -20.031 4.84 3.502 1 97.56 85 LEU B CA 1
ATOM 3085 C C . LEU B 1 85 ? -21.062 3.801 3.953 1 97.56 85 LEU B C 1
ATOM 3087 O O . LEU B 1 85 ? -22.172 3.752 3.43 1 97.56 85 LEU B O 1
ATOM 3091 N N . ALA B 1 86 ? -20.609 2.941 4.824 1 95.31 86 ALA B N 1
ATOM 3092 C CA . ALA B 1 86 ? -21.531 1.979 5.418 1 95.31 86 ALA B CA 1
ATOM 3093 C C . ALA B 1 86 ? -22.391 2.637 6.488 1 95.31 86 ALA B C 1
ATOM 3095 O O . ALA B 1 86 ? -21.922 2.957 7.574 1 95.31 86 ALA B O 1
ATOM 3096 N N . CYS B 1 87 ? -23.641 2.713 6.156 1 95.44 87 CYS B N 1
ATOM 3097 C CA . CYS B 1 87 ? -24.578 3.436 7.016 1 95.44 87 CYS B CA 1
ATOM 3098 C C . CYS B 1 87 ? -25.688 2.516 7.508 1 95.44 87 CYS B C 1
ATOM 3100 O O . CYS B 1 87 ? -25.797 1.367 7.074 1 95.44 87 CYS B O 1
ATOM 3102 N N . ARG B 1 88 ? -26.422 3.014 8.461 1 93.06 88 ARG B N 1
ATOM 3103 C CA . ARG B 1 88 ? -27.641 2.359 8.93 1 93.06 88 ARG B CA 1
ATOM 3104 C C . ARG B 1 88 ? -28.828 3.312 8.883 1 93.06 88 ARG B C 1
ATOM 3106 O O . ARG B 1 88 ? -28.703 4.488 9.234 1 93.06 88 ARG B O 1
ATOM 3113 N N . ASP B 1 89 ? -29.891 2.748 8.414 1 92.25 89 ASP B N 1
ATOM 3114 C CA . ASP B 1 89 ? -31.094 3.584 8.406 1 92.25 89 ASP B CA 1
ATOM 3115 C C . ASP B 1 89 ? -31.781 3.58 9.773 1 92.25 89 ASP B C 1
ATOM 3117 O O . ASP B 1 89 ? -31.234 3.047 10.742 1 92.25 89 ASP B O 1
ATOM 3121 N N . LYS B 1 90 ? -33 4.219 9.828 1 91.31 90 LYS B N 1
ATOM 3122 C CA . LYS B 1 90 ? -33.719 4.387 11.086 1 91.31 90 LYS B CA 1
ATOM 3123 C C . LYS B 1 90 ? -34.125 3.039 11.68 1 91.31 90 LYS B C 1
ATOM 3125 O O . LYS B 1 90 ? -34.25 2.895 12.898 1 91.31 90 LYS B O 1
ATOM 3130 N N . ASP B 1 91 ? -34.312 1.998 10.922 1 93.38 91 ASP B N 1
ATOM 3131 C CA . ASP B 1 91 ? -34.719 0.671 11.367 1 93.38 91 ASP B CA 1
ATOM 3132 C C . ASP B 1 91 ? -33.5 -0.224 11.633 1 93.38 91 ASP B C 1
ATOM 3134 O O . ASP B 1 91 ? -33.656 -1.406 11.945 1 93.38 91 ASP B O 1
ATOM 3138 N N . GLY B 1 92 ? -32.344 0.251 11.391 1 90.81 92 GLY B N 1
ATOM 3139 C CA . GLY B 1 92 ? -31.125 -0.493 11.672 1 90.81 92 GLY B CA 1
ATOM 3140 C C . GLY B 1 92 ? -30.609 -1.278 10.477 1 90.81 92 GLY B C 1
ATOM 3141 O O . GLY B 1 92 ? -29.625 -2.008 10.586 1 90.81 92 GLY B O 1
ATOM 3142 N N . LYS B 1 93 ? -31.328 -1.101 9.438 1 90.38 93 LYS B N 1
ATOM 3143 C CA . LYS B 1 93 ? -30.906 -1.811 8.227 1 90.38 93 LYS B CA 1
ATOM 3144 C C . LYS B 1 93 ? -29.688 -1.144 7.594 1 90.38 93 LYS B C 1
ATOM 3146 O O . LYS B 1 93 ? -29.656 0.08 7.449 1 90.38 93 LYS B O 1
ATOM 3151 N N . ARG B 1 94 ? -28.781 -1.937 7.148 1 89.69 94 ARG B N 1
ATOM 3152 C CA . ARG B 1 94 ? -27.531 -1.438 6.582 1 89.69 94 ARG B CA 1
ATOM 3153 C C . ARG B 1 94 ? -27.719 -1.012 5.129 1 89.69 94 ARG B C 1
ATOM 3155 O O . ARG B 1 94 ? -28.438 -1.667 4.371 1 89.69 94 ARG B O 1
ATOM 3162 N N . TYR B 1 95 ? -27.141 0.113 4.77 1 91.75 95 TYR B N 1
ATOM 3163 C CA . TYR B 1 95 ? -27.062 0.543 3.379 1 91.75 95 TYR B CA 1
ATOM 3164 C C . TYR B 1 95 ? -25.734 1.231 3.1 1 91.75 95 TYR B C 1
ATOM 3166 O O . TYR B 1 95 ? -25 1.593 4.027 1 91.75 95 TYR B O 1
ATOM 3174 N N . PHE B 1 96 ? -25.438 1.342 1.858 1 93.12 96 PHE B N 1
ATOM 3175 C CA . PHE B 1 96 ? -24.172 1.944 1.455 1 93.12 96 PHE B CA 1
ATOM 3176 C C . PHE B 1 96 ? -24.406 3.219 0.655 1 93.12 96 PHE B C 1
ATOM 3178 O O . PHE B 1 96 ? -25.172 3.219 -0.312 1 93.12 96 PHE B O 1
ATOM 3185 N N . GLN B 1 97 ? -23.797 4.258 1.098 1 96.44 97 GLN B N 1
ATOM 3186 C CA . GLN B 1 97 ? -23.844 5.543 0.404 1 96.44 97 GLN B CA 1
ATOM 3187 C C . GLN B 1 97 ? -22.547 5.812 -0.35 1 96.44 97 GLN B C 1
ATOM 3189 O O . GLN B 1 97 ? -21.469 5.859 0.252 1 96.44 97 GLN B O 1
ATOM 3194 N N . ASN B 1 98 ? -22.703 6.016 -1.656 1 97.38 98 ASN B N 1
ATOM 3195 C CA . ASN B 1 98 ? -21.516 6.344 -2.432 1 97.38 98 ASN B CA 1
ATOM 3196 C C . ASN B 1 98 ? -20.938 7.707 -2.043 1 97.38 98 ASN B C 1
ATOM 3198 O O . ASN B 1 98 ? -21.672 8.695 -1.988 1 97.38 98 ASN B O 1
ATOM 3202 N N . PHE B 1 99 ? -19.672 7.805 -1.799 1 98.5 99 PHE B N 1
ATOM 3203 C CA . PHE B 1 99 ? -19.016 9.039 -1.378 1 98.5 99 PHE B CA 1
ATOM 3204 C C . PHE B 1 99 ? -18.141 9.602 -2.496 1 98.5 99 PHE B C 1
ATOM 3206 O O . PHE B 1 99 ? -18.203 10.797 -2.799 1 98.5 99 PHE B O 1
ATOM 3213 N N . ALA B 1 100 ? -17.312 8.734 -3.037 1 98.56 100 ALA B N 1
ATOM 3214 C CA . ALA B 1 100 ? -16.406 9.172 -4.094 1 98.56 100 ALA B CA 1
ATOM 3215 C C . ALA B 1 100 ? -15.984 7.996 -4.977 1 98.56 100 ALA B C 1
ATOM 3217 O O . ALA B 1 100 ? -16.047 6.84 -4.551 1 98.56 100 ALA B O 1
ATOM 3218 N N . THR B 1 101 ? -15.609 8.32 -6.199 1 98.06 101 THR B N 1
ATOM 3219 C CA . THR B 1 101 ? -15.094 7.328 -7.141 1 98.06 101 THR B CA 1
ATOM 3220 C C . THR B 1 101 ? -13.828 7.84 -7.824 1 98.06 101 THR B C 1
ATOM 3222 O O . THR B 1 101 ? -13.789 8.977 -8.305 1 98.06 101 THR B O 1
ATOM 3225 N N . GLY B 1 102 ? -12.797 7.031 -7.793 1 98.12 102 GLY B N 1
ATOM 3226 C CA . GLY B 1 102 ? -11.57 7.312 -8.523 1 98.12 102 GLY B CA 1
ATOM 3227 C C . GLY B 1 102 ? -11.258 6.27 -9.586 1 98.12 102 GLY B C 1
ATOM 3228 O O . GLY B 1 102 ? -11.766 5.148 -9.531 1 98.12 102 GLY B O 1
ATOM 3229 N N . LYS B 1 103 ? -10.453 6.703 -10.555 1 97.69 103 LYS B N 1
ATOM 3230 C CA . LYS B 1 103 ? -10.109 5.789 -11.641 1 97.69 103 LYS B CA 1
ATOM 3231 C C . LYS B 1 103 ? -8.688 6.047 -12.148 1 97.69 103 LYS B C 1
ATOM 3233 O O . LYS B 1 103 ? -8.227 7.191 -12.156 1 97.69 103 LYS B O 1
ATOM 3238 N N . THR B 1 104 ? -8.008 5.008 -12.43 1 97.06 104 THR B N 1
ATOM 3239 C CA . THR B 1 104 ? -6.797 5.047 -13.234 1 97.06 104 THR B CA 1
ATOM 3240 C C . THR B 1 104 ? -6.953 4.195 -14.492 1 97.06 104 THR B C 1
ATOM 3242 O O . THR B 1 104 ? -7.707 3.219 -14.492 1 97.06 104 THR B O 1
ATOM 3245 N N . LEU B 1 105 ? -6.246 4.488 -15.531 1 94.88 105 LEU B N 1
ATOM 3246 C CA . LEU B 1 105 ? -6.352 3.752 -16.781 1 94.88 105 LEU B CA 1
ATOM 3247 C C . LEU B 1 105 ? -5.383 2.572 -16.797 1 94.88 105 LEU B C 1
ATOM 3249 O O . LEU B 1 105 ? -5.512 1.675 -17.641 1 94.88 105 LEU B O 1
ATOM 3253 N N . GLY B 1 106 ? -4.438 2.645 -15.938 1 93.19 106 GLY B N 1
ATOM 3254 C CA . GLY B 1 106 ? -3.504 1.532 -15.852 1 93.19 106 GLY B CA 1
ATOM 3255 C C . GLY B 1 106 ? -4.172 0.22 -15.492 1 93.19 106 GLY B C 1
ATOM 3256 O O . GLY B 1 106 ? -5.195 0.206 -14.797 1 93.19 106 GLY B O 1
ATOM 3257 N N . GLU B 1 107 ? -3.537 -0.879 -15.93 1 93.19 107 GLU B N 1
ATOM 3258 C CA . GLU B 1 107 ? -4.125 -2.191 -15.672 1 93.19 107 GLU B CA 1
ATOM 3259 C C . GLU B 1 107 ? -3.072 -3.18 -15.18 1 93.19 107 GLU B C 1
ATOM 3261 O O . GLU B 1 107 ? -3.316 -4.387 -15.141 1 93.19 107 GLU B O 1
ATOM 3266 N N . THR B 1 108 ? -1.932 -2.717 -14.844 1 92.25 108 THR B N 1
ATOM 3267 C CA . THR B 1 108 ? -0.863 -3.574 -14.344 1 92.25 108 THR B CA 1
ATOM 3268 C C . THR B 1 108 ? -1.053 -3.857 -12.859 1 92.25 108 THR B C 1
ATOM 3270 O O . THR B 1 108 ? -1.884 -3.229 -12.203 1 92.25 108 THR B O 1
ATOM 3273 N N . ALA B 1 109 ? -0.26 -4.816 -12.414 1 91.44 109 ALA B N 1
ATOM 3274 C CA . ALA B 1 109 ? -0.248 -5.066 -10.977 1 91.44 109 ALA B CA 1
ATOM 3275 C C . ALA B 1 109 ? 0.226 -3.834 -10.211 1 91.44 109 ALA B C 1
ATOM 3277 O O . ALA B 1 109 ? -0.297 -3.521 -9.133 1 91.44 109 ALA B O 1
ATOM 3278 N N . ASP B 1 110 ? 1.152 -3.133 -10.797 1 91.5 110 ASP B N 1
ATOM 3279 C CA . ASP B 1 110 ? 1.658 -1.91 -10.18 1 91.5 110 ASP B CA 1
ATOM 3280 C C . ASP B 1 110 ? 0.542 -0.886 -9.992 1 91.5 110 ASP B C 1
ATOM 3282 O O . ASP B 1 110 ? 0.45 -0.243 -8.945 1 91.5 110 ASP B O 1
ATOM 3286 N N . ASP B 1 111 ? -0.235 -0.769 -11.016 1 94.94 111 ASP B N 1
ATOM 3287 C CA . ASP B 1 111 ? -1.352 0.169 -10.938 1 94.94 111 ASP B CA 1
ATOM 3288 C C . ASP B 1 111 ? -2.35 -0.255 -9.867 1 94.94 111 ASP B C 1
ATOM 3290 O O . ASP B 1 111 ? -2.898 0.588 -9.148 1 94.94 111 ASP B O 1
ATOM 3294 N N . TYR B 1 112 ? -2.545 -1.519 -9.844 1 96.75 112 TYR B N 1
ATOM 3295 C CA . TYR B 1 112 ? -3.479 -2.057 -8.859 1 96.75 112 TYR B CA 1
ATOM 3296 C C . TYR B 1 112 ? -2.99 -1.788 -7.441 1 96.75 112 TYR B C 1
ATOM 3298 O O . TYR B 1 112 ? -3.752 -1.312 -6.594 1 96.75 112 TYR B O 1
ATOM 3306 N N . TYR B 1 113 ? -1.787 -2.029 -7.133 1 94.62 113 TYR B N 1
ATOM 3307 C CA . TYR B 1 113 ? -1.198 -1.777 -5.82 1 94.62 113 TYR B CA 1
ATOM 3308 C C . TYR B 1 113 ? -1.225 -0.29 -5.488 1 94.62 113 TYR B C 1
ATOM 3310 O O . TYR B 1 113 ? -1.461 0.092 -4.34 1 94.62 113 TYR B O 1
ATOM 3318 N N . ARG B 1 114 ? -0.987 0.501 -6.438 1 94.62 114 ARG B N 1
ATOM 3319 C CA . ARG B 1 114 ? -1.062 1.942 -6.215 1 94.62 114 ARG B CA 1
ATOM 3320 C C . ARG B 1 114 ? -2.465 2.357 -5.781 1 94.62 114 ARG B C 1
ATOM 3322 O O . ARG B 1 114 ? -2.621 3.168 -4.863 1 94.62 114 ARG B O 1
ATOM 3329 N N . MET B 1 115 ? -3.43 1.808 -6.457 1 97.38 115 MET B N 1
ATOM 3330 C CA . MET B 1 115 ? -4.801 2.162 -6.105 1 97.38 115 MET B CA 1
ATOM 3331 C C . MET B 1 115 ? -5.137 1.702 -4.691 1 97.38 115 MET B C 1
ATOM 3333 O O . MET B 1 115 ? -5.91 2.357 -3.986 1 97.38 115 MET B O 1
ATOM 3337 N N . PHE B 1 116 ? -4.539 0.624 -4.262 1 97.25 116 PHE B N 1
ATOM 3338 C CA . PHE B 1 116 ? -4.746 0.191 -2.885 1 97.25 116 PHE B CA 1
ATOM 3339 C C . PHE B 1 116 ? -4.043 1.128 -1.91 1 97.25 116 PHE B C 1
ATOM 3341 O O . PHE B 1 116 ? -4.516 1.342 -0.792 1 97.25 116 PHE B O 1
ATOM 3348 N N . ARG B 1 117 ? -2.945 1.648 -2.281 1 95.06 117 ARG B N 1
ATOM 3349 C CA . ARG B 1 117 ? -2.293 2.654 -1.449 1 95.06 117 ARG B CA 1
ATOM 3350 C C . ARG B 1 117 ? -3.176 3.887 -1.287 1 95.06 117 ARG B C 1
ATOM 3352 O O . ARG B 1 117 ? -3.287 4.438 -0.19 1 95.06 117 ARG B O 1
ATOM 3359 N N . ILE B 1 118 ? -3.719 4.27 -2.371 1 96.62 118 ILE B N 1
ATOM 3360 C CA . ILE B 1 118 ? -4.645 5.395 -2.33 1 96.62 118 ILE B CA 1
ATOM 3361 C C . ILE B 1 118 ? -5.824 5.062 -1.423 1 96.62 118 ILE B C 1
ATOM 3363 O O . ILE B 1 118 ? -6.219 5.875 -0.583 1 96.62 118 ILE B O 1
ATOM 3367 N N . ALA B 1 119 ? -6.336 3.898 -1.616 1 98.25 119 ALA B N 1
ATOM 3368 C CA . ALA B 1 119 ? -7.445 3.443 -0.787 1 98.25 119 ALA B CA 1
ATOM 3369 C C . ALA B 1 119 ? -7.078 3.479 0.693 1 98.25 119 ALA B C 1
ATOM 3371 O O . ALA B 1 119 ? -7.895 3.855 1.535 1 98.25 119 ALA B O 1
ATOM 3372 N N . ALA B 1 120 ? -5.895 3.043 1.007 1 97.06 120 ALA B N 1
ATOM 3373 C CA . ALA B 1 120 ? -5.426 3.037 2.391 1 97.06 120 ALA B CA 1
ATOM 3374 C C . ALA B 1 120 ? -5.449 4.445 2.982 1 97.06 120 ALA B C 1
ATOM 3376 O O . ALA B 1 120 ? -5.898 4.641 4.113 1 97.06 120 ALA B O 1
ATOM 3377 N N . GLU B 1 121 ? -4.918 5.344 2.205 1 94.56 121 GLU B N 1
ATOM 3378 C CA . GLU B 1 121 ? -4.895 6.734 2.648 1 94.56 121 GLU B CA 1
ATOM 3379 C C . GLU B 1 121 ? -6.305 7.266 2.877 1 94.56 121 GLU B C 1
ATOM 3381 O O . GLU B 1 121 ? -6.578 7.906 3.896 1 94.56 121 GLU B O 1
ATOM 3386 N N . CYS B 1 122 ? -7.152 7.035 1.93 1 97.81 122 CYS B N 1
ATOM 3387 C CA . CYS B 1 122 ? -8.539 7.465 2.059 1 97.81 122 CYS B CA 1
ATOM 3388 C C . CYS B 1 122 ? -9.188 6.859 3.297 1 97.81 122 CYS B C 1
ATOM 3390 O O . CYS B 1 122 ? -9.828 7.566 4.078 1 97.81 122 CYS B O 1
ATOM 3392 N N . SER B 1 123 ? -9.023 5.578 3.428 1 98.06 123 SER B N 1
ATOM 3393 C CA . SER B 1 123 ? -9.625 4.848 4.539 1 98.06 123 SER B CA 1
ATOM 3394 C C . SER B 1 123 ? -9.141 5.391 5.883 1 98.06 123 SER B C 1
ATOM 3396 O O . SER B 1 123 ? -9.938 5.598 6.797 1 98.06 123 SER B O 1
ATOM 3398 N N . LEU B 1 124 ? -7.871 5.621 5.98 1 96.25 124 LEU B N 1
ATOM 3399 C CA . LEU B 1 124 ? -7.32 6.121 7.234 1 96.25 124 LEU B CA 1
ATOM 3400 C C . LEU B 1 124 ? -7.895 7.496 7.57 1 96.25 124 LEU B C 1
ATOM 3402 O O . LEU B 1 124 ? -8.336 7.73 8.695 1 96.25 124 LEU B O 1
ATOM 3406 N N . MET B 1 125 ? -7.918 8.359 6.625 1 94 125 MET B N 1
ATOM 3407 C CA . MET B 1 125 ? -8.352 9.734 6.852 1 94 125 MET B CA 1
ATOM 3408 C C . MET B 1 125 ? -9.828 9.789 7.219 1 94 125 MET B C 1
ATOM 3410 O O . MET B 1 125 ? -10.242 10.602 8.047 1 94 125 MET B O 1
ATOM 3414 N N . LEU B 1 126 ? -10.594 8.969 6.594 1 96.94 126 LEU B N 1
ATOM 3415 C CA . LEU B 1 126 ? -12.039 9.016 6.801 1 96.94 126 LEU B CA 1
ATOM 3416 C C . LEU B 1 126 ? -12.445 8.242 8.047 1 96.94 126 LEU B C 1
ATOM 3418 O O . LEU B 1 126 ? -13.32 8.672 8.797 1 96.94 126 LEU B O 1
ATOM 3422 N N . ASN B 1 127 ? -11.828 7.137 8.312 1 96.25 127 ASN B N 1
ATOM 3423 C CA . ASN B 1 127 ? -12.242 6.266 9.406 1 96.25 127 ASN B CA 1
ATOM 3424 C C . ASN B 1 127 ? -11.555 6.637 10.719 1 96.25 127 ASN B C 1
ATOM 3426 O O . ASN B 1 127 ? -12 6.234 11.797 1 96.25 127 ASN B O 1
ATOM 3430 N N . GLY B 1 128 ? -10.508 7.324 10.633 1 92.44 128 GLY B N 1
ATOM 3431 C CA . GLY B 1 128 ? -9.797 7.715 11.844 1 92.44 128 GLY B CA 1
ATOM 3432 C C . GLY B 1 128 ? -10.586 8.672 12.711 1 92.44 128 GLY B C 1
ATOM 3433 O O . GLY B 1 128 ? -10.344 8.773 13.914 1 92.44 128 GLY B O 1
ATOM 3434 N N . ARG B 1 129 ? -11.461 9.453 12.203 1 90.69 129 ARG B N 1
ATOM 3435 C CA . ARG B 1 129 ? -12.398 10.32 12.906 1 90.69 129 ARG B CA 1
ATOM 3436 C C . ARG B 1 129 ? -11.672 11.266 13.859 1 90.69 129 ARG B C 1
ATOM 3438 O O . ARG B 1 129 ? -12.055 11.398 15.023 1 90.69 129 ARG B O 1
ATOM 3445 N N . GLY B 1 130 ? -10.602 11.773 13.43 1 86.56 130 GLY B N 1
ATOM 3446 C CA . GLY B 1 130 ? -9.891 12.781 14.203 1 86.56 130 GLY B CA 1
ATOM 3447 C C . GLY B 1 130 ? -8.758 12.219 15.031 1 86.56 130 GLY B C 1
ATOM 3448 O O . GLY B 1 130 ? -7.977 12.961 15.617 1 86.56 130 GLY B O 1
ATOM 3449 N N . ASN B 1 131 ? -8.609 10.953 15.07 1 88.12 131 ASN B N 1
ATOM 3450 C CA . ASN B 1 131 ? -7.527 10.328 15.828 1 88.12 131 ASN B CA 1
ATOM 3451 C C . ASN B 1 131 ? -6.176 10.562 15.156 1 88.12 131 ASN B C 1
ATOM 3453 O O . ASN B 1 131 ? -6.105 10.773 13.945 1 88.12 131 ASN B O 1
ATOM 3457 N N . THR B 1 132 ? -5.191 10.539 16.016 1 86.12 132 THR B N 1
ATOM 3458 C CA . THR B 1 132 ? -3.814 10.672 15.562 1 86.12 132 THR B CA 1
ATOM 3459 C C . THR B 1 132 ? -3.086 9.336 15.641 1 86.12 132 THR B C 1
ATOM 3461 O O . THR B 1 132 ? -3.209 8.609 16.625 1 86.12 132 THR B O 1
ATOM 3464 N N . TYR B 1 133 ? -2.398 9.047 14.586 1 85.75 133 TYR B N 1
ATOM 3465 C CA . TYR B 1 133 ? -1.664 7.785 14.523 1 85.75 133 TYR B CA 1
ATOM 3466 C C . TYR B 1 133 ? -0.179 8.031 14.289 1 85.75 133 TYR B C 1
ATOM 3468 O O . TYR B 1 133 ? 0.196 8.953 13.555 1 85.75 133 TYR B O 1
ATOM 3476 N N . GLU B 1 134 ? 0.583 7.203 14.898 1 84.12 134 GLU B N 1
ATOM 3477 C CA . GLU B 1 134 ? 2.021 7.266 14.664 1 84.12 134 GLU B CA 1
ATOM 3478 C C . GLU B 1 134 ? 2.371 6.723 13.281 1 84.12 134 GLU B C 1
ATOM 3480 O O . GLU B 1 134 ? 1.801 5.723 12.836 1 84.12 134 GLU B O 1
ATOM 3485 N N . GLN B 1 135 ? 3.213 7.434 12.594 1 83.38 135 GLN B N 1
ATOM 3486 C CA . GLN B 1 135 ? 3.77 7.016 11.312 1 83.38 135 GLN B CA 1
ATOM 3487 C C . GLN B 1 135 ? 5.285 7.195 11.281 1 83.38 135 GLN B C 1
ATOM 3489 O O . GLN B 1 135 ? 5.785 8.32 11.328 1 83.38 135 GLN B O 1
ATOM 3494 N N . LYS B 1 136 ? 5.957 6.051 11.18 1 76.31 136 LYS B N 1
ATOM 3495 C CA . LYS B 1 136 ? 7.414 6.105 11.266 1 76.31 136 LYS B CA 1
ATOM 3496 C C . LYS B 1 136 ? 8.062 5.625 9.969 1 76.31 136 LYS B C 1
ATOM 3498 O O . LYS B 1 136 ? 9.273 5.754 9.789 1 76.31 136 LYS B O 1
ATOM 3503 N N . LYS B 1 137 ? 7.234 5.145 9.125 1 83.56 137 LYS B N 1
ATOM 3504 C CA . LYS B 1 137 ? 7.781 4.539 7.914 1 83.56 137 LYS B CA 1
ATOM 3505 C C . LYS B 1 137 ? 7.32 5.289 6.668 1 83.56 137 LYS B C 1
ATOM 3507 O O . LYS B 1 137 ? 6.336 6.031 6.711 1 83.56 137 LYS B O 1
ATOM 3512 N N . VAL B 1 138 ? 8.156 5.125 5.684 1 80.94 138 VAL B N 1
ATOM 3513 C CA . VAL B 1 138 ? 7.832 5.691 4.375 1 80.94 138 VAL B CA 1
ATOM 3514 C C . VAL B 1 138 ? 7.816 4.582 3.324 1 80.94 138 VAL B C 1
ATOM 3516 O O . VAL B 1 138 ? 8.648 3.676 3.355 1 80.94 138 VAL B O 1
ATOM 3519 N N . ASP B 1 139 ? 6.809 4.68 2.5 1 81.5 139 ASP B N 1
ATOM 3520 C CA . ASP B 1 139 ? 6.703 3.744 1.386 1 81.5 139 ASP B CA 1
ATOM 3521 C C . ASP B 1 139 ? 7.387 4.293 0.137 1 81.5 139 ASP B C 1
ATOM 3523 O O . ASP B 1 139 ? 7.031 5.371 -0.348 1 81.5 139 ASP B O 1
ATOM 3527 N N . ILE B 1 140 ? 8.266 3.516 -0.302 1 85.19 140 ILE B N 1
ATOM 3528 C CA . ILE B 1 140 ? 8.992 3.895 -1.509 1 85.19 140 ILE B CA 1
ATOM 3529 C C . ILE B 1 140 ? 8.727 2.875 -2.615 1 85.19 140 ILE B C 1
ATOM 3531 O O . ILE B 1 140 ? 8.789 1.666 -2.383 1 85.19 140 ILE B O 1
ATOM 3535 N N . VAL B 1 141 ? 8.391 3.424 -3.766 1 85.38 141 VAL B N 1
ATOM 3536 C CA . VAL B 1 141 ? 8.148 2.553 -4.91 1 85.38 141 VAL B CA 1
ATOM 3537 C C . VAL B 1 141 ? 9.242 2.754 -5.957 1 85.38 141 VAL B C 1
ATOM 3539 O O . VAL B 1 141 ? 9.391 3.85 -6.5 1 85.38 141 VAL B O 1
ATOM 3542 N N . LEU B 1 142 ? 9.984 1.686 -6.18 1 86.81 142 LEU B N 1
ATOM 3543 C CA . LEU B 1 142 ? 11.062 1.716 -7.168 1 86.81 142 LEU B CA 1
ATOM 3544 C C . LEU B 1 142 ? 10.836 0.656 -8.242 1 86.81 142 LEU B C 1
ATOM 3546 O O . LEU B 1 142 ? 10.148 -0.34 -8.008 1 86.81 142 LEU B O 1
ATOM 3550 N N . THR B 1 143 ? 11.375 0.998 -9.414 1 84.88 143 THR B N 1
ATOM 3551 C CA . THR B 1 143 ? 11.484 -0.105 -10.367 1 84.88 143 THR B CA 1
ATOM 3552 C C . THR B 1 143 ? 12.516 -1.126 -9.883 1 84.88 143 THR B C 1
ATOM 3554 O O . THR B 1 143 ? 13.336 -0.827 -9.016 1 84.88 143 THR B O 1
ATOM 3557 N N . GLU B 1 144 ? 12.398 -2.281 -10.492 1 78.25 144 GLU B N 1
ATOM 3558 C CA . GLU B 1 144 ? 13.375 -3.309 -10.141 1 78.25 144 GLU B CA 1
ATOM 3559 C C . GLU B 1 144 ? 14.805 -2.826 -10.398 1 78.25 144 GLU B C 1
ATOM 3561 O O . GLU B 1 144 ? 15.703 -3.07 -9.586 1 78.25 144 GLU B O 1
ATOM 3566 N N . GLN B 1 145 ? 14.969 -2.164 -11.461 1 80.69 145 GLN B N 1
ATOM 3567 C CA . GLN B 1 145 ? 16.297 -1.646 -11.812 1 80.69 145 GLN B CA 1
ATOM 3568 C C . GLN B 1 145 ? 16.75 -0.594 -10.812 1 80.69 145 GLN B C 1
ATOM 3570 O O . GLN B 1 145 ? 17.922 -0.572 -10.422 1 80.69 145 GLN B O 1
ATOM 3575 N N . GLU B 1 146 ? 15.875 0.224 -10.445 1 85.94 146 GLU B N 1
ATOM 3576 C CA . GLU B 1 146 ? 16.188 1.252 -9.461 1 85.94 146 GLU B CA 1
ATOM 3577 C C . GLU B 1 146 ? 16.578 0.631 -8.117 1 85.94 146 GLU B C 1
ATOM 3579 O O . GLU B 1 146 ? 17.531 1.059 -7.48 1 85.94 146 GLU B O 1
ATOM 3584 N N . ALA B 1 147 ? 15.75 -0.287 -7.738 1 84.88 147 ALA B N 1
ATOM 3585 C CA . ALA B 1 147 ? 16.016 -0.944 -6.461 1 84.88 147 ALA B CA 1
ATOM 3586 C C . ALA B 1 147 ? 17.375 -1.62 -6.457 1 84.88 147 ALA B C 1
ATOM 3588 O O . ALA B 1 147 ? 18.125 -1.537 -5.473 1 84.88 147 ALA B O 1
ATOM 3589 N N . GLU B 1 148 ? 17.672 -2.287 -7.516 1 81.06 148 GLU B N 1
ATOM 3590 C CA . GLU B 1 148 ? 18.969 -2.941 -7.645 1 81.06 148 GLU B CA 1
ATOM 3591 C C . GLU B 1 148 ? 20.109 -1.927 -7.598 1 81.06 148 GLU B C 1
ATOM 3593 O O . GLU B 1 148 ? 21.125 -2.16 -6.945 1 81.06 148 GLU B O 1
ATOM 3598 N N . ALA B 1 149 ? 19.922 -0.851 -8.336 1 82.19 149 ALA B N 1
ATOM 3599 C CA . ALA B 1 149 ? 20.953 0.192 -8.367 1 82.19 149 ALA B CA 1
ATOM 3600 C C . ALA B 1 149 ? 21.172 0.776 -6.973 1 82.19 149 ALA B C 1
ATOM 3602 O O . ALA B 1 149 ? 22.312 0.959 -6.543 1 82.19 149 ALA B O 1
ATOM 3603 N N . VAL B 1 150 ? 20.094 1.042 -6.297 1 86.31 150 VAL B N 1
ATOM 3604 C CA . VAL B 1 150 ? 20.172 1.609 -4.957 1 86.31 150 VAL B CA 1
ATOM 3605 C C . VAL B 1 150 ? 20.812 0.602 -4.004 1 86.31 150 VAL B C 1
ATOM 3607 O O . VAL B 1 150 ? 21.672 0.96 -3.199 1 86.31 150 VAL B O 1
ATOM 3610 N N . GLY B 1 151 ? 20.312 -0.607 -4.109 1 84.44 151 GLY B N 1
ATOM 3611 C CA . GLY B 1 151 ? 20.906 -1.649 -3.285 1 84.44 151 GLY B CA 1
ATOM 3612 C C . GLY B 1 151 ? 22.406 -1.771 -3.467 1 84.44 151 GLY B C 1
ATOM 3613 O O . GLY B 1 151 ? 23.156 -1.917 -2.49 1 84.44 151 GLY B O 1
ATOM 3614 N N . THR B 1 152 ? 22.844 -1.708 -4.66 1 76.5 152 THR B N 1
ATOM 3615 C CA . THR B 1 152 ? 24.266 -1.809 -4.98 1 76.5 152 THR B CA 1
ATOM 3616 C C . THR B 1 152 ? 25.047 -0.647 -4.363 1 76.5 152 THR B C 1
ATOM 3618 O O . THR B 1 152 ? 26.125 -0.844 -3.799 1 76.5 152 THR B O 1
ATOM 3621 N N . VAL B 1 153 ? 24.5 0.521 -4.504 1 76.19 153 VAL B N 1
ATOM 3622 C CA . VAL B 1 153 ? 25.156 1.715 -3.973 1 76.19 153 VAL B CA 1
ATOM 3623 C C . VAL B 1 153 ? 25.266 1.611 -2.453 1 76.19 153 VAL B C 1
ATOM 3625 O O . VAL B 1 153 ? 26.297 1.944 -1.876 1 76.19 153 VAL B O 1
ATOM 3628 N N . VAL B 1 154 ? 24.234 1.208 -1.824 1 82 154 VAL B N 1
ATOM 3629 C CA . VAL B 1 154 ? 24.219 1.087 -0.371 1 82 154 VAL B CA 1
ATOM 3630 C C . VAL B 1 154 ? 25.203 0.004 0.062 1 82 154 VAL B C 1
ATOM 3632 O O . VAL B 1 154 ? 25.938 0.176 1.041 1 82 154 VAL B O 1
ATOM 3635 N N . ASP B 1 155 ? 25.219 -1.049 -0.669 1 77.31 155 ASP B N 1
ATOM 3636 C CA . ASP B 1 155 ? 26.156 -2.137 -0.378 1 77.31 155 ASP B CA 1
ATOM 3637 C C . ASP B 1 155 ? 27.594 -1.662 -0.47 1 77.31 155 ASP B C 1
ATOM 3639 O O . ASP B 1 155 ? 28.422 -1.997 0.383 1 77.31 155 ASP B O 1
ATOM 3643 N N . MET B 1 156 ? 27.875 -0.948 -1.494 1 67.31 156 MET B N 1
ATOM 3644 C CA . MET B 1 156 ? 29.219 -0.411 -1.688 1 67.31 156 MET B CA 1
ATOM 3645 C C . MET B 1 156 ? 29.594 0.536 -0.554 1 67.31 156 MET B C 1
ATOM 3647 O O . MET B 1 156 ? 30.734 0.521 -0.077 1 67.31 156 MET B O 1
ATOM 3651 N N . GLU B 1 157 ? 28.625 1.367 -0.183 1 71.19 157 GLU B N 1
ATOM 3652 C CA . GLU B 1 157 ? 28.859 2.305 0.91 1 71.19 157 GLU B CA 1
ATOM 3653 C C . GLU B 1 157 ? 29.188 1.57 2.207 1 71.19 157 GLU B C 1
ATOM 3655 O O . GLU B 1 157 ? 30 2.041 3.004 1 71.19 157 GLU B O 1
ATOM 3660 N N . LEU B 1 158 ? 28.578 0.473 2.416 1 69.56 158 LEU B N 1
ATOM 3661 C CA . LEU B 1 158 ? 28.75 -0.305 3.637 1 69.56 158 LEU B CA 1
ATOM 3662 C C . LEU B 1 158 ? 30.141 -0.929 3.695 1 69.56 158 LEU B C 1
ATOM 3664 O O . LEU B 1 158 ? 30.609 -1.3 4.77 1 69.56 158 LEU B O 1
ATOM 3668 N N . CYS B 1 159 ? 30.766 -1.048 2.566 1 60.5 159 CYS B N 1
ATOM 3669 C CA . CYS B 1 159 ? 32.125 -1.571 2.533 1 60.5 159 CYS B CA 1
ATOM 3670 C C . CYS B 1 159 ? 33.125 -0.547 3.074 1 60.5 159 CYS B C 1
ATOM 3672 O O . CYS B 1 159 ? 34.25 -0.897 3.439 1 60.5 159 CYS B O 1
ATOM 3674 N N . GLY B 1 160 ? 32.656 0.683 3.186 1 54.59 160 GLY B N 1
ATOM 3675 C CA . GLY B 1 160 ? 33.5 1.729 3.729 1 54.59 160 GLY B CA 1
ATOM 3676 C C . GLY B 1 160 ? 33.438 1.828 5.242 1 54.59 160 GLY B C 1
ATOM 3677 O O . GLY B 1 160 ? 32.875 0.963 5.898 1 54.59 160 GLY B O 1
ATOM 3678 N N . HIS B 1 161 ? 34.219 2.736 5.832 1 57.56 161 HIS B N 1
ATOM 3679 C CA . HIS B 1 161 ? 34.219 2.971 7.27 1 57.56 161 HIS B CA 1
ATOM 3680 C C . HIS B 1 161 ? 33.094 3.91 7.68 1 57.56 161 HIS B C 1
ATOM 3682 O O . HIS B 1 161 ? 32.969 5.012 7.145 1 57.56 161 HIS B O 1
ATOM 3688 N N . HIS B 1 162 ? 32.219 3.367 8.508 1 63.16 162 HIS B N 1
ATOM 3689 C CA . HIS B 1 162 ? 31.094 4.148 9.023 1 63.16 162 HIS B CA 1
ATOM 3690 C C . HIS B 1 162 ? 30.953 3.986 10.539 1 63.16 162 HIS B C 1
ATOM 3692 O O . HIS B 1 162 ? 31.359 2.963 11.094 1 63.16 162 HIS B O 1
ATOM 3698 N N . PRO B 1 163 ? 30.5 5.078 11.078 1 70 163 PRO B N 1
ATOM 3699 C CA . PRO B 1 163 ? 30.078 4.863 12.469 1 70 163 PRO B CA 1
ATOM 3700 C C . PRO B 1 163 ? 29.078 3.721 12.625 1 70 163 PRO B C 1
ATOM 3702 O O . PRO B 1 163 ? 28.266 3.484 11.727 1 70 163 PRO B O 1
ATOM 3705 N N . PRO B 1 164 ? 29.219 2.988 13.68 1 78.5 164 PRO B N 1
ATOM 3706 C CA . PRO B 1 164 ? 28.391 1.8 13.875 1 78.5 164 PRO B CA 1
ATOM 3707 C C . PRO B 1 164 ? 26.891 2.09 13.711 1 78.5 164 PRO B C 1
ATOM 3709 O O . PRO B 1 164 ? 26.156 1.265 13.172 1 78.5 164 PRO B O 1
ATOM 3712 N N . GLU B 1 165 ? 26.484 3.217 14.156 1 81.12 165 GLU B N 1
ATOM 3713 C CA . GLU B 1 165 ? 25.062 3.549 14.062 1 81.12 165 GLU B CA 1
ATOM 3714 C C . GLU B 1 165 ? 24.625 3.723 12.609 1 81.12 165 GLU B C 1
ATOM 3716 O O . GLU B 1 165 ? 23.562 3.248 12.219 1 81.12 165 GLU B O 1
ATOM 3721 N N . ALA B 1 166 ? 25.453 4.402 11.922 1 75.56 166 ALA B N 1
ATOM 3722 C CA . ALA B 1 166 ? 25.156 4.605 10.508 1 75.56 166 ALA B CA 1
ATOM 3723 C C . ALA B 1 166 ? 25.172 3.283 9.742 1 75.56 166 ALA B C 1
ATOM 3725 O O . ALA B 1 166 ? 24.344 3.057 8.867 1 75.56 166 ALA B O 1
ATOM 3726 N N . GLU B 1 167 ? 26.062 2.463 10.109 1 79.94 167 GLU B N 1
ATOM 3727 C CA . GLU B 1 167 ? 26.156 1.146 9.484 1 79.94 167 GLU B CA 1
ATOM 3728 C C . GLU B 1 167 ? 24.906 0.312 9.758 1 79.94 167 GLU B C 1
ATOM 3730 O O . GLU B 1 167 ? 24.422 -0.38 8.867 1 79.94 167 GLU B O 1
ATOM 3735 N N . ALA B 1 168 ? 24.484 0.418 10.906 1 87.81 168 ALA B N 1
ATOM 3736 C CA . ALA B 1 168 ? 23.297 -0.344 11.289 1 87.81 168 ALA B CA 1
ATOM 3737 C C . ALA B 1 168 ? 22.078 0.11 10.492 1 87.81 168 ALA B C 1
ATOM 3739 O O . ALA B 1 168 ? 21.266 -0.715 10.07 1 87.81 168 ALA B O 1
ATOM 3740 N N . ILE B 1 169 ? 21.953 1.396 10.281 1 87.06 169 ILE B N 1
ATOM 3741 C CA . ILE B 1 169 ? 20.812 1.963 9.547 1 87.06 169 ILE B CA 1
ATOM 3742 C C . ILE B 1 169 ? 20.875 1.526 8.086 1 87.06 169 ILE B C 1
ATOM 3744 O O . ILE B 1 169 ? 19.875 1.09 7.523 1 87.06 169 ILE B O 1
ATOM 3748 N N . LEU B 1 170 ? 22.031 1.614 7.559 1 83.81 170 LEU B N 1
ATOM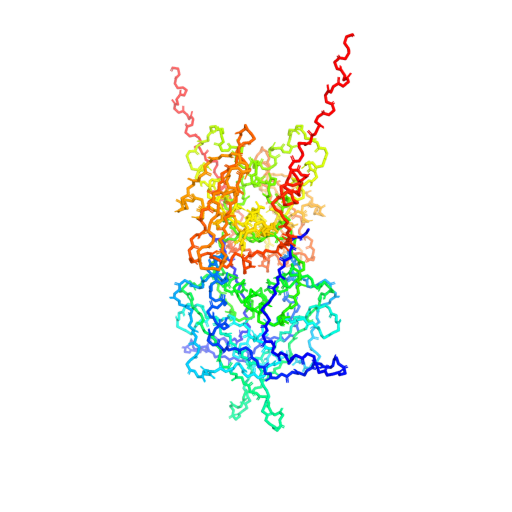 3749 C CA . LEU B 1 170 ? 22.188 1.257 6.152 1 83.81 170 LEU B CA 1
ATOM 3750 C C . LEU B 1 170 ? 22 -0.242 5.945 1 83.81 170 LEU B C 1
ATOM 3752 O O . LEU B 1 170 ? 21.406 -0.667 4.949 1 83.81 170 LEU B O 1
ATOM 3756 N N . ASN B 1 171 ? 22.516 -1.012 6.855 1 85 171 ASN B N 1
ATOM 3757 C CA . ASN B 1 171 ? 22.312 -2.455 6.773 1 85 171 ASN B CA 1
ATOM 3758 C C . ASN B 1 171 ? 20.844 -2.826 6.84 1 85 171 ASN B C 1
ATOM 3760 O O . ASN B 1 171 ? 20.375 -3.693 6.094 1 85 171 ASN B O 1
ATOM 3764 N N . SER B 1 172 ? 20.219 -2.188 7.719 1 88.56 172 SER B N 1
ATOM 3765 C CA . SER B 1 172 ? 18.781 -2.416 7.84 1 88.56 172 SER B CA 1
ATOM 3766 C C . SER B 1 172 ? 18.062 -2.029 6.559 1 88.56 172 SER B C 1
ATOM 3768 O O . SER B 1 172 ? 17.188 -2.76 6.09 1 88.56 172 SER B O 1
ATOM 3770 N N . ALA B 1 173 ? 18.406 -0.913 6.02 1 87.62 173 ALA B N 1
ATOM 3771 C CA . ALA B 1 173 ? 17.797 -0.457 4.77 1 87.62 173 ALA B CA 1
ATOM 3772 C C . ALA B 1 173 ? 18.094 -1.432 3.631 1 87.62 173 ALA B C 1
ATOM 3774 O O . ALA B 1 173 ? 17.203 -1.768 2.85 1 87.62 173 ALA B O 1
ATOM 3775 N N . LEU B 1 174 ? 19.297 -1.841 3.619 1 84.75 174 LEU B N 1
ATOM 3776 C CA . LEU B 1 174 ? 19.703 -2.75 2.555 1 84.75 174 LEU B CA 1
ATOM 3777 C C . LEU B 1 174 ? 18.922 -4.055 2.623 1 84.75 174 LEU B C 1
ATOM 3779 O O . LEU B 1 174 ? 18.516 -4.594 1.593 1 84.75 174 LEU B O 1
ATOM 3783 N N . GLU B 1 175 ? 18.75 -4.594 3.748 1 82.25 175 GLU B N 1
ATOM 3784 C CA . GLU B 1 175 ? 17.969 -5.816 3.922 1 82.25 175 GLU B CA 1
ATOM 3785 C C . GLU B 1 175 ? 16.562 -5.66 3.363 1 82.25 175 GLU B C 1
ATOM 3787 O O . GLU B 1 175 ? 16.031 -6.574 2.723 1 82.25 175 GLU B O 1
ATOM 3792 N N . LYS B 1 176 ? 16.031 -4.594 3.582 1 81.69 176 LYS B N 1
ATOM 3793 C CA . LYS B 1 176 ? 14.664 -4.32 3.129 1 81.69 176 LYS B CA 1
ATOM 3794 C C . LYS B 1 176 ? 14.625 -4.109 1.618 1 81.69 176 LYS B C 1
ATOM 3796 O O . LYS B 1 176 ? 13.656 -4.496 0.961 1 81.69 176 LYS B O 1
ATOM 3801 N N . ILE B 1 177 ? 15.609 -3.516 1.139 1 79.81 177 ILE B N 1
ATOM 3802 C CA . ILE B 1 177 ? 15.688 -3.273 -0.298 1 79.81 177 ILE B CA 1
ATOM 3803 C C . ILE B 1 177 ? 15.945 -4.59 -1.029 1 79.81 177 ILE B C 1
ATOM 3805 O O . ILE B 1 177 ? 15.344 -4.852 -2.072 1 79.81 177 ILE B O 1
ATOM 3809 N N . ASP B 1 178 ? 16.734 -5.449 -0.429 1 66.88 178 ASP B N 1
ATOM 3810 C CA . ASP B 1 178 ? 17.125 -6.711 -1.049 1 66.88 178 ASP B CA 1
ATOM 3811 C C . ASP B 1 178 ? 16.016 -7.742 -0.942 1 66.88 178 ASP B C 1
ATOM 3813 O O . ASP B 1 178 ? 15.914 -8.648 -1.771 1 66.88 178 ASP B O 1
ATOM 3817 N N . ARG B 1 179 ? 15.352 -7.621 0.127 1 60.12 179 ARG B N 1
ATOM 3818 C CA . ARG B 1 179 ? 14.281 -8.594 0.342 1 60.12 179 ARG B CA 1
ATOM 3819 C C . ARG B 1 179 ? 13.281 -8.57 -0.81 1 60.12 179 ARG B C 1
ATOM 3821 O O . ARG B 1 179 ? 12.688 -9.594 -1.143 1 60.12 179 ARG B O 1
ATOM 3828 N N . ILE B 1 180 ? 13.172 -7.461 -1.273 1 58.44 180 ILE B N 1
ATOM 3829 C CA . ILE B 1 180 ? 12.117 -7.355 -2.283 1 58.44 180 ILE B CA 1
ATOM 3830 C C . ILE B 1 180 ? 12.711 -7.621 -3.668 1 58.44 180 ILE B C 1
ATOM 3832 O O . ILE B 1 180 ? 11.969 -7.762 -4.645 1 58.44 180 ILE B O 1
ATOM 3836 N N . ALA B 1 181 ? 13.922 -7.816 -3.604 1 59.38 181 ALA B N 1
ATOM 3837 C CA . ALA B 1 181 ? 14.602 -8.055 -4.879 1 59.38 181 ALA B CA 1
ATOM 3838 C C . ALA B 1 181 ? 14.406 -9.492 -5.344 1 59.38 181 ALA B C 1
ATOM 3840 O O . ALA B 1 181 ? 14.273 -10.398 -4.523 1 59.38 181 ALA B O 1
ATOM 3841 N N . PHE B 1 182 ? 13.906 -9.602 -6.484 1 60.78 182 PHE B N 1
ATOM 3842 C CA . PHE B 1 182 ? 13.797 -10.906 -7.125 1 60.78 182 PHE B CA 1
ATOM 3843 C C . PHE B 1 182 ? 15.125 -11.32 -7.746 1 60.78 182 PHE B C 1
ATOM 3845 O O . PHE B 1 182 ? 15.93 -10.461 -8.125 1 60.78 182 PHE B O 1
ATOM 3852 N N . ALA B 1 183 ? 15.336 -12.609 -7.484 1 61.66 183 ALA B N 1
ATOM 3853 C CA . ALA B 1 183 ? 16.516 -13.188 -8.133 1 61.66 183 ALA B CA 1
ATOM 3854 C C . ALA B 1 183 ? 16.109 -14.086 -9.297 1 61.66 183 ALA B C 1
ATOM 3856 O O . ALA B 1 183 ? 15.117 -14.82 -9.211 1 61.66 183 ALA B O 1
ATOM 3857 N N . LYS B 1 184 ? 16.781 -13.812 -10.383 1 64.75 184 LYS B N 1
ATOM 3858 C CA . LYS B 1 184 ? 16.609 -14.758 -11.484 1 64.75 184 LYS B CA 1
ATOM 3859 C C . LYS B 1 184 ? 17.141 -16.141 -11.117 1 64.75 184 LYS B C 1
ATOM 3861 O O . LYS B 1 184 ? 18.266 -16.266 -10.633 1 64.75 184 LYS B O 1
ATOM 3866 N N . VAL B 1 185 ? 16.141 -17.078 -11.172 1 74.88 185 VAL B N 1
ATOM 3867 C CA . VAL B 1 185 ? 16.562 -18.438 -10.883 1 74.88 185 VAL B CA 1
ATOM 3868 C C . VAL B 1 185 ? 16.234 -19.344 -12.07 1 74.88 185 VAL B C 1
ATOM 3870 O O . VAL B 1 185 ? 15.359 -19.031 -12.883 1 74.88 185 VAL B O 1
ATOM 3873 N N . GLN B 1 186 ? 17.062 -20.391 -12.203 1 78.44 186 GLN B N 1
ATOM 3874 C CA . GLN B 1 186 ? 16.781 -21.438 -13.172 1 78.44 186 GLN B CA 1
ATOM 3875 C C . GLN B 1 186 ? 16.75 -22.812 -12.5 1 78.44 186 GLN B C 1
ATOM 3877 O O . GLN B 1 186 ? 17.5 -23.062 -11.562 1 78.44 186 GLN B O 1
ATOM 3882 N N . THR B 1 187 ? 15.758 -23.516 -12.898 1 85.88 187 THR B N 1
ATOM 3883 C CA . THR B 1 187 ? 15.672 -24.891 -12.422 1 85.88 187 THR B CA 1
ATOM 3884 C C . THR B 1 187 ? 15.695 -25.859 -13.586 1 85.88 187 THR B C 1
ATOM 3886 O O . THR B 1 187 ? 15.188 -25.562 -14.664 1 85.88 187 THR B O 1
ATOM 3889 N N . ILE B 1 188 ? 16.406 -26.984 -13.352 1 86.94 188 ILE B N 1
ATOM 3890 C CA . ILE B 1 188 ? 16.359 -28.125 -14.266 1 86.94 188 ILE B CA 1
ATOM 3891 C C . ILE B 1 188 ? 15.516 -29.25 -13.656 1 86.94 188 ILE B C 1
ATOM 3893 O O . ILE B 1 188 ? 15.695 -29.594 -12.492 1 86.94 188 ILE B O 1
ATOM 3897 N N . THR B 1 189 ? 14.57 -29.688 -14.43 1 87 189 THR B N 1
ATOM 3898 C CA . THR B 1 189 ? 13.742 -30.812 -14 1 87 189 THR B CA 1
ATOM 3899 C C . THR B 1 189 ? 13.961 -32 -14.914 1 87 189 THR B C 1
ATOM 3901 O O . THR B 1 189 ? 13.898 -31.891 -16.141 1 87 189 THR B O 1
ATOM 3904 N N . CYS B 1 190 ? 14.297 -33.125 -14.312 1 91.5 190 CYS B N 1
ATOM 3905 C CA . CYS B 1 190 ? 14.406 -34.406 -15.039 1 91.5 190 CYS B CA 1
ATOM 3906 C C . CYS B 1 190 ? 13.125 -35.219 -14.906 1 91.5 190 CYS B C 1
ATOM 3908 O O . CYS B 1 190 ? 12.672 -35.5 -13.797 1 91.5 190 CYS B O 1
ATOM 3910 N N . HIS B 1 191 ? 12.516 -35.562 -16 1 88.69 191 HIS B N 1
ATOM 3911 C CA . HIS B 1 191 ? 11.25 -36.281 -16.031 1 88.69 191 HIS B CA 1
ATOM 3912 C C . HIS B 1 191 ? 11.469 -37.75 -16.406 1 88.69 191 HIS B C 1
ATOM 3914 O O . HIS B 1 191 ? 10.523 -38.531 -16.422 1 88.69 191 HIS B O 1
ATOM 3920 N N . GLY B 1 192 ? 12.602 -38.062 -16.688 1 86.38 192 GLY B N 1
ATOM 3921 C CA . GLY B 1 192 ? 12.977 -39.375 -17.156 1 86.38 192 GLY B CA 1
ATOM 3922 C C . GLY B 1 192 ? 14.211 -39.375 -18.031 1 86.38 192 GLY B C 1
ATOM 3923 O O . GLY B 1 192 ? 15 -38.438 -18 1 86.38 192 GLY B O 1
ATOM 3924 N N . LYS B 1 193 ? 14.305 -40.5 -18.688 1 85.31 193 LYS B N 1
ATOM 3925 C CA . LYS B 1 193 ? 15.5 -40.625 -19.531 1 85.31 193 LYS B CA 1
ATOM 3926 C C . LYS B 1 193 ? 15.5 -39.594 -20.641 1 85.31 193 LYS B C 1
ATOM 3928 O O . LYS B 1 193 ? 14.586 -39.531 -21.453 1 85.31 193 LYS B O 1
ATOM 3933 N N . ASP B 1 194 ? 16.5 -38.656 -20.625 1 89.56 194 ASP B N 1
ATOM 3934 C CA . ASP B 1 194 ? 16.781 -37.625 -21.609 1 89.56 194 ASP B CA 1
ATOM 3935 C C . ASP B 1 194 ? 15.57 -36.719 -21.812 1 89.56 194 ASP B C 1
ATOM 3937 O O . ASP B 1 194 ? 15.227 -36.375 -22.938 1 89.56 194 ASP B O 1
ATOM 3941 N N . ASN B 1 195 ? 14.805 -36.562 -20.875 1 91.81 195 ASN B N 1
ATOM 3942 C CA . ASN B 1 195 ? 13.641 -35.688 -20.812 1 91.81 195 ASN B CA 1
ATOM 3943 C C . ASN B 1 195 ? 13.766 -34.688 -19.688 1 91.81 195 ASN B C 1
ATOM 3945 O O . ASN B 1 195 ? 13.516 -35 -18.516 1 91.81 195 ASN B O 1
ATOM 3949 N N . TYR B 1 196 ? 14.133 -33.469 -20.109 1 90.69 196 TYR B N 1
ATOM 3950 C CA . TYR B 1 196 ? 14.406 -32.438 -19.141 1 90.69 196 TYR B CA 1
ATOM 3951 C C . TYR B 1 196 ? 13.57 -31.188 -19.438 1 90.69 196 TYR B C 1
ATOM 3953 O O . TYR B 1 196 ? 13.07 -31.016 -20.547 1 90.69 196 TYR B O 1
ATOM 3961 N N . SER B 1 197 ? 13.336 -30.438 -18.359 1 87.12 197 SER B N 1
ATOM 3962 C CA . SER B 1 197 ? 12.758 -29.109 -18.5 1 87.12 197 SER B CA 1
ATOM 3963 C C . SER B 1 197 ? 13.609 -28.047 -17.797 1 87.12 197 SER B C 1
ATOM 3965 O O . SER B 1 197 ? 14.18 -28.312 -16.734 1 87.12 197 SER B O 1
ATOM 3967 N N . LEU B 1 198 ? 13.805 -26.953 -18.469 1 85.94 198 LEU B N 1
ATOM 3968 C CA . LEU B 1 198 ? 14.445 -25.766 -17.922 1 85.94 198 LEU B CA 1
ATOM 3969 C C . LEU B 1 198 ? 13.414 -24.688 -17.609 1 85.94 198 LEU B C 1
ATOM 3971 O O . LEU B 1 198 ? 12.625 -24.312 -18.484 1 85.94 198 LEU B O 1
ATOM 3975 N N .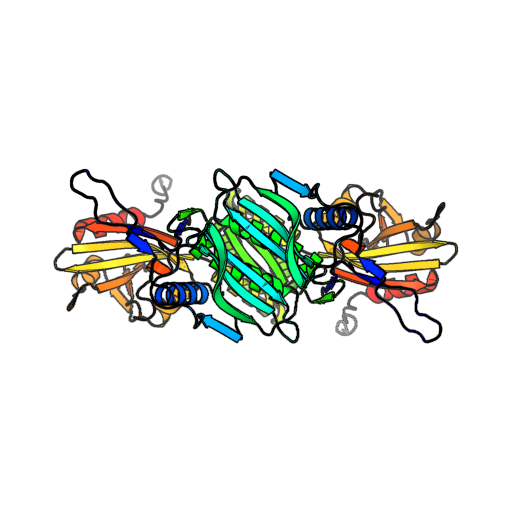 TRP B 1 199 ? 13.445 -24.391 -16.344 1 82.25 199 TRP B N 1
ATOM 3976 C CA . TRP B 1 199 ? 12.531 -23.328 -15.914 1 82.25 199 TRP B CA 1
ATOM 3977 C C . TRP B 1 199 ? 13.305 -22.109 -15.43 1 82.25 199 TRP B C 1
ATOM 3979 O O . TRP B 1 199 ? 14.227 -22.234 -14.617 1 82.25 199 TRP B O 1
ATOM 3989 N N . SER B 1 200 ? 13.086 -20.984 -16.078 1 75.94 200 SER B N 1
ATOM 3990 C CA . SER B 1 200 ? 13.656 -19.703 -15.664 1 75.94 200 SER B CA 1
ATOM 3991 C C . SER B 1 200 ? 12.586 -18.797 -15.07 1 75.94 200 SER B C 1
ATOM 3993 O O . SER B 1 200 ? 11.516 -18.625 -15.656 1 75.94 200 SER B O 1
ATOM 3995 N N . ALA B 1 201 ? 12.969 -18.484 -13.852 1 72 201 ALA B N 1
ATOM 3996 C CA . ALA B 1 201 ? 11.992 -17.609 -13.188 1 72 201 ALA B CA 1
ATOM 3997 C C . ALA B 1 201 ? 12.68 -16.609 -12.266 1 72 201 ALA B C 1
ATOM 3999 O O . ALA B 1 201 ? 13.891 -16.672 -12.078 1 72 201 ALA B O 1
ATOM 4000 N N . GLU B 1 202 ? 11.953 -15.625 -11.945 1 69.25 202 GLU B N 1
ATOM 4001 C CA . GLU B 1 202 ? 12.367 -14.734 -10.867 1 69.25 202 GLU B CA 1
ATOM 4002 C C . GLU B 1 202 ? 11.617 -15.047 -9.57 1 69.25 202 GLU B C 1
ATOM 4004 O O . GLU B 1 202 ? 10.391 -15.156 -9.57 1 69.25 202 GLU B O 1
ATOM 4009 N N . ILE B 1 203 ? 12.469 -15.398 -8.602 1 69.19 203 ILE B N 1
ATOM 4010 C CA . ILE B 1 203 ? 11.875 -15.688 -7.301 1 69.19 203 ILE B CA 1
ATOM 4011 C C . ILE B 1 203 ? 12.383 -14.68 -6.27 1 69.19 203 ILE B C 1
ATOM 4013 O O . ILE B 1 203 ? 13.414 -14.031 -6.477 1 69.19 203 ILE B O 1
ATOM 4017 N N . PRO B 1 204 ? 11.562 -14.422 -5.258 1 62.62 204 PRO B N 1
ATOM 4018 C CA . PRO B 1 204 ? 12.078 -13.562 -4.195 1 62.62 204 PRO B CA 1
ATOM 4019 C C . PRO B 1 204 ? 13.461 -13.977 -3.709 1 62.62 204 PRO B C 1
ATOM 4021 O O . PRO B 1 204 ? 13.719 -15.172 -3.531 1 62.62 204 PRO B O 1
ATOM 4024 N N . LYS B 1 205 ? 14.281 -13.047 -3.584 1 63.19 205 LYS B N 1
ATOM 4025 C CA . LYS B 1 205 ? 15.664 -13.297 -3.189 1 63.19 205 LYS B CA 1
ATOM 4026 C C . LYS B 1 205 ? 15.727 -14.062 -1.867 1 63.19 205 LYS B C 1
ATOM 4028 O O . LYS B 1 205 ? 16.578 -14.93 -1.685 1 63.19 205 LYS B O 1
ATOM 4033 N N . ASP B 1 206 ? 14.75 -13.703 -1.038 1 62.41 206 ASP B N 1
ATOM 4034 C CA . ASP B 1 206 ? 14.734 -14.398 0.247 1 62.41 206 ASP B CA 1
ATOM 4035 C C . ASP B 1 206 ? 14.461 -15.891 0.063 1 62.41 206 ASP B C 1
ATOM 4037 O O . ASP B 1 206 ? 15.008 -16.719 0.796 1 62.41 206 ASP B O 1
ATOM 4041 N N . MET B 1 207 ? 13.617 -16.172 -0.819 1 68.38 207 MET B N 1
ATOM 4042 C CA . MET B 1 207 ? 13.352 -17.562 -1.118 1 68.38 207 MET B CA 1
ATOM 4043 C C . MET B 1 207 ? 14.602 -18.25 -1.653 1 68.38 207 MET B C 1
ATOM 4045 O O . MET B 1 207 ? 14.891 -19.391 -1.285 1 68.38 207 MET B O 1
ATOM 4049 N N . LEU B 1 208 ? 15.203 -17.594 -2.535 1 71.69 208 LEU B N 1
ATOM 4050 C CA . LEU B 1 208 ? 16.453 -18.141 -3.057 1 71.69 208 LEU B CA 1
ATOM 4051 C C . LEU B 1 208 ? 17.453 -18.391 -1.932 1 71.69 208 LEU B C 1
ATOM 4053 O O . LEU B 1 208 ? 18.047 -19.453 -1.86 1 71.69 208 LEU B O 1
ATOM 4057 N N . HIS B 1 209 ? 17.469 -17.484 -1.052 1 65.25 209 HIS B N 1
ATOM 4058 C CA . HIS B 1 209 ? 18.406 -17.625 0.065 1 65.25 209 HIS B CA 1
ATOM 4059 C C . HIS B 1 209 ? 18.031 -18.812 0.939 1 65.25 209 HIS B C 1
ATOM 4061 O O . HIS B 1 209 ? 18.906 -19.562 1.386 1 65.25 209 HIS B O 1
ATOM 4067 N N . SER B 1 210 ? 16.828 -18.922 1.153 1 64.75 210 SER B N 1
ATOM 4068 C CA . SER B 1 210 ? 16.359 -20.062 1.945 1 64.75 210 SER B CA 1
ATOM 4069 C C . SER B 1 210 ? 16.703 -21.391 1.279 1 64.75 210 SER B C 1
ATOM 4071 O O . SER B 1 210 ? 17.125 -22.328 1.951 1 64.75 210 SER B O 1
ATOM 4073 N N . ILE B 1 211 ? 16.5 -21.438 -0.001 1 72.31 211 ILE B N 1
ATOM 4074 C CA . ILE B 1 211 ? 16.828 -22.656 -0.741 1 72.31 211 ILE B CA 1
ATOM 4075 C C . ILE B 1 211 ? 18.328 -22.922 -0.652 1 72.31 211 ILE B C 1
ATOM 4077 O O . ILE B 1 211 ? 18.75 -24.031 -0.323 1 72.31 211 ILE B O 1
ATOM 4081 N N . LEU B 1 212 ? 19.109 -21.891 -0.83 1 69.38 212 LEU B N 1
ATOM 4082 C CA . LEU B 1 212 ? 20.562 -22.047 -0.858 1 69.38 212 LEU B CA 1
ATOM 4083 C C . LEU B 1 212 ? 21.109 -22.406 0.52 1 69.38 212 LEU B C 1
ATOM 4085 O O . LEU B 1 212 ? 22.094 -23.141 0.629 1 69.38 212 LEU B O 1
ATOM 4089 N N . HIS B 1 213 ? 20.453 -21.984 1.488 1 64.56 213 HIS B N 1
ATOM 4090 C CA . HIS B 1 213 ? 20.891 -22.25 2.852 1 64.56 213 HIS B CA 1
ATOM 4091 C C . HIS B 1 213 ? 20.547 -23.672 3.275 1 64.56 213 HIS B C 1
ATOM 4093 O O . HIS B 1 213 ? 21.297 -24.312 4.031 1 64.56 213 HIS B O 1
ATOM 4099 N N . GLU B 1 214 ? 19.5 -24.172 2.846 1 62.44 214 GLU B N 1
ATOM 4100 C CA . GLU B 1 214 ? 19 -25.438 3.348 1 62.44 214 GLU B CA 1
ATOM 4101 C C . GLU B 1 214 ? 19.328 -26.578 2.396 1 62.44 214 GLU B C 1
ATOM 4103 O O . GLU B 1 214 ? 19.312 -27.75 2.791 1 62.44 214 GLU B O 1
ATOM 4108 N N . ALA B 1 215 ? 19.594 -26.234 1.191 1 63.97 215 ALA B N 1
ATOM 4109 C CA . ALA B 1 215 ? 19.656 -27.25 0.139 1 63.97 215 ALA B CA 1
ATOM 4110 C C . ALA B 1 215 ? 21.016 -27.938 0.121 1 63.97 215 ALA B C 1
ATOM 4112 O O . ALA B 1 215 ? 22.031 -27.344 0.484 1 63.97 215 ALA B O 1
ATOM 4113 N N . CYS B 1 216 ? 20.953 -29.266 -0.108 1 69.81 216 CYS B N 1
ATOM 4114 C CA . CYS B 1 216 ? 22.188 -29.969 -0.453 1 69.81 216 CYS B CA 1
ATOM 4115 C C . CYS B 1 216 ? 22.688 -29.562 -1.832 1 69.81 216 CYS B C 1
ATOM 4117 O O . CYS B 1 216 ? 21.922 -29.578 -2.801 1 69.81 216 CYS B O 1
ATOM 4119 N N . GLU B 1 217 ? 24 -29.156 -1.775 1 75.69 217 GLU B N 1
ATOM 4120 C CA . GLU B 1 217 ? 24.625 -28.656 -2.994 1 75.69 217 GLU B CA 1
ATOM 4121 C C . GLU B 1 217 ? 25.516 -29.719 -3.639 1 75.69 217 GLU B C 1
ATOM 4123 O O . GLU B 1 217 ? 26.188 -30.469 -2.941 1 75.69 217 GLU B O 1
ATOM 4128 N N . ARG B 1 218 ? 25.422 -29.953 -4.961 1 80.5 218 ARG B N 1
ATOM 4129 C CA . ARG B 1 218 ? 26.344 -30.719 -5.789 1 80.5 218 ARG B CA 1
ATOM 4130 C C . ARG B 1 218 ? 26.969 -29.844 -6.867 1 80.5 218 ARG B C 1
ATOM 4132 O O . ARG B 1 218 ? 26.281 -29.109 -7.559 1 80.5 218 ARG B O 1
ATOM 4139 N N . VAL B 1 219 ? 28.297 -29.875 -6.859 1 80 219 VAL B N 1
ATOM 4140 C CA . VAL B 1 219 ? 29 -29.031 -7.824 1 80 219 VAL B CA 1
ATOM 4141 C C . VAL B 1 219 ? 29.625 -29.906 -8.914 1 80 219 VAL B C 1
ATOM 4143 O O . VAL B 1 219 ? 30.109 -31 -8.641 1 80 219 VAL B O 1
ATOM 4146 N N . GLY B 1 220 ? 29.547 -29.484 -10.18 1 81.44 220 GLY B N 1
ATOM 4147 C CA . GLY B 1 220 ? 30.109 -30.188 -11.32 1 81.44 220 GLY B CA 1
ATOM 4148 C C . GLY B 1 220 ? 29.766 -29.531 -12.648 1 81.44 220 GLY B C 1
ATOM 4149 O O . GLY B 1 220 ? 29.297 -28.391 -12.688 1 81.44 220 GLY B O 1
ATOM 4150 N N . THR B 1 221 ? 30.219 -30.234 -13.672 1 83.19 221 THR B N 1
ATOM 4151 C CA . THR B 1 221 ? 29.781 -29.766 -14.984 1 83.19 221 THR B CA 1
ATOM 4152 C C . THR B 1 221 ? 28.281 -30 -15.164 1 83.19 221 THR B C 1
ATOM 4154 O O . THR B 1 221 ? 27.703 -30.859 -14.508 1 83.19 221 THR B O 1
ATOM 4157 N N . LEU B 1 222 ? 27.719 -29.188 -15.984 1 87.75 222 LEU B N 1
ATOM 4158 C CA . LEU B 1 222 ? 26.281 -29.328 -16.219 1 87.75 222 LEU B CA 1
ATOM 4159 C C . LEU B 1 222 ? 25.953 -30.75 -16.688 1 87.75 222 LEU B C 1
ATOM 4161 O O . LEU B 1 222 ? 24.953 -31.328 -16.266 1 87.75 222 LEU B O 1
ATOM 4165 N N . ASP B 1 223 ? 26.781 -31.25 -17.609 1 89.62 223 ASP B N 1
ATOM 4166 C CA . ASP B 1 223 ? 26.594 -32.594 -18.156 1 89.62 223 ASP B CA 1
ATOM 4167 C C . ASP B 1 223 ? 26.578 -33.625 -17.047 1 89.62 223 ASP B C 1
ATOM 4169 O O . ASP B 1 223 ? 25.672 -34.469 -17 1 89.62 223 ASP B O 1
ATOM 4173 N N . GLU B 1 224 ? 27.5 -33.562 -16.172 1 89.56 224 GLU B N 1
ATOM 4174 C CA . GLU B 1 224 ? 27.609 -34.531 -15.078 1 89.56 224 GLU B CA 1
ATOM 4175 C C . GLU B 1 224 ? 26.422 -34.406 -14.125 1 89.56 224 GLU B C 1
ATOM 4177 O O . GLU B 1 224 ? 25.891 -35.406 -13.672 1 89.56 224 GLU B O 1
ATOM 4182 N N . LEU B 1 225 ? 26.141 -33.219 -13.828 1 90.69 225 LEU B N 1
ATOM 4183 C CA . LEU B 1 225 ? 25.062 -33 -12.859 1 90.69 225 LEU B CA 1
ATOM 4184 C C . LEU B 1 225 ? 23.719 -33.469 -13.406 1 90.69 225 LEU B C 1
ATOM 4186 O O . LEU B 1 225 ? 22.938 -34.062 -12.68 1 90.69 225 LEU B O 1
ATOM 4190 N N . MET B 1 226 ? 23.469 -33.219 -14.625 1 91.88 226 MET B N 1
ATOM 4191 C CA . MET B 1 226 ? 22.219 -33.656 -15.234 1 91.88 226 MET B CA 1
ATOM 4192 C C . MET B 1 226 ? 22.141 -35.156 -15.336 1 91.88 226 MET B C 1
ATOM 4194 O O . MET B 1 226 ? 21.078 -35.75 -15.117 1 91.88 226 MET B O 1
ATOM 4198 N N . ASP B 1 227 ? 23.219 -35.75 -15.633 1 90.19 227 ASP B N 1
ATOM 4199 C CA . ASP B 1 227 ? 23.281 -37.219 -15.727 1 90.19 227 ASP B CA 1
ATOM 4200 C C . ASP B 1 227 ? 23 -37.875 -14.375 1 90.19 227 ASP B C 1
ATOM 4202 O O . ASP B 1 227 ? 22.484 -38.969 -14.312 1 90.19 227 ASP B O 1
ATOM 4206 N N . ALA B 1 228 ? 23.359 -37.156 -13.383 1 88.94 228 ALA B N 1
ATOM 4207 C CA . ALA B 1 228 ? 23.234 -37.719 -12.039 1 88.94 228 ALA B CA 1
ATOM 4208 C C . ALA B 1 228 ? 21.797 -37.625 -11.547 1 88.94 228 ALA B C 1
ATOM 4210 O O . ALA B 1 228 ? 21.438 -38.219 -10.523 1 88.94 228 ALA B O 1
ATOM 4211 N N . MET B 1 229 ? 21.031 -36.781 -12.227 1 89.44 229 MET B N 1
ATOM 4212 C CA . MET B 1 229 ? 19.625 -36.688 -11.836 1 89.44 229 MET B CA 1
ATOM 4213 C C . MET B 1 229 ? 18.906 -38 -12.109 1 89.44 229 MET B C 1
ATOM 4215 O O . MET B 1 229 ? 19.109 -38.625 -13.148 1 89.44 229 MET B O 1
ATOM 4219 N N . ASN B 1 230 ? 18.203 -38.531 -11.078 1 80.81 230 ASN B N 1
ATOM 4220 C CA . ASN B 1 230 ? 17.484 -39.812 -11.172 1 80.81 230 ASN B CA 1
ATOM 4221 C C . ASN B 1 230 ? 16.094 -39.719 -10.57 1 80.81 230 ASN B C 1
ATOM 4223 O O . ASN B 1 230 ? 15.906 -39.938 -9.375 1 80.81 230 ASN B O 1
ATOM 4227 N N . PRO B 1 231 ? 15.141 -39.312 -11.461 1 79.25 231 PRO B N 1
ATOM 4228 C CA . PRO B 1 231 ? 13.781 -39.25 -10.914 1 79.25 231 PRO B CA 1
ATOM 4229 C C . PRO B 1 231 ? 13.227 -40.594 -10.516 1 79.25 231 PRO B C 1
ATOM 4231 O O . PRO B 1 231 ? 13.133 -41.5 -11.359 1 79.25 231 PRO B O 1
ATOM 4234 N N . LYS B 1 232 ? 13.266 -41.125 -9.367 1 69.69 232 LYS B N 1
ATOM 4235 C CA . LYS B 1 232 ? 12.695 -42.406 -8.945 1 69.69 232 LYS B CA 1
ATOM 4236 C C . LYS B 1 232 ? 11.18 -42.438 -9.125 1 69.69 232 LYS B C 1
ATOM 4238 O O . LYS B 1 232 ? 10.617 -43.406 -9.633 1 69.69 232 LYS B O 1
ATOM 4243 N N . ASP B 1 233 ? 10.547 -41.562 -8.539 1 68.06 233 ASP B N 1
ATOM 4244 C CA . ASP B 1 233 ? 9.094 -41.469 -8.594 1 68.06 233 ASP B CA 1
ATOM 4245 C C . ASP B 1 233 ? 8.648 -40.094 -9.07 1 68.06 233 ASP B C 1
ATOM 4247 O O . ASP B 1 233 ? 8.469 -39.156 -8.258 1 68.06 233 ASP B O 1
ATOM 4251 N N . GLY B 1 234 ? 8.617 -40 -10.516 1 77.75 234 GLY B N 1
ATOM 4252 C CA . GLY B 1 234 ? 8.031 -38.781 -11.023 1 77.75 234 GLY B CA 1
ATOM 4253 C C . GLY B 1 234 ? 9.047 -37.844 -11.68 1 77.75 234 GLY B C 1
ATOM 4254 O O . GLY B 1 234 ? 9.602 -38.188 -12.734 1 77.75 234 GLY B O 1
ATOM 4255 N N . TYR B 1 235 ? 9.258 -36.719 -11.086 1 82.31 235 TYR B N 1
ATOM 4256 C CA . TYR B 1 235 ? 10.219 -35.781 -11.625 1 82.31 235 TYR B CA 1
ATOM 4257 C C . TYR B 1 235 ? 11.195 -35.312 -10.547 1 82.31 235 TYR B C 1
ATOM 4259 O O . TYR B 1 235 ? 10.938 -35.5 -9.352 1 82.31 235 TYR B O 1
ATOM 4267 N N . GLU B 1 236 ? 12.43 -35.062 -10.914 1 87.06 236 GLU B N 1
ATOM 4268 C CA . GLU B 1 236 ? 13.438 -34.469 -10.039 1 87.06 236 GLU B CA 1
ATOM 4269 C C . GLU B 1 236 ? 13.781 -33.062 -10.484 1 87.06 236 GLU B C 1
ATOM 4271 O O . GLU B 1 236 ? 14.18 -32.844 -11.633 1 87.06 236 GLU B O 1
ATOM 4276 N N . MET B 1 237 ? 13.594 -32.094 -9.578 1 87 237 MET B N 1
ATOM 4277 C CA . MET B 1 237 ? 13.867 -30.672 -9.875 1 87 237 MET B CA 1
ATOM 4278 C C . MET B 1 237 ? 15.047 -30.172 -9.055 1 87 237 MET B C 1
ATOM 4280 O O . MET B 1 237 ? 15.164 -30.484 -7.863 1 87 237 MET B O 1
ATOM 4284 N N . ARG B 1 238 ? 15.969 -29.516 -9.727 1 87.5 238 ARG B N 1
ATOM 4285 C CA . ARG B 1 238 ? 17.109 -28.875 -9.07 1 87.5 238 ARG B CA 1
ATOM 4286 C C . ARG B 1 238 ? 17.234 -27.422 -9.477 1 87.5 238 ARG B C 1
ATOM 4288 O O . ARG B 1 238 ? 17.031 -27.078 -10.648 1 87.5 238 ARG B O 1
ATOM 4295 N N . LEU B 1 239 ? 17.438 -26.609 -8.453 1 87.31 239 LEU B N 1
ATOM 4296 C CA . LEU B 1 239 ? 17.891 -25.25 -8.734 1 87.31 239 LEU B CA 1
ATOM 4297 C C . LEU B 1 239 ? 19.375 -25.234 -9.039 1 87.31 239 LEU B C 1
ATOM 4299 O O . LEU B 1 239 ? 20.156 -25.922 -8.383 1 87.31 239 LEU B O 1
ATOM 4303 N N . PHE B 1 240 ? 19.75 -24.547 -10.094 1 83.56 240 PHE B N 1
ATOM 4304 C CA . PHE B 1 240 ? 21.188 -24.531 -10.344 1 83.56 240 PHE B CA 1
ATOM 4305 C C . PHE B 1 240 ? 21.703 -23.109 -10.469 1 83.56 240 PHE B C 1
ATOM 4307 O O . PHE B 1 240 ? 20.953 -22.203 -10.852 1 83.56 240 PHE B O 1
ATOM 4314 N N . ILE B 1 241 ? 22.938 -22.844 -10.016 1 73.75 241 ILE B N 1
ATOM 4315 C CA . ILE B 1 241 ? 23.672 -21.594 -10.102 1 73.75 241 ILE B CA 1
ATOM 4316 C C . ILE B 1 241 ? 25.031 -21.828 -10.75 1 73.75 241 ILE B C 1
ATOM 4318 O O . ILE B 1 241 ? 25.672 -22.844 -10.5 1 73.75 241 ILE B O 1
ATOM 4322 N N . GLN B 1 242 ? 25.328 -20.891 -11.641 1 67.56 242 GLN B N 1
ATOM 4323 C CA . GLN B 1 242 ? 26.656 -20.969 -12.234 1 67.56 242 GLN B CA 1
ATOM 4324 C C . GLN B 1 242 ? 27.719 -20.469 -11.258 1 67.56 242 GLN B C 1
ATOM 4326 O O . GLN B 1 242 ? 27.531 -19.453 -10.602 1 67.56 242 GLN B O 1
ATOM 4331 N N . THR B 1 243 ? 28.594 -21.312 -11.023 1 57.72 243 THR B N 1
ATOM 4332 C CA . THR B 1 243 ? 29.734 -20.953 -10.188 1 57.72 243 THR B CA 1
ATOM 4333 C C . THR B 1 243 ? 30.938 -20.562 -11.047 1 57.72 243 THR B C 1
ATOM 4335 O O . THR B 1 243 ? 30.938 -20.781 -12.258 1 57.72 243 THR B O 1
ATOM 4338 N N . PRO B 1 244 ? 31.859 -19.812 -10.32 1 57.81 244 PRO B N 1
ATOM 4339 C CA . PRO B 1 244 ? 33.062 -19.516 -11.094 1 57.81 244 PRO B CA 1
ATOM 4340 C C . PRO B 1 244 ? 33.719 -20.766 -11.68 1 57.81 244 PRO B C 1
ATOM 4342 O O . PRO B 1 244 ? 33.688 -21.828 -11.055 1 57.81 244 PRO B O 1
ATOM 4345 N N . GLY B 1 245 ? 34.344 -20.766 -12.945 1 56.38 245 GLY B N 1
ATOM 4346 C CA . GLY B 1 245 ? 35.062 -21.859 -13.578 1 56.38 245 GLY B CA 1
ATOM 4347 C C . GLY B 1 245 ? 34.156 -22.797 -14.359 1 56.38 245 GLY B C 1
ATOM 4348 O O . GLY B 1 245 ? 34.406 -24 -14.453 1 56.38 245 GLY B O 1
ATOM 4349 N N . ARG B 1 246 ? 33.125 -22.359 -14.922 1 60.5 246 ARG B N 1
ATOM 4350 C CA . ARG B 1 246 ? 32.188 -23.078 -15.758 1 60.5 246 ARG B CA 1
ATOM 4351 C C . ARG B 1 246 ? 31.562 -24.25 -15 1 60.5 246 ARG B C 1
ATOM 4353 O O . ARG B 1 246 ? 31.297 -25.312 -15.578 1 60.5 246 ARG B O 1
ATOM 4360 N N . GLN B 1 247 ? 31.625 -24.188 -13.742 1 72.81 247 GLN B N 1
ATOM 4361 C CA . GLN B 1 247 ? 30.953 -25.172 -12.914 1 72.81 247 GLN B CA 1
ATOM 4362 C C . GLN B 1 247 ? 29.578 -24.672 -12.484 1 72.81 247 GLN B C 1
ATOM 4364 O O . GLN B 1 247 ? 29.266 -23.484 -12.609 1 72.81 247 GLN B O 1
ATOM 4369 N N . PHE B 1 248 ? 28.766 -25.688 -12.312 1 81.12 248 PHE B N 1
ATOM 4370 C CA . PHE B 1 248 ? 27.406 -25.406 -11.844 1 81.12 248 PHE B CA 1
ATOM 4371 C C . PHE B 1 248 ? 27.172 -26.031 -10.477 1 81.12 248 PHE B C 1
ATOM 4373 O O . PHE B 1 248 ? 27.766 -27.062 -10.141 1 81.12 248 PHE B O 1
ATOM 4380 N N . ALA B 1 249 ? 26.469 -25.344 -9.688 1 77.94 249 ALA B N 1
ATOM 4381 C CA . ALA B 1 249 ? 25.969 -25.875 -8.43 1 77.94 249 ALA B CA 1
ATOM 4382 C C . ALA B 1 249 ? 24.469 -26.203 -8.516 1 77.94 249 ALA B C 1
ATOM 4384 O O . ALA B 1 249 ? 23.672 -25.344 -8.906 1 77.94 249 ALA B O 1
ATOM 4385 N N . PHE B 1 250 ? 24.156 -27.531 -8.312 1 87.06 250 PHE B N 1
ATOM 4386 C CA . PHE B 1 250 ? 22.766 -27.953 -8.234 1 87.06 250 PHE B CA 1
ATOM 4387 C C . PHE B 1 250 ? 22.281 -27.984 -6.785 1 87.06 250 PHE B C 1
ATOM 4389 O O . PHE B 1 250 ? 22.984 -28.484 -5.906 1 87.06 250 PHE B O 1
ATOM 4396 N N . TYR B 1 251 ? 21.172 -27.375 -6.57 1 82.88 251 TYR B N 1
ATOM 4397 C CA . TYR B 1 251 ? 20.562 -27.359 -5.246 1 82.88 251 TYR B CA 1
ATOM 4398 C C . TYR B 1 251 ? 19.234 -28.125 -5.242 1 82.88 251 TYR B C 1
ATOM 4400 O O . TYR B 1 251 ? 18.391 -27.922 -6.113 1 82.88 251 TYR B O 1
ATOM 4408 N N . ARG B 1 252 ? 19.156 -29.062 -4.246 1 84.31 252 ARG B N 1
ATOM 4409 C CA . ARG B 1 252 ? 17.844 -29.672 -4.023 1 84.31 252 ARG B CA 1
ATOM 4410 C C . ARG B 1 252 ? 16.875 -28.672 -3.41 1 84.31 252 ARG B C 1
ATOM 4412 O O . ARG B 1 252 ? 17.203 -28 -2.428 1 84.31 252 ARG B O 1
ATOM 4419 N N . ILE B 1 253 ? 15.773 -28.547 -4.039 1 77.56 253 ILE B N 1
ATOM 4420 C CA . ILE B 1 253 ? 14.75 -27.641 -3.52 1 77.56 253 ILE B CA 1
ATOM 4421 C C . ILE B 1 253 ? 13.984 -28.312 -2.391 1 77.56 253 ILE B C 1
ATOM 4423 O O . ILE B 1 253 ? 13.414 -29.391 -2.58 1 77.56 253 ILE B O 1
ATOM 4427 N N . PRO B 1 254 ? 13.953 -27.719 -1.234 1 68.88 254 PRO B N 1
ATOM 4428 C CA . PRO B 1 254 ? 13.172 -28.297 -0.137 1 68.88 254 PRO B CA 1
ATOM 4429 C C . PRO B 1 254 ? 11.703 -28.469 -0.486 1 68.88 254 PRO B C 1
ATOM 4431 O O . PRO B 1 254 ? 11.133 -27.672 -1.227 1 68.88 254 PRO B O 1
ATOM 4434 N N . GLU B 1 255 ? 11.07 -29.469 0.084 1 71.5 255 GLU B N 1
ATOM 4435 C CA . GLU B 1 255 ? 9.688 -29.828 -0.226 1 71.5 255 GLU B CA 1
ATOM 4436 C C . GLU B 1 255 ? 8.75 -28.641 0.009 1 71.5 255 GLU B C 1
ATOM 4438 O O . GLU B 1 255 ? 7.824 -28.406 -0.774 1 71.5 255 GLU B O 1
ATOM 4443 N N . ARG B 1 256 ? 8.992 -27.953 1.034 1 63.88 256 ARG B N 1
ATOM 4444 C CA . ARG B 1 256 ? 8.109 -26.844 1.386 1 63.88 256 ARG B CA 1
ATOM 4445 C C . ARG B 1 256 ? 8.164 -25.734 0.328 1 63.88 256 ARG B C 1
ATOM 4447 O O . ARG B 1 256 ? 7.27 -24.891 0.259 1 63.88 256 ARG B O 1
ATOM 4454 N N . LEU B 1 257 ? 9.203 -25.812 -0.574 1 63.75 257 LEU B N 1
ATOM 4455 C CA . LEU B 1 257 ? 9.383 -24.781 -1.589 1 63.75 257 LEU B CA 1
ATOM 4456 C C . LEU B 1 257 ? 9.258 -25.359 -2.99 1 63.75 257 LEU B C 1
ATOM 4458 O O . LEU B 1 257 ? 9.703 -24.75 -3.965 1 63.75 257 LEU B O 1
ATOM 4462 N N . SER B 1 258 ? 8.758 -26.516 -3.125 1 63.03 258 SER B N 1
ATOM 4463 C CA . SER B 1 258 ? 8.703 -27.219 -4.402 1 63.03 258 SER B CA 1
ATOM 4464 C C . SER B 1 258 ? 7.758 -26.531 -5.379 1 63.03 258 SER B C 1
ATOM 4466 O O . SER B 1 258 ? 7.848 -26.734 -6.59 1 63.03 258 SER B O 1
ATOM 4468 N N . ASN B 1 259 ? 6.953 -25.703 -4.852 1 61.25 259 ASN B N 1
ATOM 4469 C CA . ASN B 1 259 ? 6.047 -24.969 -5.73 1 61.25 259 ASN B CA 1
ATOM 4470 C C . ASN B 1 259 ? 6.598 -23.578 -6.066 1 61.25 259 ASN B C 1
ATOM 4472 O O . ASN B 1 259 ? 5.898 -22.578 -5.914 1 61.25 259 ASN B O 1
ATOM 4476 N N . LEU B 1 260 ? 7.809 -23.562 -6.594 1 65.06 260 LEU B N 1
ATOM 4477 C CA . LEU B 1 260 ? 8.484 -22.312 -6.918 1 65.06 260 LEU B CA 1
ATOM 4478 C C . LEU B 1 260 ? 7.645 -21.484 -7.883 1 65.06 260 LEU B C 1
ATOM 4480 O O . LEU B 1 260 ? 7.691 -20.25 -7.84 1 65.06 260 LEU B O 1
ATOM 4484 N N . GLU B 1 261 ? 6.984 -22.281 -8.695 1 63.22 261 GLU B N 1
ATOM 4485 C CA . GLU B 1 261 ? 6.207 -21.609 -9.727 1 63.22 261 GLU B CA 1
ATOM 4486 C C . GLU B 1 261 ? 5.152 -20.688 -9.117 1 63.22 261 GLU B C 1
ATOM 4488 O O . GLU B 1 261 ? 4.793 -19.672 -9.711 1 63.22 261 GLU B O 1
ATOM 4493 N N . ASP B 1 262 ? 4.805 -21.125 -7.992 1 59.09 262 ASP B N 1
ATOM 4494 C CA . ASP B 1 262 ? 3.748 -20.359 -7.336 1 59.09 262 ASP B CA 1
ATOM 4495 C C . ASP B 1 262 ? 4.258 -19 -6.871 1 59.09 262 ASP B C 1
ATOM 4497 O O . ASP B 1 262 ? 3.471 -18.078 -6.621 1 59.09 262 ASP B O 1
ATOM 4501 N N . TYR B 1 263 ? 5.57 -19.062 -6.867 1 56.84 263 TYR B N 1
ATOM 4502 C CA . TYR B 1 263 ? 6.156 -17.859 -6.293 1 56.84 263 TYR B CA 1
ATOM 4503 C C . TYR B 1 263 ? 6.887 -17.047 -7.355 1 56.84 263 TYR B C 1
ATOM 4505 O O . TYR B 1 263 ? 7.438 -15.977 -7.062 1 56.84 263 TYR B O 1
ATOM 4513 N N . ALA B 1 264 ? 6.875 -17.625 -8.484 1 58.12 264 ALA B N 1
ATOM 4514 C CA . ALA B 1 264 ? 7.703 -17.031 -9.531 1 58.12 264 ALA B CA 1
ATOM 4515 C C . ALA B 1 264 ? 6.918 -15.992 -10.328 1 58.12 264 ALA B C 1
ATOM 4517 O O . ALA B 1 264 ? 5.707 -16.125 -10.508 1 58.12 264 ALA B O 1
ATOM 4518 N N . ASN B 1 265 ? 7.414 -14.797 -10.508 1 50.53 265 ASN B N 1
ATOM 4519 C CA . ASN B 1 265 ? 6.773 -13.812 -11.375 1 50.53 265 ASN B CA 1
ATOM 4520 C C . ASN B 1 265 ? 6.793 -14.25 -12.836 1 50.53 265 ASN B C 1
ATOM 4522 O O . ASN B 1 265 ? 5.805 -14.078 -13.555 1 50.53 265 ASN B O 1
ATOM 4526 N N . GLU B 1 266 ? 7.984 -14.555 -13.531 1 52.94 266 GLU B N 1
ATOM 4527 C CA . GLU B 1 266 ? 8.172 -14.914 -14.93 1 52.94 266 GLU B CA 1
ATOM 4528 C C . GLU B 1 266 ? 8.961 -16.219 -15.062 1 52.94 266 GLU B C 1
ATOM 4530 O O . GLU B 1 266 ? 9.984 -16.391 -14.406 1 52.94 266 GLU B O 1
ATOM 4535 N N . GLY B 1 267 ? 8.008 -17.234 -15.391 1 57.31 267 GLY B N 1
ATOM 4536 C CA . GLY B 1 267 ? 8.789 -18.422 -15.641 1 57.31 267 GLY B CA 1
ATOM 4537 C C . GLY B 1 267 ? 8.562 -19.016 -17.031 1 57.31 267 GLY B C 1
ATOM 4538 O O . GLY B 1 267 ? 7.516 -18.781 -17.641 1 57.31 267 GLY B O 1
ATOM 4539 N N . CYS B 1 268 ? 9.547 -19.078 -17.734 1 60.78 268 CYS B N 1
ATOM 4540 C CA . CYS B 1 268 ? 9.5 -19.828 -18.984 1 60.78 268 CYS B CA 1
ATOM 4541 C C . CYS B 1 268 ? 10.125 -21.219 -18.812 1 60.78 268 CYS B C 1
ATOM 4543 O O . CYS B 1 268 ? 11.039 -21.391 -18 1 60.78 268 CYS B O 1
ATOM 4545 N N . SER B 1 269 ? 9.289 -22.109 -19.406 1 74.19 269 SER B N 1
ATOM 4546 C CA . SER B 1 269 ? 9.812 -23.469 -19.328 1 74.19 269 SER B CA 1
ATOM 4547 C C . SER B 1 269 ? 10.039 -24.047 -20.719 1 74.19 269 SER B C 1
ATOM 4549 O O . SER B 1 269 ? 9.258 -23.812 -21.641 1 74.19 269 SER B O 1
ATOM 4551 N N . VAL B 1 270 ? 11.211 -24.531 -20.938 1 73.75 270 VAL B N 1
ATOM 4552 C CA . VAL B 1 270 ? 11.547 -25.281 -22.156 1 73.75 270 VAL B CA 1
ATOM 4553 C C . VAL B 1 270 ? 11.789 -26.75 -21.812 1 73.75 270 VAL B C 1
ATOM 4555 O O . VAL B 1 270 ? 12.414 -27.062 -20.797 1 73.75 270 VAL B O 1
ATOM 4558 N N . ARG B 1 271 ? 11.117 -27.562 -22.625 1 86.69 271 ARG B N 1
ATOM 4559 C CA . ARG B 1 271 ? 11.32 -29 -22.438 1 86.69 271 ARG B CA 1
ATOM 4560 C C . ARG B 1 271 ? 12.086 -29.594 -23.625 1 86.69 271 ARG B C 1
ATOM 4562 O O . ARG B 1 271 ? 11.898 -29.172 -24.766 1 86.69 271 ARG B O 1
ATOM 4569 N N . GLY B 1 272 ? 12.969 -30.469 -23.312 1 84.38 272 GLY B N 1
ATOM 4570 C CA . GLY B 1 272 ? 13.773 -31.094 -24.359 1 84.38 272 GLY B CA 1
ATOM 4571 C C . GLY B 1 272 ? 14.766 -32.094 -23.812 1 84.38 272 GLY B C 1
ATOM 4572 O O . GLY B 1 272 ? 14.672 -32.531 -22.656 1 84.38 272 GLY B O 1
ATOM 4573 N N . THR B 1 273 ? 15.516 -32.594 -24.797 1 89.44 273 THR B N 1
ATOM 4574 C CA . THR B 1 273 ? 16.594 -33.5 -24.438 1 89.44 273 THR B CA 1
ATOM 4575 C C . THR B 1 273 ? 17.672 -32.75 -23.625 1 89.44 273 THR B C 1
ATOM 4577 O O . THR B 1 273 ? 17.641 -31.531 -23.531 1 89.44 273 THR B O 1
ATOM 4580 N N . LYS B 1 274 ? 18.5 -33.594 -23.016 1 91.5 274 LYS B N 1
ATOM 4581 C CA . LYS B 1 274 ? 19.609 -33 -22.266 1 91.5 274 LYS B CA 1
ATOM 4582 C C . LYS B 1 274 ? 20.422 -32.031 -23.125 1 91.5 274 LYS B C 1
ATOM 4584 O O . LYS B 1 274 ? 20.703 -30.922 -22.688 1 91.5 274 LYS B O 1
ATOM 4589 N N . ASP B 1 275 ? 20.734 -32.438 -24.297 1 90.69 275 ASP B N 1
ATOM 4590 C CA . ASP B 1 275 ? 21.531 -31.594 -25.203 1 90.69 275 ASP B CA 1
ATOM 4591 C C . ASP B 1 275 ? 20.812 -30.297 -25.531 1 90.69 275 ASP B C 1
ATOM 4593 O O . ASP B 1 275 ? 21.438 -29.234 -25.609 1 90.69 275 ASP B O 1
ATOM 4597 N N . GLU B 1 276 ? 19.594 -30.359 -25.703 1 86.75 276 GLU B N 1
ATOM 4598 C CA . GLU B 1 276 ? 18.797 -29.188 -26.031 1 86.75 276 GLU B CA 1
ATOM 4599 C C . GLU B 1 276 ? 18.75 -28.219 -24.859 1 86.75 276 GLU B C 1
ATOM 4601 O O . GLU B 1 276 ? 18.859 -27 -25.047 1 86.75 276 GLU B O 1
ATOM 4606 N N . ILE B 1 277 ? 18.547 -28.797 -23.703 1 89.94 277 ILE B N 1
ATOM 4607 C CA . ILE B 1 277 ? 18.453 -27.969 -22.516 1 89.94 277 ILE B CA 1
ATOM 4608 C C . ILE B 1 277 ? 19.797 -27.312 -22.219 1 89.94 277 ILE B C 1
ATOM 4610 O O . ILE B 1 277 ? 19.875 -26.141 -21.875 1 89.94 277 ILE B O 1
ATOM 4614 N N . MET B 1 278 ? 20.844 -28.047 -22.328 1 86.12 278 MET B N 1
ATOM 4615 C CA . MET B 1 278 ? 22.172 -27.484 -22.125 1 86.12 278 MET B CA 1
ATOM 4616 C C . MET B 1 278 ? 22.453 -26.375 -23.125 1 86.12 278 MET B C 1
ATOM 4618 O O . MET B 1 278 ? 23.031 -25.344 -22.766 1 86.12 278 MET B O 1
ATOM 4622 N N . ALA B 1 279 ? 22.062 -26.5 -24.312 1 80.44 279 ALA B N 1
ATOM 4623 C CA . ALA B 1 279 ? 22.234 -25.453 -25.328 1 80.44 279 ALA B CA 1
ATOM 4624 C C . ALA B 1 279 ? 21.5 -24.172 -24.922 1 80.44 279 ALA B C 1
ATOM 4626 O O . ALA B 1 279 ? 22.016 -23.078 -25.109 1 80.44 279 ALA B O 1
ATOM 4627 N N . GLU B 1 280 ? 20.359 -24.406 -24.438 1 80.19 280 GLU B N 1
ATOM 4628 C CA . GLU B 1 280 ? 19.562 -23.266 -24 1 80.19 280 GLU B CA 1
ATOM 4629 C C . GLU B 1 280 ? 20.234 -22.516 -22.859 1 80.19 280 GLU B C 1
ATOM 4631 O O . GLU B 1 280 ? 20.25 -21.281 -22.844 1 80.19 280 GLU B O 1
ATOM 4636 N N . ILE B 1 281 ? 20.766 -23.219 -21.891 1 78.94 281 ILE B N 1
ATOM 4637 C CA . ILE B 1 281 ? 21.406 -22.641 -20.719 1 78.94 281 ILE B CA 1
ATOM 4638 C C . ILE B 1 281 ? 22.656 -21.859 -21.141 1 78.94 281 ILE B C 1
ATOM 4640 O O . ILE B 1 281 ? 22.891 -20.75 -20.672 1 78.94 281 ILE B O 1
ATOM 4644 N N . PHE B 1 282 ? 23.453 -22.391 -21.984 1 74.06 282 PHE B N 1
ATOM 4645 C CA . PHE B 1 282 ? 24.719 -21.766 -22.375 1 74.06 282 PHE B CA 1
ATOM 4646 C C . PHE B 1 282 ? 24.469 -20.594 -23.312 1 74.06 282 PHE B C 1
ATOM 4648 O O . PHE B 1 282 ? 25.281 -19.672 -23.406 1 74.06 282 PHE B O 1
ATOM 4655 N N . THR B 1 283 ? 23.375 -20.547 -23.969 1 61.88 283 THR B N 1
ATOM 4656 C CA . THR B 1 283 ? 23 -19.391 -24.75 1 61.88 283 THR B CA 1
ATOM 4657 C C . THR B 1 283 ? 22.656 -18.203 -23.844 1 61.88 283 THR B C 1
ATOM 4659 O O . THR B 1 283 ? 23.016 -17.062 -24.125 1 61.88 283 THR B O 1
ATOM 4662 N N . GLU B 1 284 ? 22.031 -18.531 -22.828 1 56.03 284 GLU B N 1
ATOM 4663 C CA . GLU B 1 284 ? 21.625 -17.5 -21.891 1 56.03 284 GLU B CA 1
ATOM 4664 C C . GLU B 1 284 ? 22.812 -16.938 -21.109 1 56.03 284 GLU B C 1
ATOM 4666 O O . GLU B 1 284 ? 22.812 -15.781 -20.688 1 56.03 284 GLU B O 1
ATOM 4671 N N . TRP B 1 285 ? 23.766 -17.75 -20.891 1 47.41 285 TRP B N 1
ATOM 4672 C CA . TRP B 1 285 ? 24.938 -17.359 -20.125 1 47.41 285 TRP B CA 1
ATOM 4673 C C . TRP B 1 285 ? 26.031 -16.797 -21.031 1 47.41 285 TRP B C 1
ATOM 4675 O O . TRP B 1 285 ? 27.141 -16.531 -20.578 1 47.41 285 TRP B O 1
ATOM 4685 N N . ALA B 1 286 ? 25.969 -16.75 -22.203 1 41 286 ALA B N 1
ATOM 4686 C CA . ALA B 1 286 ? 27.062 -16.172 -22.984 1 41 286 ALA B CA 1
ATOM 4687 C C . ALA B 1 286 ? 27.547 -14.859 -22.375 1 41 286 ALA B C 1
ATOM 4689 O O . ALA B 1 286 ? 26.75 -13.984 -22.047 1 41 286 ALA B O 1
ATOM 4690 N N . PRO B 1 287 ? 28.75 -14.859 -21.812 1 35.91 287 PRO B N 1
ATOM 4691 C CA . PRO B 1 287 ? 29.422 -13.633 -21.375 1 35.91 287 PRO B CA 1
ATOM 4692 C C . PRO B 1 287 ? 29.125 -12.438 -22.281 1 35.91 287 PRO B C 1
ATOM 4694 O O . PRO B 1 287 ? 28.859 -12.617 -23.469 1 35.91 287 PRO B O 1
ATOM 4697 N N . ALA B 1 288 ? 28.797 -11.336 -21.734 1 32.53 288 ALA B N 1
ATOM 4698 C CA . ALA B 1 288 ? 29.125 -10.164 -22.547 1 32.53 288 ALA B CA 1
ATOM 4699 C C . ALA B 1 288 ? 30.5 -10.289 -23.172 1 32.53 288 ALA B C 1
ATOM 4701 O O . ALA B 1 288 ? 31.516 -10.383 -22.469 1 32.53 288 ALA B O 1
ATOM 4702 N N . GLN B 1 289 ? 30.719 -10.922 -24.188 1 28.64 289 GLN B N 1
ATOM 4703 C CA . GLN B 1 289 ? 31.938 -10.719 -24.953 1 28.64 289 GLN B CA 1
ATOM 4704 C C . GLN B 1 289 ? 32.438 -9.281 -24.828 1 28.64 289 GLN B C 1
ATOM 4706 O O . GLN B 1 289 ? 31.75 -8.344 -25.234 1 28.64 289 GLN B O 1
ATOM 4711 N N . GLU B 1 290 ? 33.188 -8.93 -23.844 1 31.92 290 GLU B N 1
ATOM 4712 C CA . GLU B 1 290 ? 34.094 -7.809 -24.078 1 31.92 290 GLU B CA 1
ATOM 4713 C C . GLU B 1 290 ? 34.719 -7.891 -25.484 1 31.92 290 GLU B C 1
ATOM 4715 O O . GLU B 1 290 ? 35.281 -8.922 -25.859 1 31.92 290 GLU B O 1
ATOM 4720 N N . ASP B 1 291 ? 34.188 -7.289 -26.438 1 32.03 291 ASP B N 1
ATOM 4721 C CA . ASP B 1 291 ? 34.969 -6.797 -27.562 1 32.03 291 ASP B CA 1
ATOM 4722 C C . ASP B 1 291 ? 36.312 -6.285 -27.094 1 32.03 291 ASP B C 1
ATOM 4724 O O . ASP B 1 291 ? 36.562 -5.078 -27.047 1 32.03 291 ASP B O 1
ATOM 4728 N N . LEU B 1 292 ? 36.938 -6.766 -26.078 1 29.52 292 LEU B N 1
ATOM 4729 C CA . LEU B 1 292 ? 38.344 -6.352 -25.875 1 29.52 292 LEU B CA 1
ATOM 4730 C C . LEU B 1 292 ? 39.25 -6.914 -26.953 1 29.52 292 LEU B C 1
ATOM 4732 O O . LEU B 1 292 ? 40.469 -6.758 -26.891 1 29.52 292 LEU B O 1
ATOM 4736 N N . GLU B 1 293 ? 38.906 -7.844 -27.844 1 29.86 293 GLU B N 1
ATOM 4737 C CA . GLU B 1 293 ? 40.031 -8.172 -28.703 1 29.86 293 GLU B CA 1
ATOM 4738 C C . GLU B 1 293 ? 40.5 -6.949 -29.469 1 29.86 293 GLU B C 1
ATOM 4740 O O . GLU B 1 293 ? 41.719 -6.777 -29.672 1 29.86 293 GLU B O 1
ATOM 4745 N N . ASP B 1 294 ? 39.75 -6.156 -30.125 1 30.91 294 ASP B N 1
ATOM 4746 C CA . ASP B 1 294 ? 40.5 -5.449 -31.172 1 30.91 294 ASP B CA 1
ATOM 4747 C C . ASP B 1 294 ? 41.312 -4.297 -30.578 1 30.91 294 ASP B C 1
ATOM 4749 O O . ASP B 1 294 ? 42.125 -3.707 -31.281 1 30.91 294 ASP B O 1
ATOM 4753 N N . ASP B 1 295 ? 40.969 -3.676 -29.453 1 27.75 295 ASP B N 1
ATOM 4754 C CA . ASP B 1 295 ? 41.781 -2.461 -29.391 1 27.75 295 ASP B CA 1
ATOM 4755 C C . ASP B 1 295 ? 43.156 -2.748 -28.797 1 27.75 295 ASP B C 1
ATOM 4757 O O . ASP B 1 295 ? 43.875 -1.824 -28.453 1 27.75 295 ASP B O 1
ATOM 4761 N N . PHE B 1 296 ? 43.531 -4.066 -28.469 1 22.02 296 PHE B N 1
ATOM 4762 C CA . PHE B 1 296 ? 44.938 -4.172 -28.172 1 22.02 296 PHE B CA 1
ATOM 4763 C C . PHE B 1 296 ? 45.75 -4.406 -29.453 1 22.02 296 PHE B C 1
ATOM 4765 O O . PHE B 1 296 ? 46.25 -5.504 -29.672 1 22.02 296 PHE B O 1
ATOM 4772 N N . GLU B 1 297 ? 45.344 -4.016 -30.656 1 22.95 297 GLU B N 1
ATOM 4773 C CA . GLU B 1 297 ? 46.469 -3.846 -31.578 1 22.95 297 GLU B CA 1
ATOM 4774 C C . GLU B 1 297 ? 47.406 -2.725 -31.141 1 22.95 297 GLU B C 1
ATOM 4776 O O . GLU B 1 297 ? 46.969 -1.583 -30.969 1 22.95 297 GLU B O 1
ATOM 4781 N N . LEU B 1 298 ? 48.656 -3.178 -30.625 1 18.8 298 LEU B N 1
ATOM 4782 C CA . LEU B 1 298 ? 49.906 -2.549 -31.047 1 18.8 298 LEU B CA 1
ATOM 4783 C C . LEU B 1 298 ? 50.156 -2.791 -32.531 1 18.8 298 LEU B C 1
ATOM 4785 O O . LEU B 1 298 ? 49.812 -3.848 -33.062 1 18.8 298 LEU B O 1
#

Organism: NCBI:txid537013